Protein AF-A0A376FB03-F1 (afdb_monomer_lite)

pLDDT: mean 74.27, std 16.41, range [27.59, 96.44]

Radius of gyration: 29.07 Å; chains: 1; bounding box: 87×55×67 Å

Secondary structure (DSSP, 8-state):
-HHHHHHHHTTSPP---S---BTTBHHHHHHHHHH----HHHHHHHHHHHHHHHHHHHHHHHHHHTT--EEEE-SGGGG-HHHHHHHHHHTTTSEEEE-PPPP------SS---PPPP-----THHHHHHHHHH-HHHHHHHHHHHHHHHHHHHHHHHHHTT-HHHHHHHHHHHHHHHHHTTSHHHHHHHHHHHHHHHHTT---TTHHHHHHHHHHHHHHHHHHHHHHHTTT-STTHHHHHHHHHHHHHHHHHHHHHHHHHHHHHHHHHHHHHHHHHHTT----S--------SHHHHHHHHHHHH--SGGGHHHHHHHHTT-HHHHHHHHHHHHHHHHHSTT--HHHHTHHHHHHHHHHHHHHHHHHHHHHHHHHHGGG-HHHHHHHHHHHHHHHHHHHHHHHHHHHHHHHHHHHT--STHHHHHHHHHHTHHHHHHHHHHHHHHHHHHHHHHHHHTTGGG-----

Structure (mmCIF, N/CA/C/O backbone):
data_AF-A0A376FB03-F1
#
_entry.id   AF-A0A376FB03-F1
#
loop_
_atom_site.group_PDB
_atom_site.id
_atom_site.type_symbol
_atom_site.label_atom_id
_atom_site.label_alt_id
_atom_site.label_comp_id
_atom_site.label_asym_id
_atom_site.label_entity_id
_atom_site.label_seq_id
_atom_site.pdbx_PDB_ins_code
_atom_site.Cartn_x
_atom_site.Cartn_y
_atom_site.Cartn_z
_atom_site.occupancy
_atom_site.B_iso_or_equiv
_atom_site.auth_seq_id
_atom_site.auth_comp_id
_atom_site.auth_asym_id
_atom_site.auth_atom_id
_atom_site.pdbx_PDB_model_num
ATOM 1 N N . MET A 1 1 ? -29.373 11.910 -4.439 1.00 55.09 1 MET A N 1
ATOM 2 C CA . MET A 1 1 ? -30.151 11.094 -5.395 1.00 55.09 1 MET A CA 1
ATOM 3 C C . MET A 1 1 ? -31.585 10.881 -4.905 1.00 55.09 1 MET A C 1
ATOM 5 O O . MET A 1 1 ? -32.472 11.432 -5.534 1.00 55.09 1 MET A O 1
ATOM 9 N N . ALA A 1 2 ? -31.824 10.242 -3.748 1.00 67.25 2 ALA A N 1
ATOM 10 C CA . ALA A 1 2 ? -33.179 10.019 -3.201 1.00 67.25 2 ALA A CA 1
ATOM 11 C C . ALA A 1 2 ? -34.044 11.293 -3.031 1.00 67.25 2 ALA A C 1
ATOM 13 O O . ALA A 1 2 ? -35.177 11.311 -3.491 1.00 67.25 2 ALA A O 1
ATOM 14 N N . CYS A 1 3 ? -33.499 12.389 -2.480 1.00 76.38 3 CYS A N 1
ATOM 15 C CA . CYS A 1 3 ? -34.254 13.648 -2.326 1.00 76.38 3 CYS A CA 1
ATOM 16 C C . CYS A 1 3 ? -34.674 14.280 -3.668 1.00 76.38 3 CYS A C 1
ATOM 18 O O . CYS A 1 3 ? -35.681 14.971 -3.731 1.00 76.38 3 CYS A O 1
ATOM 20 N N . ARG A 1 4 ? -33.900 14.056 -4.743 1.00 79.81 4 ARG A N 1
ATOM 21 C CA . ARG A 1 4 ? -34.207 14.588 -6.082 1.00 79.81 4 ARG A CA 1
ATOM 22 C C . ARG A 1 4 ? -35.346 13.801 -6.731 1.00 79.81 4 ARG A C 1
ATOM 24 O O . ARG A 1 4 ? -36.192 14.402 -7.376 1.00 79.81 4 ARG A O 1
ATOM 31 N N . LEU A 1 5 ? -35.377 12.483 -6.519 1.00 84.62 5 LEU A N 1
ATOM 32 C CA . LEU A 1 5 ? -36.462 11.619 -6.984 1.00 84.62 5 LEU A CA 1
ATOM 33 C C . LEU A 1 5 ? -37.770 11.904 -6.227 1.00 84.62 5 LEU A C 1
ATOM 35 O O . LEU A 1 5 ? -38.825 11.950 -6.842 1.00 84.62 5 LEU A O 1
ATOM 39 N N . GLU A 1 6 ? -37.696 12.151 -4.915 1.00 84.19 6 GLU A N 1
ATOM 40 C CA . GLU A 1 6 ? -38.850 12.574 -4.107 1.00 84.19 6 GLU A CA 1
ATOM 41 C C . GLU A 1 6 ? -39.415 13.921 -4.576 1.00 84.19 6 GLU A C 1
ATOM 43 O O . GLU A 1 6 ? -40.620 14.043 -4.776 1.00 84.19 6 GLU A O 1
ATOM 48 N N . ALA A 1 7 ? -38.549 14.917 -4.799 1.00 84.25 7 ALA A N 1
ATOM 49 C CA . ALA A 1 7 ? -38.970 16.227 -5.291 1.00 84.25 7 ALA A CA 1
ATOM 50 C C . ALA A 1 7 ? -39.649 16.134 -6.668 1.00 84.25 7 ALA A C 1
ATOM 52 O O . ALA A 1 7 ? -40.667 16.783 -6.888 1.00 84.25 7 ALA A O 1
ATOM 53 N N . LEU A 1 8 ? -39.129 15.291 -7.566 1.00 86.62 8 LEU A N 1
ATOM 54 C CA . LEU A 1 8 ? -39.720 15.051 -8.884 1.00 86.62 8 LEU A CA 1
ATOM 55 C C . LEU A 1 8 ? -41.085 14.350 -8.780 1.00 86.62 8 LEU A C 1
ATOM 57 O O . LEU A 1 8 ? -42.036 14.760 -9.433 1.00 86.62 8 LEU A O 1
ATOM 61 N N . ALA A 1 9 ? -41.203 13.342 -7.912 1.00 86.06 9 ALA A N 1
ATOM 62 C CA . ALA A 1 9 ? -42.460 12.634 -7.674 1.00 86.06 9 ALA A CA 1
ATOM 63 C C . ALA A 1 9 ? -43.534 13.534 -7.038 1.00 86.06 9 ALA A C 1
ATOM 65 O O . ALA A 1 9 ? -44.717 13.379 -7.318 1.00 86.06 9 ALA A O 1
ATOM 66 N N . SER A 1 10 ? -43.133 14.497 -6.200 1.00 85.19 10 SER A N 1
ATOM 67 C CA . SER A 1 10 ? -44.058 15.429 -5.538 1.00 85.19 10 SER A CA 1
ATOM 68 C C . SER A 1 10 ? -44.707 16.459 -6.470 1.00 85.19 10 SER A C 1
ATOM 70 O O . SER A 1 10 ? -45.637 17.141 -6.053 1.00 85.19 10 SER A O 1
ATOM 72 N N . GLN A 1 11 ? -44.227 16.570 -7.713 1.00 86.00 11 GLN A N 1
ATOM 73 C CA . GLN A 1 11 ? -44.813 17.430 -8.748 1.00 86.00 11 GLN A CA 1
ATOM 74 C C . GLN A 1 11 ? -46.000 16.767 -9.461 1.00 86.00 11 GLN A C 1
ATOM 76 O O . GLN A 1 11 ? -46.729 17.443 -10.179 1.00 86.00 11 GLN A O 1
ATOM 81 N N . CYS A 1 12 ? -46.193 15.459 -9.276 1.00 82.12 12 CYS A N 1
ATOM 82 C CA . CYS A 1 12 ? -47.268 14.694 -9.889 1.00 82.12 12 CYS A CA 1
ATOM 83 C C . CYS A 1 12 ? -48.440 14.528 -8.905 1.00 82.12 12 CYS A C 1
ATOM 85 O O . CYS A 1 12 ? -48.239 14.158 -7.742 1.00 82.12 12 CYS A O 1
ATOM 87 N N . ALA A 1 13 ? -49.665 14.788 -9.366 1.00 73.50 13 ALA A N 1
ATOM 88 C CA . ALA A 1 13 ? -50.872 14.367 -8.663 1.00 73.50 13 ALA A CA 1
ATOM 89 C C . ALA A 1 13 ? -51.051 12.866 -8.917 1.00 73.50 13 ALA A C 1
ATOM 91 O O . ALA A 1 13 ? -50.988 12.441 -10.063 1.00 73.50 13 ALA A O 1
ATOM 92 N N . GLY A 1 14 ? -51.188 12.070 -7.852 1.00 74.62 14 GLY A N 1
ATOM 93 C CA . GLY A 1 14 ? -51.134 10.608 -7.943 1.00 74.62 14 GLY A CA 1
ATOM 94 C C . GLY A 1 14 ? -52.005 10.011 -9.049 1.00 74.62 14 GLY A C 1
ATOM 95 O O . GLY A 1 14 ? -53.085 10.524 -9.330 1.00 74.62 14 GLY A O 1
ATOM 96 N N . LEU A 1 15 ? -51.511 8.935 -9.658 1.00 86.56 15 LEU A N 1
ATOM 97 C CA . LEU A 1 15 ? -52.046 8.385 -10.900 1.00 86.56 15 LEU A CA 1
ATOM 98 C C . LEU A 1 15 ? -52.084 6.850 -10.859 1.00 86.56 15 LEU A C 1
ATOM 100 O O . LEU A 1 15 ? -51.317 6.226 -10.124 1.00 86.56 15 LEU A O 1
ATOM 104 N N . ASP A 1 16 ? -52.931 6.240 -11.679 1.00 84.94 16 ASP A N 1
ATOM 105 C CA . ASP A 1 16 ? -52.969 4.784 -11.817 1.00 84.94 16 ASP A CA 1
ATOM 106 C C . ASP A 1 16 ? -51.876 4.297 -12.774 1.00 84.94 16 ASP A C 1
ATOM 108 O O . ASP A 1 16 ? -51.790 4.732 -13.921 1.00 84.94 16 ASP A O 1
ATOM 112 N N . HIS A 1 17 ? -51.037 3.365 -12.318 1.00 90.50 17 HIS A N 1
ATOM 113 C CA . HIS A 1 17 ? -49.930 2.823 -13.109 1.00 90.50 17 HIS A CA 1
ATOM 114 C C . HIS A 1 17 ? -49.860 1.291 -13.057 1.00 90.50 17 HIS A C 1
ATOM 116 O O . HIS A 1 17 ? -50.238 0.678 -12.057 1.00 90.50 17 HIS A O 1
ATOM 122 N N . PRO A 1 18 ? -49.268 0.648 -14.081 1.00 88.81 18 PRO A N 1
ATOM 123 C CA . PRO A 1 18 ? -49.134 -0.809 -14.136 1.00 88.81 18 PRO A CA 1
ATOM 124 C C . PRO A 1 18 ? -47.964 -1.361 -13.302 1.00 88.81 18 PRO A C 1
ATOM 126 O O . PRO A 1 18 ? -47.786 -2.573 -13.216 1.00 88.81 18 PRO A O 1
ATOM 129 N N . VAL A 1 19 ? -47.127 -0.494 -12.721 1.00 89.88 19 VAL A N 1
ATOM 130 C CA . VAL A 1 19 ? -45.912 -0.910 -12.005 1.00 89.88 19 VAL A CA 1
ATOM 131 C C . VAL A 1 19 ? -46.252 -1.515 -10.644 1.00 89.88 19 VAL A C 1
ATOM 133 O O . VAL A 1 19 ? -46.922 -0.892 -9.824 1.00 89.88 19 VAL A O 1
ATOM 136 N N . THR A 1 20 ? -45.727 -2.708 -10.378 1.00 89.62 20 THR A N 1
ATOM 137 C CA . THR A 1 20 ? -45.903 -3.439 -9.117 1.00 89.62 20 THR A CA 1
ATOM 138 C C . THR A 1 20 ? -44.563 -3.939 -8.591 1.00 89.62 20 THR A C 1
ATOM 140 O O . THR A 1 20 ? -43.633 -4.181 -9.358 1.00 89.62 20 THR A O 1
ATOM 143 N N . LEU A 1 21 ? -44.446 -4.085 -7.269 1.00 88.81 21 LEU A N 1
ATOM 144 C CA . LEU A 1 21 ? -43.253 -4.636 -6.631 1.00 88.81 21 LEU A CA 1
ATOM 145 C C . LEU A 1 21 ? -43.633 -5.875 -5.825 1.00 88.81 21 LEU A C 1
ATOM 147 O O . LEU A 1 21 ? -44.195 -5.764 -4.739 1.00 88.81 21 LEU A O 1
ATOM 151 N N . SER A 1 22 ? -43.296 -7.047 -6.362 1.00 83.31 22 SER A N 1
ATOM 152 C CA . SER A 1 22 ? -43.348 -8.310 -5.627 1.00 83.31 22 SER A CA 1
ATOM 153 C C . SER A 1 22 ? -41.981 -8.608 -5.017 1.00 83.31 22 SER A C 1
ATOM 155 O O . SER A 1 22 ? -40.947 -8.457 -5.671 1.00 83.31 22 SER A O 1
ATOM 157 N N . VAL A 1 23 ? -41.971 -9.038 -3.757 1.00 71.19 23 VAL A N 1
ATOM 158 C CA . VAL A 1 23 ? -40.742 -9.309 -2.992 1.00 71.19 23 VAL A CA 1
ATOM 159 C C . VAL A 1 23 ? -39.982 -10.507 -3.564 1.00 71.19 23 VAL A C 1
ATOM 161 O O . VAL A 1 23 ? -38.753 -10.516 -3.543 1.00 71.19 23 VAL A O 1
ATOM 164 N N . ASP A 1 24 ? -40.705 -11.464 -4.143 1.00 77.38 24 ASP A N 1
ATOM 165 C CA . ASP A 1 24 ? -40.131 -12.673 -4.735 1.00 77.38 24 ASP A CA 1
ATOM 166 C C . ASP A 1 24 ? -39.591 -12.434 -6.155 1.00 77.38 24 ASP A C 1
ATOM 168 O O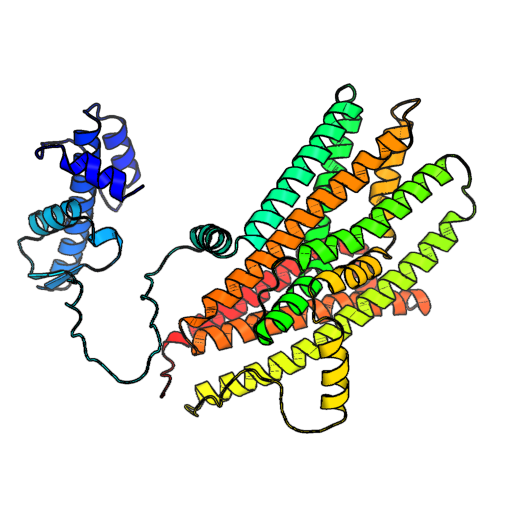 . ASP A 1 24 ? -38.857 -13.262 -6.691 1.00 77.38 24 ASP A O 1
ATOM 172 N N . ASN A 1 25 ? -39.928 -11.299 -6.785 1.00 80.12 25 ASN A N 1
ATOM 173 C CA . ASN A 1 25 ? -39.512 -11.000 -8.152 1.00 80.12 25 ASN A CA 1
ATOM 174 C C . ASN A 1 25 ? -39.283 -9.498 -8.392 1.00 80.12 25 ASN A C 1
ATOM 176 O O . ASN A 1 25 ? -40.076 -8.803 -9.032 1.00 80.12 25 ASN A O 1
ATOM 180 N N . LEU A 1 26 ? -38.131 -9.009 -7.926 1.00 81.56 26 LEU A N 1
ATOM 181 C CA . LEU A 1 26 ? -37.667 -7.641 -8.185 1.00 81.56 26 LEU A CA 1
ATOM 182 C C . LEU A 1 26 ? -37.359 -7.373 -9.669 1.00 81.56 26 LEU A C 1
ATOM 184 O O . LEU A 1 26 ? -37.321 -6.215 -10.080 1.00 81.56 26 LEU A O 1
ATOM 188 N N . ALA A 1 27 ? -37.132 -8.412 -10.479 1.00 85.00 27 ALA A N 1
ATOM 189 C CA . ALA A 1 27 ? -36.865 -8.248 -11.907 1.00 85.00 27 ALA A CA 1
ATOM 190 C C . ALA A 1 27 ? -38.119 -7.776 -12.661 1.00 85.00 27 ALA A C 1
ATOM 192 O O . ALA A 1 27 ? -38.023 -6.885 -13.507 1.00 85.00 27 ALA A O 1
ATOM 193 N N . LEU A 1 28 ? -39.298 -8.291 -12.287 1.00 87.88 28 LEU A N 1
ATOM 194 C CA . LEU A 1 28 ? -40.580 -7.875 -12.859 1.00 87.88 28 LEU A CA 1
ATOM 195 C C . LEU A 1 28 ? -40.847 -6.377 -12.645 1.00 87.88 28 LEU A C 1
ATOM 197 O O . LEU A 1 28 ? -41.298 -5.697 -13.564 1.00 87.88 28 LEU A O 1
ATOM 201 N N . PHE A 1 29 ? -40.501 -5.850 -11.467 1.00 90.81 29 PHE A N 1
ATOM 202 C CA . PHE A 1 29 ? -40.615 -4.421 -11.168 1.00 90.81 29 PHE A CA 1
ATOM 203 C C . PHE A 1 29 ? -39.819 -3.569 -12.165 1.00 90.81 29 PHE A C 1
ATOM 205 O O . PHE A 1 29 ? -40.358 -2.631 -12.754 1.00 90.81 29 PHE A O 1
ATOM 212 N N . TRP A 1 30 ? -38.542 -3.904 -12.388 1.00 88.06 30 TRP A N 1
ATOM 213 C CA . TRP A 1 30 ? -37.696 -3.155 -13.318 1.00 88.06 30 TRP A CA 1
ATOM 214 C C . TRP A 1 30 ? -38.193 -3.267 -14.755 1.00 88.06 30 TRP A C 1
ATOM 216 O O . TRP A 1 30 ? -38.201 -2.264 -15.464 1.00 88.06 30 TRP A O 1
ATOM 226 N N . GLN A 1 31 ? -38.657 -4.447 -15.167 1.00 89.00 31 GLN A N 1
ATOM 227 C CA . GLN A 1 31 ? -39.226 -4.653 -16.495 1.00 89.00 31 GLN A CA 1
ATOM 228 C C . GLN A 1 31 ? -40.469 -3.777 -16.716 1.00 89.00 31 GLN A C 1
ATOM 230 O O . GLN A 1 31 ? -40.535 -3.061 -17.712 1.00 89.00 31 GLN A O 1
ATOM 235 N N . GLN A 1 32 ? -41.413 -3.769 -15.770 1.00 91.88 32 GLN A N 1
ATOM 236 C CA . GLN A 1 32 ? -42.627 -2.946 -15.838 1.00 91.88 32 GLN A CA 1
ATOM 237 C C . GLN A 1 32 ? -42.303 -1.446 -15.815 1.00 91.88 32 GLN A C 1
ATOM 239 O O . GLN A 1 32 ? -42.811 -0.687 -16.637 1.00 91.88 32 GLN A O 1
ATOM 244 N N . TRP A 1 33 ? -41.433 -1.008 -14.902 1.00 91.38 33 TRP A N 1
ATOM 245 C CA . TRP A 1 33 ? -41.111 0.410 -14.725 1.00 91.38 33 TRP A CA 1
ATOM 246 C C . TRP A 1 33 ? -40.269 0.992 -15.871 1.00 91.38 33 TRP A C 1
ATOM 248 O O . TRP A 1 33 ? -40.388 2.178 -16.191 1.00 91.38 33 TRP A O 1
ATOM 258 N N . LEU A 1 34 ? -39.406 0.183 -16.498 1.00 89.38 34 LEU A N 1
ATOM 259 C CA . LEU A 1 34 ? -38.635 0.592 -17.676 1.00 89.38 34 LEU A CA 1
ATOM 260 C C . LEU A 1 34 ? -39.476 0.580 -18.954 1.00 89.38 34 LEU A C 1
ATOM 262 O O . LEU A 1 34 ? -39.295 1.473 -19.779 1.00 89.38 34 LEU A O 1
ATOM 266 N N . ALA A 1 35 ? -40.384 -0.390 -19.103 1.00 89.94 35 ALA A N 1
ATOM 267 C CA . ALA A 1 35 ? -41.266 -0.493 -20.264 1.00 89.94 35 ALA A CA 1
ATOM 268 C C . ALA A 1 35 ? -42.387 0.559 -20.264 1.00 89.94 35 ALA A C 1
ATOM 270 O O . ALA A 1 35 ? -42.886 0.925 -21.326 1.00 89.94 35 ALA A O 1
ATOM 271 N N . TRP A 1 36 ? -42.784 1.057 -19.090 1.00 89.44 36 TRP A N 1
ATOM 272 C CA . TRP A 1 36 ? -43.833 2.062 -18.975 1.00 89.44 36 TRP A CA 1
ATOM 273 C C . TRP A 1 36 ? -43.321 3.461 -19.360 1.00 89.44 36 TRP A C 1
ATOM 275 O O . TRP A 1 36 ? -42.488 4.060 -18.670 1.00 89.44 36 TRP A O 1
ATOM 285 N N . GLN A 1 37 ? -43.820 3.968 -20.489 1.00 89.12 37 GLN A N 1
ATOM 286 C CA . GLN A 1 37 ? -43.535 5.311 -20.990 1.00 89.12 37 GLN A CA 1
ATOM 287 C C . GLN A 1 37 ? -44.529 6.304 -20.381 1.00 89.12 37 GLN A C 1
ATOM 289 O O . GLN A 1 37 ? -45.712 6.278 -20.702 1.00 89.12 37 GLN A O 1
ATOM 294 N N . ALA A 1 38 ? -44.028 7.148 -19.487 1.00 88.25 38 ALA A N 1
ATOM 295 C CA . ALA A 1 38 ? -44.785 8.171 -18.774 1.00 88.25 38 ALA A CA 1
ATOM 296 C C . ALA A 1 38 ? -43.860 9.347 -18.442 1.00 88.25 38 ALA A C 1
ATOM 298 O O . ALA A 1 38 ? -42.627 9.211 -18.530 1.00 88.25 38 ALA A O 1
ATOM 299 N N . ASP A 1 39 ? -44.432 10.481 -18.043 1.00 89.50 39 ASP A N 1
ATOM 300 C CA . ASP A 1 39 ? -43.636 11.663 -17.736 1.00 89.50 39 ASP A CA 1
ATOM 301 C C . ASP A 1 39 ? -42.676 11.404 -16.559 1.00 89.50 39 ASP A C 1
ATOM 303 O O . ASP A 1 39 ? -42.947 10.583 -15.674 1.00 89.50 39 ASP A O 1
ATOM 307 N N . PRO A 1 40 ? -41.516 12.087 -16.488 1.00 88.00 40 PRO A N 1
ATOM 308 C CA . PRO A 1 40 ? -40.522 11.823 -15.447 1.00 88.00 40 PRO A CA 1
ATOM 309 C C . PRO A 1 40 ? -41.066 11.946 -14.014 1.00 88.00 40 PRO A C 1
ATOM 311 O O . PRO A 1 40 ? -40.622 11.213 -13.125 1.00 88.00 40 PRO A O 1
ATOM 314 N N . CYS A 1 41 ? -42.024 12.849 -13.780 1.00 89.19 41 CYS A N 1
ATOM 315 C CA . CYS A 1 41 ? -42.694 13.001 -12.488 1.00 89.19 41 CYS A CA 1
A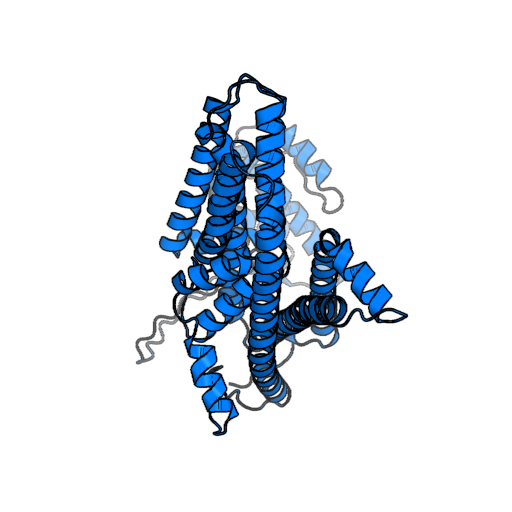TOM 316 C C . CYS A 1 41 ? -43.627 11.819 -12.175 1.00 89.19 41 CYS A C 1
ATOM 318 O O . CYS A 1 41 ? -43.608 11.318 -11.051 1.00 89.19 41 CYS A O 1
ATOM 320 N N . GLU A 1 42 ? -44.347 11.308 -13.172 1.00 89.94 42 GLU A N 1
ATOM 321 C CA . GLU A 1 42 ? -45.252 10.159 -13.075 1.00 89.94 42 GLU A CA 1
ATOM 322 C C . GLU A 1 42 ? -44.481 8.864 -12.822 1.00 89.94 42 GLU A C 1
ATOM 324 O O . GLU A 1 42 ? -44.811 8.088 -11.924 1.00 89.94 42 GLU A O 1
ATOM 329 N N . ARG A 1 43 ? -43.366 8.665 -13.534 1.00 90.75 43 ARG A N 1
ATOM 330 C CA . ARG A 1 43 ? -42.462 7.526 -13.312 1.00 90.75 43 ARG A CA 1
ATOM 331 C C . ARG A 1 43 ? -41.854 7.552 -11.919 1.00 90.75 43 ARG A C 1
ATOM 333 O O . ARG A 1 43 ? -41.754 6.512 -11.263 1.00 90.75 43 ARG A O 1
ATOM 340 N N . ALA A 1 44 ? -41.456 8.732 -11.445 1.00 89.44 44 ALA A N 1
ATOM 341 C CA . ALA A 1 44 ? -40.954 8.892 -10.088 1.00 89.44 44 ALA A CA 1
ATOM 342 C C . ALA A 1 44 ? -42.050 8.634 -9.044 1.00 89.44 44 ALA A C 1
ATOM 344 O O . ALA A 1 44 ? -41.759 8.026 -8.013 1.00 89.44 44 ALA A O 1
ATOM 345 N N . TRP A 1 45 ? -43.294 9.041 -9.298 1.00 91.69 45 TRP A N 1
ATOM 346 C CA . TRP A 1 45 ? -44.428 8.751 -8.422 1.00 91.69 45 TRP A CA 1
ATOM 347 C C . TRP A 1 45 ? -44.729 7.249 -8.361 1.00 91.69 45 TRP A C 1
ATOM 349 O O . TRP A 1 45 ? -44.728 6.678 -7.269 1.00 91.69 45 TRP A O 1
ATOM 359 N N . ALA A 1 46 ? -44.844 6.588 -9.516 1.00 91.12 46 ALA A N 1
ATOM 360 C CA . ALA A 1 46 ? -45.118 5.154 -9.617 1.00 91.12 46 ALA A CA 1
ATOM 361 C C . ALA A 1 46 ? -44.046 4.288 -8.947 1.00 91.12 46 ALA A C 1
ATOM 363 O O . ALA A 1 46 ? -44.344 3.268 -8.332 1.00 91.12 46 ALA A O 1
ATOM 364 N N . PHE A 1 47 ? -42.783 4.724 -9.001 1.00 91.75 47 PHE A N 1
ATOM 365 C CA . PHE A 1 47 ? -41.698 4.088 -8.255 1.00 91.75 47 PHE A CA 1
ATOM 366 C C . PHE A 1 47 ? -41.974 4.086 -6.741 1.00 91.75 47 PHE A C 1
ATOM 368 O O . PHE A 1 47 ? -41.834 3.057 -6.080 1.00 91.75 47 PHE A O 1
ATOM 375 N N . HIS A 1 48 ? -42.350 5.242 -6.180 1.00 91.56 48 HIS A N 1
ATOM 376 C CA . HIS A 1 48 ? -42.601 5.374 -4.742 1.00 91.56 48 HIS A CA 1
ATOM 377 C C . HIS A 1 48 ? -43.863 4.630 -4.312 1.00 91.56 48 HIS A C 1
ATOM 379 O O . HIS A 1 48 ? -43.883 4.070 -3.216 1.00 91.56 48 HIS A O 1
ATOM 385 N N . ASP A 1 49 ? -44.891 4.622 -5.157 1.00 92.81 49 ASP A N 1
ATOM 386 C CA . ASP A 1 49 ? -46.126 3.902 -4.890 1.00 92.81 49 ASP A CA 1
ATOM 387 C C . ASP A 1 49 ? -45.931 2.383 -4.908 1.00 92.81 49 ASP A C 1
ATOM 389 O O . ASP A 1 49 ? -46.218 1.728 -3.907 1.00 92.81 49 ASP A O 1
ATOM 393 N N . ALA A 1 50 ? -45.352 1.835 -5.982 1.00 92.31 50 ALA A N 1
ATOM 394 C CA . ALA A 1 50 ? -45.099 0.402 -6.103 1.00 92.31 50 ALA A CA 1
ATOM 395 C C . ALA A 1 50 ? -44.201 -0.110 -4.966 1.00 92.31 50 ALA A C 1
ATOM 397 O O . ALA A 1 50 ? -44.475 -1.154 -4.374 1.00 92.31 50 ALA A O 1
ATOM 398 N N . LEU A 1 51 ? -43.167 0.659 -4.598 1.00 91.56 51 LEU A N 1
ATOM 399 C CA . LEU A 1 51 ? -42.306 0.340 -3.460 1.00 91.56 51 LEU A CA 1
ATOM 400 C C . LEU A 1 51 ? -43.070 0.368 -2.128 1.00 91.56 51 LEU A C 1
ATOM 402 O O . LEU A 1 51 ? -42.893 -0.531 -1.306 1.00 91.56 51 LEU A O 1
ATOM 406 N N . ALA A 1 52 ? -43.908 1.383 -1.896 1.00 91.75 52 ALA A N 1
ATOM 407 C CA . ALA A 1 52 ? -44.725 1.460 -0.686 1.00 91.75 52 ALA A CA 1
ATOM 408 C C . ALA A 1 52 ? -45.710 0.292 -0.599 1.00 91.75 52 ALA A C 1
ATOM 410 O O . ALA A 1 52 ? -45.841 -0.299 0.470 1.00 91.75 52 ALA A O 1
ATOM 411 N N . LYS A 1 53 ? -46.361 -0.051 -1.715 1.00 92.00 53 LYS A N 1
ATOM 412 C CA . LYS A 1 53 ? -47.325 -1.147 -1.811 1.00 92.00 53 LYS A CA 1
ATOM 413 C C . LYS A 1 53 ? -46.673 -2.494 -1.512 1.00 92.00 53 LYS A C 1
ATOM 415 O O . LYS A 1 53 ? -47.120 -3.180 -0.601 1.00 92.00 53 LYS A O 1
ATOM 420 N N . GLY A 1 54 ? -45.561 -2.822 -2.172 1.00 90.69 54 GLY A N 1
ATOM 421 C CA . GLY A 1 54 ? -44.859 -4.091 -1.945 1.00 90.69 54 GLY A CA 1
ATOM 422 C C . GLY A 1 54 ? -44.328 -4.238 -0.512 1.00 90.69 54 GLY A C 1
ATOM 423 O O . GLY A 1 54 ? -44.437 -5.302 0.098 1.00 90.69 54 GLY A O 1
ATOM 424 N N . LEU A 1 55 ? -43.807 -3.154 0.080 1.00 90.62 55 LEU A N 1
ATOM 425 C CA . LEU A 1 55 ? -43.381 -3.156 1.485 1.00 90.62 55 LEU A CA 1
ATOM 426 C C . LEU A 1 55 ? -44.564 -3.286 2.455 1.00 90.62 55 LEU A C 1
ATOM 428 O O . LEU A 1 55 ? -44.447 -3.980 3.466 1.00 90.62 55 LEU A O 1
ATOM 432 N N . ALA A 1 56 ? -45.685 -2.623 2.164 1.00 91.94 56 ALA A N 1
ATOM 433 C CA . ALA A 1 56 ? -46.902 -2.715 2.959 1.00 91.94 56 ALA A CA 1
ATOM 434 C C . ALA A 1 56 ? -47.502 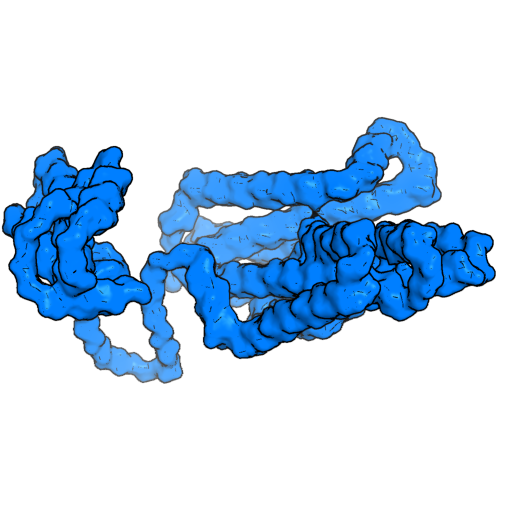-4.122 2.911 1.00 91.94 56 ALA A C 1
ATOM 436 O O . ALA A 1 56 ? -47.823 -4.670 3.959 1.00 91.94 56 ALA A O 1
ATOM 437 N N . GLU A 1 57 ? -47.588 -4.741 1.734 1.00 91.56 57 GLU A N 1
ATOM 438 C CA . GLU A 1 57 ? -48.079 -6.113 1.571 1.00 91.56 57 GLU A CA 1
ATOM 439 C C . GLU A 1 57 ? -47.227 -7.108 2.366 1.00 91.56 57 GLU A C 1
ATOM 441 O O . GLU A 1 57 ? -47.766 -7.927 3.115 1.00 91.56 57 GLU A O 1
ATOM 446 N N . LEU A 1 58 ? -45.896 -6.986 2.304 1.00 90.69 58 LEU A N 1
ATOM 447 C CA . LEU A 1 58 ? -44.999 -7.831 3.093 1.00 90.69 58 LEU A CA 1
ATOM 448 C C . LEU A 1 58 ? -45.184 -7.624 4.599 1.00 90.69 58 LEU A C 1
ATOM 450 O O . LEU A 1 58 ? -45.257 -8.600 5.354 1.00 90.69 58 LEU A O 1
ATOM 454 N N . ALA A 1 59 ? -45.250 -6.366 5.039 1.00 90.38 59 ALA A N 1
ATOM 455 C CA . ALA A 1 59 ? -45.423 -6.029 6.446 1.00 90.38 59 ALA A CA 1
ATOM 456 C C . ALA A 1 59 ? -46.781 -6.516 6.972 1.00 90.38 59 ALA A C 1
ATOM 458 O O . ALA A 1 59 ? -46.836 -7.127 8.037 1.00 90.38 59 ALA A O 1
ATOM 459 N N . ALA A 1 60 ? -47.854 -6.321 6.204 1.00 90.94 60 ALA A N 1
ATOM 460 C CA . ALA A 1 60 ? -49.199 -6.775 6.531 1.00 90.94 60 ALA A CA 1
ATOM 461 C C . ALA A 1 60 ? -49.286 -8.305 6.588 1.00 90.94 60 ALA A C 1
ATOM 463 O O . ALA A 1 60 ? -49.897 -8.846 7.507 1.00 90.94 60 ALA A O 1
ATOM 464 N N . LEU A 1 61 ? -48.642 -9.014 5.655 1.00 91.56 61 LEU A N 1
ATOM 465 C CA . LEU A 1 61 ? -48.609 -10.476 5.634 1.00 91.56 61 LEU A CA 1
ATOM 466 C C . LEU A 1 61 ? -47.948 -11.039 6.899 1.00 91.56 61 LEU A C 1
ATOM 468 O O . LEU A 1 61 ? -48.491 -11.950 7.524 1.00 91.56 61 LEU A O 1
ATOM 472 N N . HIS A 1 62 ? -46.813 -10.475 7.319 1.00 90.31 62 HIS A N 1
ATOM 473 C CA . HIS A 1 62 ? -46.125 -10.913 8.537 1.00 90.31 62 HIS A CA 1
ATOM 474 C C . HIS A 1 62 ? -46.870 -10.490 9.804 1.00 90.31 62 HIS A C 1
ATOM 476 O O . HIS A 1 62 ? -46.986 -11.286 10.735 1.00 90.31 62 HIS A O 1
ATOM 482 N N . ALA A 1 63 ? -47.422 -9.275 9.832 1.00 91.00 63 ALA A N 1
ATOM 483 C CA . ALA A 1 63 ? -48.211 -8.791 10.957 1.00 91.00 63 ALA A CA 1
ATOM 484 C C . ALA A 1 63 ? -49.469 -9.645 11.170 1.00 91.00 63 ALA A C 1
ATOM 486 O O . ALA A 1 63 ? -49.734 -10.048 12.297 1.00 91.00 63 ALA A O 1
ATOM 487 N N . ARG A 1 64 ? -50.189 -10.020 10.101 1.00 92.81 64 ARG A N 1
ATOM 488 C CA . ARG A 1 64 ? -51.359 -10.916 10.186 1.00 92.81 64 ARG A CA 1
ATOM 489 C C . ARG A 1 64 ? -50.974 -12.325 10.629 1.00 92.81 64 ARG A C 1
ATOM 491 O O . ARG A 1 64 ? -51.634 -12.870 11.508 1.00 92.81 64 ARG A O 1
ATOM 498 N N . ARG A 1 65 ? -49.888 -12.896 10.086 1.00 93.19 65 ARG A N 1
ATOM 499 C CA . ARG A 1 65 ? -49.390 -14.227 10.495 1.00 93.19 65 ARG A CA 1
ATOM 500 C C . ARG A 1 65 ? -49.003 -14.294 11.972 1.00 93.19 65 ARG A C 1
ATOM 502 O O . ARG A 1 65 ? -49.173 -15.337 12.586 1.00 93.19 65 ARG A O 1
ATOM 509 N N . LEU A 1 66 ? -48.474 -13.203 12.521 1.00 92.31 66 LEU A N 1
ATOM 510 C CA . LEU A 1 66 ? -48.036 -13.108 13.916 1.00 92.31 66 LEU A CA 1
ATOM 511 C C . LEU A 1 66 ? -49.073 -12.429 14.829 1.00 92.31 66 LEU A C 1
ATOM 513 O O . LEU A 1 66 ? -48.754 -12.112 15.972 1.00 92.31 66 LEU A O 1
ATOM 517 N N . SER A 1 67 ? -50.287 -12.176 14.326 1.00 91.25 67 SER A N 1
ATOM 518 C CA . SER A 1 67 ? -51.376 -11.494 15.044 1.00 91.25 67 SER A CA 1
ATOM 519 C C . SER A 1 67 ? -50.969 -10.152 15.681 1.00 91.25 67 SER A C 1
ATOM 521 O O . SER A 1 67 ? -51.427 -9.792 16.764 1.00 91.25 67 SER A O 1
ATOM 523 N N . LEU A 1 68 ? -50.105 -9.390 15.006 1.00 93.56 68 LEU A N 1
ATOM 524 C CA . LEU A 1 68 ? -49.644 -8.073 15.441 1.00 93.56 68 LEU A CA 1
ATOM 525 C C . LEU A 1 68 ? -50.581 -6.974 14.927 1.00 93.56 68 LEU A C 1
ATOM 527 O O . LEU A 1 68 ? -50.844 -6.875 13.731 1.00 93.56 68 LEU A O 1
ATOM 531 N N . SER A 1 69 ? -51.025 -6.095 15.826 1.00 89.38 69 SER A N 1
ATOM 532 C CA . SER A 1 69 ? -51.880 -4.939 15.506 1.00 89.38 69 SER A CA 1
ATOM 533 C C . SER A 1 69 ? -51.099 -3.650 15.219 1.00 89.38 69 SER A C 1
ATOM 535 O O . SER A 1 69 ? -51.673 -2.663 14.757 1.00 89.38 69 SER A O 1
ATOM 537 N N . THR A 1 70 ? -49.792 -3.638 15.503 1.00 90.44 70 THR A N 1
ATOM 538 C CA . THR A 1 70 ? -48.939 -2.442 15.437 1.00 90.44 70 THR A CA 1
ATOM 539 C C . THR A 1 70 ? -47.713 -2.680 14.564 1.00 90.44 70 THR A C 1
ATOM 541 O O . THR A 1 70 ? -46.978 -3.644 14.771 1.00 90.44 70 THR A O 1
ATOM 544 N N . ILE A 1 71 ? -47.453 -1.766 13.625 1.00 90.44 71 ILE A N 1
ATOM 545 C CA . ILE A 1 71 ? -46.286 -1.793 12.735 1.00 90.44 71 ILE A CA 1
ATOM 546 C C . ILE A 1 71 ? -45.448 -0.533 12.975 1.00 90.44 71 ILE A C 1
ATOM 548 O O . ILE A 1 71 ? -45.929 0.598 12.876 1.00 90.44 71 ILE A O 1
ATOM 552 N N . CYS A 1 72 ? -44.167 -0.729 13.293 1.00 88.88 72 CYS A N 1
ATOM 553 C CA . CYS A 1 72 ? -43.211 0.354 13.506 1.00 88.88 72 CYS A CA 1
ATOM 554 C C . CYS A 1 72 ? -42.357 0.580 12.255 1.00 88.88 72 CYS A C 1
ATOM 556 O O . CYS A 1 72 ? -41.740 -0.346 11.731 1.00 88.88 72 CYS A O 1
ATOM 558 N N . LEU A 1 73 ? -42.297 1.829 11.795 1.00 84.56 73 LEU A N 1
ATOM 559 C CA . LEU A 1 73 ? -41.583 2.239 10.590 1.00 84.56 73 LEU A CA 1
ATOM 560 C C . LEU A 1 73 ? -40.443 3.199 10.987 1.00 84.56 73 LEU A C 1
ATOM 562 O O . LEU A 1 73 ? -40.679 4.339 11.398 1.00 84.56 73 LEU A O 1
ATOM 566 N N . SER A 1 74 ? -39.190 2.735 10.860 1.00 81.88 74 SER A N 1
ATOM 567 C CA . SER A 1 74 ? -37.961 3.481 11.195 1.00 81.88 74 SER A CA 1
ATOM 568 C C . SER A 1 74 ? -36.873 3.357 10.113 1.00 81.88 74 SER A C 1
ATOM 570 O O . SER A 1 74 ? -36.876 2.423 9.315 1.00 81.88 74 SER A O 1
ATOM 572 N N . GLY A 1 75 ? -35.947 4.320 10.056 1.00 75.25 75 GLY A N 1
ATOM 573 C CA . GLY A 1 75 ? -34.847 4.357 9.085 1.00 75.25 75 GLY A CA 1
ATOM 574 C C . GLY A 1 75 ? -34.764 5.657 8.279 1.00 75.25 75 GLY A C 1
ATOM 575 O O . GLY A 1 75 ? -35.733 6.399 8.133 1.00 75.25 75 GLY A O 1
ATOM 576 N N . GLY A 1 76 ? -33.575 5.946 7.736 1.00 70.62 76 GLY A N 1
ATOM 577 C CA . GLY A 1 76 ? -33.285 7.208 7.040 1.00 70.62 76 GLY A CA 1
ATOM 578 C C . GLY A 1 76 ? -34.184 7.483 5.828 1.00 70.62 76 GLY A C 1
ATOM 579 O O . GLY A 1 76 ? -34.538 8.633 5.591 1.00 70.62 76 GLY A O 1
ATOM 580 N N . VAL A 1 77 ? -34.617 6.440 5.114 1.00 75.56 77 VAL A N 1
ATOM 581 C CA . VAL A 1 77 ? -35.460 6.548 3.908 1.00 75.56 77 VAL A CA 1
ATOM 582 C C . VAL A 1 77 ? -36.896 6.982 4.235 1.00 75.56 77 VAL A C 1
ATOM 584 O O . VAL A 1 77 ? -37.527 7.662 3.435 1.00 75.56 77 VAL A O 1
ATOM 587 N N . LEU A 1 78 ? -37.392 6.708 5.446 1.00 81.62 78 LEU A N 1
ATOM 588 C CA . LEU A 1 78 ? -38.746 7.086 5.876 1.00 81.62 78 LEU A CA 1
ATOM 589 C C . LEU A 1 78 ? -38.895 8.570 6.240 1.00 81.62 78 LEU A C 1
ATOM 591 O O . LEU A 1 78 ? -39.969 8.994 6.676 1.00 81.62 78 LEU A O 1
ATOM 595 N N . HIS A 1 79 ? -37.837 9.370 6.066 1.00 80.19 79 HIS A N 1
ATOM 596 C CA . HIS A 1 79 ? -37.945 10.831 6.029 1.00 80.19 79 HIS A CA 1
ATOM 597 C C . HIS A 1 79 ? -38.657 11.321 4.761 1.00 80.19 79 HIS A C 1
ATOM 599 O O . HIS A 1 79 ? -39.177 12.434 4.775 1.00 80.19 79 HIS A O 1
ATOM 605 N N . ASN A 1 80 ? -38.726 10.482 3.719 1.00 83.81 80 ASN A N 1
ATOM 606 C CA . ASN A 1 80 ? -39.466 10.758 2.497 1.00 83.81 80 ASN A CA 1
ATOM 607 C C . ASN A 1 80 ? -40.970 10.856 2.797 1.00 83.81 80 ASN A C 1
ATOM 609 O O . ASN A 1 80 ? -41.591 9.908 3.297 1.00 83.81 80 ASN A O 1
ATOM 613 N N . ARG A 1 81 ? -41.545 12.030 2.530 1.00 86.06 81 ARG A N 1
ATOM 614 C CA . ARG A 1 81 ? -42.935 12.361 2.862 1.00 86.06 81 ARG A CA 1
ATOM 615 C C . ARG A 1 81 ? -43.917 11.570 2.008 1.00 86.06 81 ARG A C 1
ATOM 617 O O . ARG A 1 81 ? -44.917 11.095 2.545 1.00 86.06 81 ARG A O 1
ATOM 624 N N . LEU A 1 82 ? -43.611 11.399 0.722 1.00 87.38 82 LEU A N 1
ATOM 625 C CA . LEU A 1 82 ? -44.456 10.675 -0.225 1.00 87.38 82 LEU A CA 1
ATOM 626 C C . LEU A 1 82 ? -44.531 9.188 0.136 1.00 87.38 82 LEU A C 1
ATOM 628 O O . LEU A 1 82 ? -45.621 8.646 0.294 1.00 87.38 82 LEU A O 1
ATOM 632 N N . LEU A 1 83 ? -43.382 8.555 0.384 1.00 88.31 83 LEU A N 1
ATOM 633 C CA . LEU A 1 83 ? -43.316 7.151 0.793 1.00 88.31 83 LEU A CA 1
ATOM 634 C C . LEU A 1 83 ? -44.077 6.914 2.105 1.00 88.31 83 LEU A C 1
ATOM 636 O O . LEU A 1 83 ? -44.809 5.938 2.243 1.00 88.31 83 LEU A O 1
ATOM 640 N N . ARG A 1 84 ? -43.956 7.842 3.062 1.00 89.50 84 ARG A N 1
ATOM 641 C CA . ARG A 1 84 ? -44.702 7.790 4.325 1.00 89.50 84 ARG A CA 1
ATOM 642 C C . ARG A 1 84 ? -46.212 7.884 4.109 1.00 89.50 84 ARG A C 1
ATOM 644 O O . ARG A 1 84 ? -46.960 7.179 4.780 1.00 89.50 84 ARG A O 1
ATOM 651 N N . ALA A 1 85 ? -46.656 8.764 3.213 1.00 89.44 85 ALA A N 1
ATOM 652 C CA . ALA A 1 85 ? -48.067 8.918 2.883 1.00 89.44 85 ALA A CA 1
ATOM 653 C C . ALA A 1 85 ? -48.630 7.649 2.226 1.00 89.44 85 ALA A C 1
ATOM 655 O O . ALA A 1 85 ? -49.678 7.169 2.650 1.00 89.44 85 ALA A O 1
ATOM 656 N N . ARG A 1 86 ? -47.902 7.051 1.272 1.00 92.50 86 ARG A N 1
ATOM 657 C CA . ARG A 1 86 ? -48.323 5.806 0.609 1.00 92.50 86 ARG A CA 1
ATOM 658 C C . ARG A 1 86 ? -48.313 4.599 1.551 1.00 92.50 86 ARG A C 1
ATOM 660 O O . ARG A 1 86 ? -49.266 3.833 1.556 1.00 92.50 86 ARG A O 1
ATOM 667 N N . LEU A 1 87 ? -47.322 4.473 2.438 1.00 91.25 87 LEU A N 1
ATOM 668 C CA . LEU A 1 87 ? -47.320 3.422 3.467 1.00 91.25 87 LEU A CA 1
ATOM 669 C C . LEU A 1 87 ? -48.499 3.550 4.440 1.00 91.25 87 LEU A C 1
ATOM 671 O O . LEU A 1 87 ? -49.075 2.540 4.825 1.00 91.25 87 LEU A O 1
ATOM 675 N N . ARG A 1 88 ? -48.888 4.776 4.820 1.00 90.94 88 ARG A N 1
ATOM 676 C CA . ARG A 1 88 ? -50.107 4.991 5.622 1.00 90.94 88 ARG A CA 1
ATOM 677 C C . ARG A 1 88 ? -51.373 4.599 4.883 1.00 90.94 88 ARG A C 1
ATOM 679 O O . ARG A 1 88 ? -52.293 4.104 5.515 1.00 90.94 88 ARG A O 1
ATOM 686 N N . HIS A 1 89 ? -51.410 4.850 3.579 1.00 91.81 89 HIS A N 1
ATOM 687 C CA . HIS A 1 89 ? -52.542 4.487 2.744 1.00 91.81 89 HIS A CA 1
ATOM 688 C C . HIS A 1 89 ? -52.708 2.962 2.659 1.00 91.81 89 HIS A C 1
ATOM 690 O O . HIS A 1 89 ? -53.800 2.468 2.899 1.00 91.81 89 HIS A O 1
ATOM 696 N N . TYR A 1 90 ? -51.628 2.216 2.403 1.00 92.75 90 TYR A N 1
ATOM 697 C CA . TYR A 1 90 ? -51.690 0.756 2.251 1.00 92.75 90 TYR A CA 1
ATOM 698 C C . TYR A 1 90 ? -51.744 -0.034 3.570 1.00 92.75 90 TYR A C 1
ATOM 700 O O . TYR A 1 90 ? -52.165 -1.186 3.571 1.00 92.75 90 TYR A O 1
ATOM 708 N N . LEU A 1 91 ? -51.316 0.552 4.691 1.00 92.50 91 LEU A N 1
ATOM 709 C CA . LEU A 1 91 ? -51.361 -0.076 6.020 1.00 92.50 91 LEU A CA 1
ATOM 710 C C . LEU A 1 91 ? -52.420 0.565 6.930 1.00 92.50 91 LEU A C 1
ATOM 712 O O . LEU A 1 91 ? -52.219 0.643 8.142 1.00 92.50 91 LEU A O 1
ATOM 716 N N . SER A 1 92 ? -53.534 1.038 6.366 1.00 90.88 92 SER A N 1
ATOM 717 C CA . SER A 1 92 ? -54.626 1.674 7.120 1.00 90.88 92 SER A CA 1
ATOM 718 C C . SER A 1 92 ? -55.222 0.780 8.211 1.00 90.88 92 SER A C 1
ATOM 720 O O . SER A 1 92 ? -55.722 1.290 9.209 1.00 90.88 92 SER A O 1
ATOM 722 N N . ASP A 1 93 ? -55.129 -0.540 8.040 1.00 89.06 93 ASP A N 1
ATOM 723 C CA . ASP A 1 93 ? -55.686 -1.540 8.958 1.00 89.06 93 ASP A CA 1
ATOM 724 C C . ASP A 1 93 ? -54.853 -1.729 10.241 1.00 89.06 93 ASP A C 1
ATOM 726 O O . ASP A 1 93 ? -55.269 -2.446 11.150 1.00 89.06 93 ASP A O 1
ATOM 730 N N . PHE A 1 94 ? -53.659 -1.129 10.321 1.00 90.56 94 PHE A N 1
ATOM 731 C CA . PHE A 1 94 ? -52.721 -1.316 11.430 1.00 90.56 94 PHE A CA 1
ATOM 732 C C . PHE A 1 94 ? -52.437 -0.009 12.166 1.00 90.56 94 PHE A C 1
ATOM 734 O O . PHE A 1 94 ? -52.432 1.082 11.595 1.00 90.56 94 PHE A O 1
ATOM 741 N N . THR A 1 95 ? -52.080 -0.119 13.446 1.00 90.94 95 THR A N 1
ATOM 742 C CA . THR A 1 95 ? -51.548 1.024 14.195 1.00 90.94 95 THR A CA 1
ATOM 743 C C . THR A 1 95 ? -50.123 1.311 13.728 1.00 90.94 95 THR A C 1
ATOM 745 O O . THR A 1 95 ? -49.222 0.490 13.908 1.00 90.94 95 THR A O 1
ATOM 748 N N . LEU A 1 96 ? -49.899 2.479 13.121 1.00 88.62 96 LEU A N 1
ATOM 749 C CA . LEU A 1 96 ? -48.602 2.845 12.550 1.00 88.62 96 LEU A CA 1
ATOM 750 C C . LEU A 1 96 ? -47.807 3.778 13.460 1.00 88.62 96 LEU A C 1
ATOM 752 O O . LEU A 1 96 ? -48.180 4.933 13.679 1.00 88.62 96 LEU A O 1
ATOM 756 N N . LEU A 1 97 ? -46.640 3.312 13.904 1.00 86.88 97 LEU A N 1
ATOM 757 C CA . LEU A 1 97 ? -45.680 4.122 14.649 1.00 86.88 97 LEU A CA 1
ATOM 758 C C . LEU A 1 97 ? -44.584 4.628 13.709 1.00 86.88 97 LEU A C 1
ATOM 760 O O . LEU A 1 97 ? -43.698 3.883 13.293 1.00 86.88 97 LEU A O 1
ATOM 764 N N . PHE A 1 98 ? -44.632 5.923 13.391 1.00 81.12 98 PHE A N 1
ATOM 765 C CA . PHE A 1 98 ? -43.541 6.616 12.708 1.00 81.12 98 PHE A CA 1
ATOM 766 C C . PHE A 1 98 ? -42.684 7.336 13.737 1.00 81.12 98 PHE A C 1
ATOM 768 O O . PHE A 1 98 ? -43.199 8.157 14.497 1.00 81.12 98 PHE A O 1
ATOM 775 N N . LEU A 1 99 ? -41.371 7.108 13.713 1.00 65.69 99 LEU A N 1
ATOM 776 C CA . LEU A 1 99 ? -40.445 7.898 14.519 1.00 65.69 99 LEU A CA 1
ATOM 777 C C . LEU A 1 99 ? -40.512 9.372 14.061 1.00 65.69 99 LEU A C 1
ATOM 779 O O . LEU A 1 99 ? -39.960 9.747 13.022 1.00 65.69 99 LEU A O 1
ATOM 783 N N . ARG A 1 100 ? -41.223 10.227 14.807 1.00 55.78 100 ARG A N 1
ATOM 784 C CA . ARG A 1 100 ? -41.055 11.682 14.710 1.00 55.78 100 ARG A CA 1
ATOM 785 C C . ARG A 1 100 ? -39.751 12.021 15.421 1.00 55.78 100 ARG A C 1
ATOM 787 O O . ARG A 1 100 ? -39.508 11.531 16.520 1.00 55.78 100 ARG A O 1
ATOM 794 N N . ALA A 1 101 ? -38.908 12.839 14.792 1.00 48.62 101 ALA A N 1
ATOM 795 C CA . ALA A 1 101 ? -37.781 13.439 15.490 1.00 48.62 101 ALA A CA 1
ATOM 796 C C . ALA A 1 101 ? -38.326 14.111 16.759 1.00 48.62 101 ALA A C 1
ATOM 798 O O . ALA A 1 101 ? -39.209 14.964 16.668 1.00 48.62 101 ALA A O 1
ATOM 799 N N . CYS A 1 102 ? -37.870 13.651 17.923 1.00 31.23 102 CYS A N 1
ATOM 800 C CA . CYS A 1 102 ? -38.255 14.214 19.209 1.00 31.23 102 CYS A CA 1
ATOM 801 C C . CYS A 1 102 ? -37.954 15.725 19.176 1.00 31.23 102 CYS A C 1
ATOM 803 O O . CYS A 1 102 ? -36.824 16.080 18.808 1.00 31.23 102 CYS A O 1
ATOM 805 N N . PRO A 1 103 ? -38.914 16.621 19.484 1.00 29.80 103 PRO A N 1
ATOM 806 C CA . PRO A 1 103 ? -38.589 18.027 19.654 1.00 29.80 103 PRO A CA 1
ATOM 807 C C . PRO A 1 103 ? -37.539 18.108 20.760 1.00 29.80 103 PRO A C 1
ATOM 809 O O . PRO A 1 103 ? -37.708 17.543 21.837 1.00 29.80 103 PRO A O 1
ATOM 812 N N . GLN A 1 104 ? -36.405 18.724 20.438 1.00 29.55 104 GLN A N 1
ATOM 813 C CA . GLN A 1 104 ? -35.295 18.906 21.361 1.00 29.55 104 GLN A CA 1
ATOM 814 C C . GLN A 1 104 ? -35.823 19.654 22.590 1.00 29.55 104 GLN A C 1
ATOM 816 O O . GLN A 1 104 ? -36.035 20.864 22.537 1.00 29.55 104 GLN A O 1
ATOM 821 N N . VAL A 1 105 ? -36.050 18.944 23.695 1.00 27.59 105 VAL A N 1
ATOM 822 C CA . VAL A 1 105 ? -36.091 19.581 25.007 1.00 27.59 105 VAL A CA 1
ATOM 823 C C . VAL A 1 105 ? -34.686 20.125 25.214 1.00 27.59 105 VAL A C 1
ATOM 825 O O . VAL A 1 105 ? -33.722 19.377 25.378 1.00 27.59 105 VAL A O 1
ATOM 828 N N . THR A 1 106 ? -34.564 21.441 25.092 1.00 28.55 106 THR A N 1
ATOM 829 C CA . THR A 1 106 ? -33.334 22.180 25.352 1.00 28.55 106 THR A CA 1
ATOM 830 C C . THR A 1 106 ? -33.091 22.185 26.860 1.00 28.55 106 THR A C 1
ATOM 832 O O . THR A 1 106 ? -33.284 23.196 27.527 1.00 28.55 106 THR A O 1
ATOM 835 N N . GLU A 1 107 ? -32.680 21.054 27.429 1.00 28.98 107 GLU A N 1
ATOM 836 C CA . GLU A 1 107 ? -32.036 21.069 28.738 1.00 28.98 107 GLU A CA 1
ATOM 837 C C . GLU A 1 107 ? -30.670 21.741 28.570 1.00 28.98 107 GLU A C 1
ATOM 839 O O . GLU A 1 107 ? -29.698 21.160 28.078 1.00 28.98 107 GLU A O 1
ATOM 844 N N . ARG A 1 108 ? -30.605 23.023 28.946 1.00 27.77 108 ARG A N 1
ATOM 845 C CA . ARG A 1 108 ? -29.341 23.719 29.188 1.00 27.77 108 ARG A CA 1
ATOM 846 C C . ARG A 1 108 ? -28.652 23.054 30.383 1.00 27.77 108 ARG A C 1
ATOM 848 O O . ARG A 1 108 ? -28.892 23.424 31.524 1.00 27.77 108 ARG A O 1
ATOM 855 N N . SER A 1 109 ? -27.766 22.099 30.115 1.00 31.19 109 SER A N 1
ATOM 856 C CA . SER A 1 109 ? -26.734 21.685 31.069 1.00 31.19 109 SER A CA 1
ATOM 857 C C . SER A 1 109 ? -25.542 22.655 30.980 1.00 31.19 109 SER A C 1
ATOM 859 O O . SER A 1 109 ? -25.082 22.946 29.869 1.00 31.19 109 SER A O 1
ATOM 861 N N . PRO A 1 110 ? -25.016 23.169 32.108 1.00 35.12 110 PRO A N 1
ATOM 862 C CA . PRO A 1 110 ? -23.913 24.121 32.132 1.00 35.12 110 PRO A CA 1
ATOM 863 C C . PRO A 1 110 ? -22.574 23.394 31.948 1.00 35.12 110 PRO A C 1
ATOM 865 O O . PRO A 1 110 ? -21.791 23.241 32.876 1.00 35.12 110 PRO A O 1
ATOM 868 N N . SER A 1 111 ? -22.288 22.903 30.743 1.00 42.00 111 SER A N 1
ATOM 869 C CA . SER A 1 111 ? -20.912 22.582 30.341 1.00 42.00 111 SER A CA 1
ATOM 870 C C . SER A 1 111 ? -20.793 22.581 28.815 1.00 42.00 111 SER A C 1
ATOM 872 O O . SER A 1 111 ? -21.392 21.772 28.109 1.00 42.00 111 SER A O 1
ATOM 874 N N . GLY A 1 112 ? -20.037 23.544 28.284 1.00 35.22 112 GLY A N 1
ATOM 875 C CA . GLY A 1 112 ? -19.933 23.856 26.856 1.00 35.22 112 GLY A CA 1
ATOM 876 C C . GLY A 1 112 ? -19.206 22.810 26.004 1.00 35.22 112 GLY A C 1
ATOM 877 O O . GLY A 1 112 ? -18.158 23.103 25.433 1.00 35.22 112 GLY A O 1
ATOM 878 N N . ARG A 1 113 ? -19.762 21.605 25.845 1.00 36.25 113 ARG A N 1
ATOM 879 C CA . ARG A 1 113 ? -19.291 20.632 24.845 1.00 36.25 1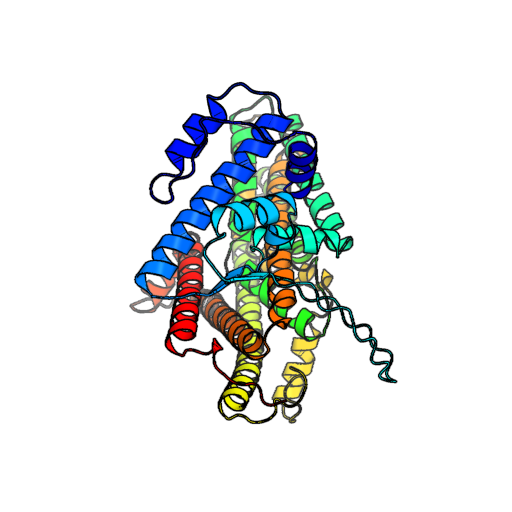13 ARG A CA 1
ATOM 880 C C . ARG A 1 113 ? -20.355 20.386 23.781 1.00 36.25 113 ARG A C 1
ATOM 882 O O . ARG A 1 113 ? -21.388 19.773 24.036 1.00 36.25 113 ARG A O 1
ATOM 889 N N . ARG A 1 114 ? -20.064 20.840 22.556 1.00 29.88 114 ARG A N 1
ATOM 890 C CA . ARG A 1 114 ? -20.846 20.546 21.345 1.00 29.88 114 ARG A CA 1
ATOM 891 C C . ARG A 1 114 ? -20.947 19.026 21.157 1.00 29.88 114 ARG A C 1
ATOM 893 O O . ARG A 1 114 ? -19.946 18.379 20.859 1.00 29.88 114 ARG A O 1
ATOM 900 N N . ARG A 1 115 ? -22.148 18.459 21.304 1.00 32.59 115 ARG A N 1
ATOM 901 C CA . ARG A 1 115 ? -22.446 17.079 20.889 1.00 32.59 115 ARG A CA 1
ATOM 902 C C . ARG A 1 115 ? -22.718 17.056 19.383 1.00 32.59 115 ARG A C 1
ATOM 904 O O . ARG A 1 115 ? -23.532 17.827 18.883 1.00 32.59 115 ARG A O 1
ATOM 911 N N . SER A 1 116 ? -22.013 16.191 18.661 1.00 33.88 116 SER A N 1
ATOM 912 C CA . SER A 1 116 ? -22.245 15.902 17.243 1.00 33.88 116 SER A CA 1
ATOM 913 C C . SER A 1 116 ? -23.483 15.002 17.053 1.00 33.88 116 SER A C 1
ATOM 915 O O . SER A 1 116 ? -23.827 14.240 17.959 1.00 33.88 116 SER A O 1
ATOM 917 N N . PRO A 1 117 ? -24.180 15.085 15.900 1.00 30.83 117 PRO A N 1
ATOM 918 C CA . PRO A 1 117 ? -25.447 14.385 15.685 1.00 30.83 117 PRO A CA 1
ATOM 919 C C . PRO A 1 117 ? -25.246 12.869 15.477 1.00 30.83 117 PRO A C 1
ATOM 921 O O . PRO A 1 117 ? -24.180 12.449 15.013 1.00 30.83 117 PRO A O 1
ATOM 924 N N . PRO A 1 118 ? -26.258 12.028 15.770 1.00 32.47 118 PRO A N 1
ATOM 925 C CA . PRO A 1 118 ? -26.137 10.578 15.653 1.00 32.47 118 PRO A CA 1
ATOM 926 C C . PRO A 1 118 ? -26.240 10.153 14.178 1.00 32.47 118 PRO A C 1
ATOM 928 O O . PRO A 1 118 ? -27.118 10.657 13.474 1.00 32.47 118 PRO A O 1
ATOM 931 N N . PRO A 1 119 ? -25.414 9.218 13.667 1.00 43.91 119 PRO A N 1
ATOM 932 C CA . PRO A 1 119 ? -25.598 8.735 12.309 1.00 43.91 119 PRO A CA 1
ATOM 933 C C . PRO A 1 119 ? -26.149 7.309 12.269 1.00 43.91 119 PRO A C 1
ATOM 935 O O . PRO A 1 119 ? -25.617 6.381 12.881 1.00 43.91 119 PRO A O 1
ATOM 938 N N . GLY A 1 120 ? -27.195 7.157 11.456 1.00 34.75 120 GLY A N 1
ATOM 939 C CA . GLY A 1 120 ? -27.745 5.881 11.027 1.00 34.75 120 GLY A CA 1
ATOM 940 C C . GLY A 1 120 ? -26.763 5.034 10.213 1.00 34.75 120 GLY A C 1
ATOM 941 O O . GLY A 1 120 ? -25.751 5.504 9.684 1.00 34.75 120 GLY A O 1
ATOM 942 N N . HIS A 1 121 ? -27.092 3.749 10.136 1.00 40.72 121 HIS A N 1
ATOM 943 C CA . HIS A 1 121 ? -26.349 2.709 9.436 1.00 40.72 121 HIS A CA 1
ATOM 944 C C . HIS A 1 121 ? -26.169 3.042 7.944 1.00 40.72 121 HIS A C 1
ATOM 946 O O . HIS A 1 121 ? -27.147 3.133 7.211 1.00 40.72 121 HIS A O 1
ATOM 952 N N . VAL A 1 122 ? -24.923 3.212 7.479 1.00 38.28 122 VAL A N 1
ATOM 953 C CA . VAL A 1 122 ? -24.606 3.409 6.050 1.00 38.28 122 VAL A CA 1
ATOM 954 C C . VAL A 1 122 ? -23.350 2.619 5.654 1.00 38.28 122 VAL A C 1
ATOM 956 O O . VAL A 1 122 ? -22.360 2.586 6.395 1.00 38.28 122 VAL A O 1
ATOM 959 N N . HIS A 1 123 ? -23.439 1.988 4.476 1.00 38.12 123 HIS A N 1
ATOM 960 C CA . HIS A 1 123 ? -22.458 1.146 3.778 1.00 38.12 123 HIS A CA 1
ATOM 961 C C . HIS A 1 123 ? -21.033 1.732 3.679 1.00 38.12 123 HIS A C 1
ATOM 963 O O . HIS A 1 123 ? -20.840 2.945 3.579 1.00 38.12 123 HIS A O 1
ATOM 969 N N . LYS A 1 124 ? -20.034 0.833 3.666 1.00 45.59 124 LYS A N 1
ATOM 970 C CA . LYS A 1 124 ? -18.583 1.114 3.705 1.00 45.59 124 LYS A CA 1
ATOM 971 C C . LYS A 1 124 ? -18.090 2.058 2.586 1.00 45.59 124 LYS A C 1
ATOM 973 O O . LYS A 1 124 ? -17.325 2.968 2.890 1.00 45.59 124 LYS A O 1
ATOM 978 N N . GLY A 1 125 ? -18.581 1.930 1.348 1.00 39.66 125 GLY A N 1
ATOM 979 C CA . GLY A 1 125 ? -18.132 2.754 0.206 1.00 39.66 125 GLY A CA 1
ATOM 980 C C . GLY A 1 125 ? -18.463 4.252 0.313 1.00 39.66 125 GLY A C 1
ATOM 981 O O . GLY A 1 125 ? -17.667 5.101 -0.079 1.00 39.66 125 GLY A O 1
ATOM 982 N N . LEU A 1 126 ? -19.582 4.615 0.954 1.00 47.44 126 LEU A N 1
ATOM 983 C CA . LEU A 1 126 ? -19.980 6.022 1.131 1.00 47.44 126 LEU A CA 1
ATOM 984 C C . LEU A 1 126 ? -19.144 6.773 2.186 1.00 47.44 126 LEU A C 1
ATOM 986 O O . LEU A 1 126 ? -19.260 7.994 2.307 1.00 47.44 126 LEU A O 1
ATOM 990 N N . LYS A 1 127 ? -18.339 6.064 2.990 1.00 54.59 127 LYS A N 1
ATOM 991 C CA . LYS A 1 127 ? -17.523 6.666 4.056 1.00 54.59 127 LYS A CA 1
ATOM 992 C C . LYS A 1 127 ? -16.183 7.185 3.562 1.00 54.59 127 LYS A C 1
ATOM 994 O O . LYS A 1 127 ? -15.754 8.209 4.080 1.00 54.59 127 LYS A O 1
ATOM 999 N N . MET A 1 128 ? -15.573 6.555 2.557 1.00 51.00 128 MET A N 1
ATOM 1000 C CA . MET A 1 128 ? -14.324 7.045 1.962 1.00 51.00 128 MET A CA 1
ATOM 1001 C C . MET A 1 128 ? -14.532 8.436 1.349 1.00 51.00 128 MET A C 1
ATOM 1003 O O . MET A 1 128 ? -13.818 9.373 1.688 1.00 51.00 128 MET A O 1
ATOM 1007 N N . LEU A 1 129 ? -15.632 8.620 0.610 1.00 54.25 129 LEU A N 1
ATOM 1008 C CA . LEU A 1 129 ? -16.071 9.932 0.119 1.00 54.25 129 LEU A CA 1
ATOM 1009 C C . LEU A 1 129 ? -16.326 10.959 1.237 1.00 54.25 129 LEU A C 1
ATOM 1011 O O . LEU A 1 129 ? -16.067 12.143 1.050 1.00 54.25 129 LEU A O 1
ATOM 1015 N N . ARG A 1 130 ? -16.815 10.542 2.414 1.00 55.03 130 ARG A N 1
ATOM 1016 C CA . ARG A 1 130 ? -16.984 11.454 3.564 1.00 55.03 130 ARG A CA 1
ATOM 1017 C C . ARG A 1 130 ? -15.669 11.773 4.273 1.00 55.03 130 ARG A C 1
ATOM 1019 O O . ARG A 1 130 ? -15.546 12.882 4.778 1.00 55.03 130 ARG A O 1
ATOM 1026 N N . LEU A 1 131 ? -14.721 10.835 4.327 1.00 57.00 131 LEU A N 1
ATOM 1027 C CA . LEU A 1 131 ? -13.379 11.081 4.863 1.00 57.00 131 LEU A CA 1
ATOM 1028 C C . LEU A 1 131 ? -12.643 12.096 3.993 1.00 57.00 131 LEU A C 1
ATOM 1030 O O . LEU A 1 131 ? -12.161 13.093 4.515 1.00 57.00 131 LEU A O 1
ATOM 1034 N N . LEU A 1 132 ? -12.658 11.893 2.673 1.00 58.88 132 LEU A N 1
ATOM 1035 C CA . LEU A 1 132 ? -12.062 12.817 1.705 1.00 58.88 132 LEU A CA 1
ATOM 1036 C C . LEU A 1 132 ? -12.707 14.201 1.765 1.00 58.88 132 LEU A C 1
ATOM 1038 O O . LEU A 1 132 ? -12.018 15.210 1.688 1.00 58.88 132 LEU A O 1
ATOM 1042 N N . ARG A 1 133 ? -14.023 14.259 1.993 1.00 57.62 133 ARG A N 1
ATOM 1043 C CA . ARG A 1 133 ? -14.739 15.528 2.161 1.00 57.62 133 ARG A CA 1
ATOM 1044 C C . ARG A 1 133 ? -14.402 16.264 3.464 1.00 57.62 133 ARG A C 1
ATOM 1046 O O . ARG A 1 133 ? -14.556 17.477 3.514 1.00 57.62 133 ARG A O 1
ATOM 1053 N N . ASN A 1 134 ? -13.974 15.555 4.508 1.00 62.91 134 ASN A N 1
ATOM 1054 C CA . ASN A 1 134 ? -13.696 16.139 5.823 1.00 62.91 134 ASN A CA 1
ATOM 1055 C C . ASN A 1 134 ? -12.194 16.358 6.095 1.00 62.91 134 ASN A C 1
ATOM 1057 O O . ASN A 1 134 ? -11.860 17.050 7.052 1.00 62.91 134 ASN A O 1
ATOM 1061 N N . GLU A 1 135 ? -11.300 15.793 5.279 1.00 73.44 135 GLU A N 1
ATOM 1062 C CA . GLU A 1 135 ? -9.841 15.919 5.397 1.00 73.44 135 GLU A CA 1
ATOM 1063 C C . GLU A 1 135 ? -9.252 16.431 4.067 1.00 73.44 135 GLU A C 1
ATOM 1065 O O . GLU A 1 135 ? -8.817 15.633 3.229 1.00 73.44 135 GLU A O 1
ATOM 1070 N N . PRO A 1 136 ? -9.196 17.760 3.847 1.00 79.44 136 PRO A N 1
ATOM 1071 C CA . PRO A 1 136 ? -8.773 18.336 2.566 1.00 79.44 136 PRO A CA 1
ATOM 1072 C C . PRO A 1 136 ? -7.340 17.946 2.181 1.00 79.44 136 PRO A C 1
ATOM 1074 O O . PRO A 1 136 ? -7.021 17.852 1.002 1.00 79.44 136 PRO A O 1
ATOM 1077 N N . ARG A 1 137 ? -6.484 17.648 3.168 1.00 82.12 137 ARG A N 1
ATOM 1078 C CA . ARG A 1 137 ? -5.108 17.178 2.944 1.00 82.12 137 ARG A CA 1
ATOM 1079 C C . ARG A 1 137 ? -5.055 15.788 2.308 1.00 82.12 137 ARG A C 1
ATOM 1081 O O . ARG A 1 137 ? -4.224 15.559 1.440 1.00 82.12 137 ARG A O 1
ATOM 1088 N N . ALA A 1 138 ? -5.938 14.878 2.720 1.00 84.44 138 ALA A N 1
ATOM 1089 C CA . ALA A 1 138 ? -6.022 13.535 2.147 1.00 84.44 138 ALA A CA 1
ATOM 1090 C C . ALA A 1 138 ? -6.577 13.575 0.717 1.00 84.44 138 ALA A C 1
ATOM 1092 O O . ALA A 1 138 ? -6.064 12.892 -0.165 1.00 84.44 138 ALA A O 1
ATOM 1093 N N . ALA A 1 139 ? -7.591 14.414 0.479 1.00 85.88 139 ALA A N 1
ATOM 1094 C CA . ALA A 1 139 ? -8.142 14.624 -0.856 1.00 85.88 139 ALA A CA 1
ATOM 1095 C C . ALA A 1 139 ? -7.118 15.256 -1.810 1.00 85.88 139 ALA A C 1
ATOM 1097 O O . ALA A 1 139 ? -6.981 14.795 -2.939 1.00 85.88 139 ALA A O 1
ATOM 1098 N N . LEU A 1 140 ? -6.365 16.260 -1.343 1.00 90.00 140 LEU A N 1
ATOM 1099 C CA . LEU A 1 140 ? -5.303 16.892 -2.124 1.00 90.00 140 LEU A CA 1
ATOM 1100 C C . LEU A 1 140 ? -4.186 15.901 -2.474 1.00 90.00 140 LEU A C 1
ATOM 1102 O O . LEU A 1 140 ? -3.733 15.885 -3.613 1.00 90.00 140 LEU A O 1
ATOM 1106 N N . LEU A 1 141 ? -3.769 15.060 -1.522 1.00 91.31 141 LEU A N 1
ATOM 1107 C CA . LEU A 1 141 ? -2.756 14.032 -1.767 1.00 91.31 141 LEU A CA 1
ATOM 1108 C C . LEU A 1 141 ? -3.219 13.017 -2.819 1.00 91.31 141 LEU A C 1
ATOM 1110 O O . LEU A 1 141 ? -2.483 12.743 -3.760 1.00 91.31 141 LEU A O 1
ATOM 1114 N N . LEU A 1 142 ? -4.440 12.490 -2.696 1.00 91.00 142 LEU A N 1
ATOM 1115 C CA . LEU A 1 142 ? -4.986 11.568 -3.696 1.00 91.00 142 LEU A CA 1
ATOM 1116 C C . LEU A 1 142 ? -5.117 12.220 -5.069 1.00 91.00 142 LEU A C 1
ATOM 1118 O O . LEU A 1 142 ? -4.778 11.593 -6.066 1.00 91.00 142 LEU A O 1
ATOM 1122 N N . LEU A 1 143 ? -5.569 13.475 -5.129 1.00 92.50 143 LEU A N 1
ATOM 1123 C CA . LEU A 1 143 ? -5.624 14.220 -6.383 1.00 92.50 143 LEU A CA 1
ATOM 1124 C C . LEU A 1 143 ? -4.226 14.347 -7.001 1.00 92.50 143 LEU A C 1
ATOM 1126 O O . LEU A 1 143 ? -4.066 14.081 -8.187 1.00 92.50 143 LEU A O 1
ATOM 1130 N N . ALA A 1 144 ? -3.214 14.690 -6.201 1.00 94.31 144 ALA A N 1
ATOM 1131 C CA . ALA A 1 144 ? -1.832 14.777 -6.662 1.00 94.31 144 ALA A CA 1
ATOM 1132 C C . ALA A 1 144 ? -1.308 13.429 -7.189 1.00 94.31 144 ALA A C 1
ATOM 1134 O O . ALA A 1 144 ? -0.661 13.404 -8.230 1.00 94.31 144 ALA A O 1
ATOM 1135 N N . LEU A 1 145 ? -1.627 12.310 -6.531 1.00 94.44 145 LEU A N 1
ATOM 1136 C CA . LEU A 1 145 ? -1.226 10.966 -6.970 1.00 94.44 145 LEU A CA 1
ATOM 1137 C C . LEU A 1 145 ? -1.947 10.512 -8.245 1.00 94.44 145 LEU A C 1
ATOM 1139 O O . LEU A 1 145 ? -1.332 9.893 -9.113 1.00 94.44 145 LEU A O 1
ATOM 1143 N N . VAL A 1 146 ? -3.232 10.847 -8.389 1.00 94.94 146 VAL A N 1
ATOM 1144 C CA . VAL A 1 146 ? -3.982 10.615 -9.633 1.00 94.94 146 VAL A CA 1
ATOM 1145 C C . VAL A 1 146 ? -3.375 11.438 -10.767 1.00 94.94 146 VAL A C 1
ATOM 1147 O O . VAL A 1 146 ? -3.129 10.900 -11.842 1.00 94.94 146 VAL A O 1
ATOM 1150 N N . MET A 1 147 ? -3.056 12.711 -10.522 1.00 95.50 147 MET A N 1
ATOM 1151 C CA . MET A 1 147 ? -2.368 13.549 -11.505 1.00 95.50 147 MET A CA 1
ATOM 1152 C C . MET A 1 147 ? -0.982 12.999 -11.855 1.00 95.50 147 MET A C 1
ATOM 1154 O O . MET A 1 147 ? -0.635 12.968 -13.029 1.00 95.50 147 MET A O 1
ATOM 1158 N N . ALA A 1 148 ? -0.213 12.509 -10.881 1.00 94.94 148 ALA A N 1
ATOM 1159 C CA . ALA A 1 148 ? 1.080 11.875 -11.132 1.00 94.94 148 ALA A CA 1
ATOM 1160 C C . ALA A 1 148 ? 0.948 10.619 -12.012 1.00 94.94 148 ALA A C 1
ATOM 1162 O O . ALA A 1 148 ? 1.736 10.450 -12.937 1.00 94.94 148 ALA A O 1
ATOM 1163 N N . ASN A 1 149 ? -0.079 9.789 -11.788 1.00 96.44 149 ASN A N 1
ATOM 1164 C CA . ASN A 1 149 ? -0.382 8.648 -12.659 1.00 96.44 149 ASN A CA 1
ATOM 1165 C C . ASN A 1 149 ? -0.719 9.110 -14.084 1.00 96.44 149 ASN A C 1
ATOM 1167 O O . ASN A 1 149 ? -0.169 8.579 -15.043 1.00 96.44 149 ASN A O 1
ATOM 1171 N N . LEU A 1 150 ? -1.584 10.119 -14.237 1.00 96.31 150 LEU A N 1
ATOM 1172 C CA . LEU A 1 150 ? -1.944 10.657 -15.553 1.00 96.31 150 LEU A CA 1
ATOM 1173 C C . LEU A 1 150 ? -0.732 11.240 -16.290 1.00 96.31 150 LEU A C 1
ATOM 1175 O O . LEU A 1 150 ? -0.601 11.040 -17.493 1.00 96.31 150 LEU A O 1
ATOM 1179 N N . LEU A 1 151 ? 0.166 11.927 -15.580 1.00 96.38 151 LEU A N 1
ATOM 1180 C CA . LEU A 1 151 ? 1.399 12.468 -16.151 1.00 96.38 151 LEU A CA 1
ATOM 1181 C C . LEU A 1 151 ? 2.381 11.359 -16.550 1.00 96.38 151 LEU A C 1
ATOM 1183 O O . LEU A 1 151 ? 2.948 11.432 -17.636 1.00 96.38 151 LEU A O 1
ATOM 1187 N N . ALA A 1 152 ? 2.548 10.322 -15.724 1.00 95.12 152 ALA A N 1
ATOM 1188 C CA . ALA A 1 152 ? 3.402 9.178 -16.046 1.00 95.12 152 ALA A CA 1
ATOM 1189 C C . ALA A 1 152 ? 2.887 8.418 -17.281 1.00 95.12 152 ALA A C 1
ATOM 1191 O O . ALA A 1 152 ? 3.655 8.121 -18.194 1.00 95.12 152 ALA A O 1
ATOM 1192 N N . TRP A 1 153 ? 1.574 8.188 -17.364 1.00 95.94 153 TRP A N 1
ATOM 1193 C CA . TRP A 1 153 ? 0.940 7.590 -18.541 1.00 95.94 153 TRP A CA 1
ATOM 1194 C C . TRP A 1 153 ? 0.981 8.503 -19.771 1.00 95.94 153 TRP A C 1
ATOM 1196 O O . TRP A 1 153 ? 1.195 8.020 -20.880 1.00 95.94 153 TRP A O 1
ATOM 1206 N N . GLY A 1 154 ? 0.836 9.818 -19.592 1.00 95.06 154 GLY A N 1
ATOM 1207 C CA . GLY A 1 154 ? 1.012 10.797 -20.665 1.00 95.06 154 GLY A CA 1
ATOM 1208 C C . GLY A 1 154 ? 2.436 10.793 -21.223 1.00 95.06 154 GLY A C 1
ATOM 1209 O O . GLY A 1 154 ? 2.621 10.827 -22.440 1.00 95.06 154 GLY A O 1
ATOM 1210 N N . TRP A 1 155 ? 3.442 10.670 -20.352 1.00 93.81 155 TRP A N 1
ATOM 1211 C CA . TRP A 1 155 ? 4.838 10.512 -20.755 1.00 93.81 155 TRP A CA 1
ATOM 1212 C C . TRP A 1 155 ? 5.059 9.192 -21.504 1.00 93.81 155 TRP A C 1
ATOM 1214 O O . TRP A 1 155 ? 5.657 9.203 -22.578 1.00 93.81 155 TRP A O 1
ATOM 1224 N N . ALA A 1 156 ? 4.502 8.082 -21.013 1.00 92.06 156 ALA A N 1
ATOM 1225 C CA . ALA A 1 156 ? 4.562 6.793 -21.700 1.00 92.06 156 ALA A CA 1
ATOM 1226 C C . ALA A 1 156 ? 3.925 6.844 -23.094 1.00 92.06 156 ALA A C 1
ATOM 1228 O O . ALA A 1 156 ? 4.515 6.375 -24.063 1.00 92.06 156 ALA A O 1
ATOM 1229 N N . TRP A 1 157 ? 2.756 7.475 -23.226 1.00 92.12 157 TRP A N 1
ATOM 1230 C CA . TRP A 1 157 ? 2.097 7.657 -24.517 1.00 92.12 157 TRP A CA 1
ATOM 1231 C C . TRP A 1 157 ? 2.944 8.488 -25.481 1.00 92.12 157 TRP A C 1
ATOM 1233 O O . TRP A 1 157 ? 3.126 8.115 -26.640 1.00 92.12 157 TRP A O 1
ATOM 1243 N N . HIS A 1 158 ? 3.506 9.596 -24.997 1.00 91.44 158 HIS A N 1
ATOM 1244 C CA . HIS A 1 158 ? 4.364 10.450 -25.810 1.00 91.44 158 HIS A CA 1
ATOM 1245 C C . HIS A 1 158 ? 5.638 9.726 -26.269 1.00 91.44 158 HIS A C 1
ATOM 1247 O O . HIS A 1 158 ? 6.009 9.834 -27.434 1.00 91.44 158 HIS A O 1
ATOM 1253 N N . ALA A 1 159 ? 6.276 8.955 -25.384 1.00 87.25 159 ALA A N 1
ATOM 1254 C CA . ALA A 1 159 ? 7.518 8.249 -25.684 1.00 87.25 159 ALA A CA 1
ATOM 1255 C C . ALA A 1 159 ? 7.314 6.976 -26.526 1.00 87.25 159 ALA A C 1
ATOM 1257 O O . ALA A 1 159 ? 8.177 6.641 -27.334 1.00 87.25 159 ALA A O 1
ATOM 1258 N N . PHE A 1 160 ? 6.199 6.259 -26.340 1.00 87.94 160 PHE A N 1
ATOM 1259 C CA . PHE A 1 160 ? 6.045 4.872 -26.800 1.00 87.94 160 PHE A CA 1
ATOM 1260 C C . PHE A 1 160 ? 4.807 4.598 -27.663 1.00 87.94 160 PHE A C 1
ATOM 1262 O O . PHE A 1 160 ? 4.578 3.447 -28.025 1.00 87.94 160 PHE A O 1
ATOM 1269 N N . SER A 1 161 ? 4.013 5.608 -28.035 1.00 83.62 161 SER A N 1
ATOM 1270 C CA . SER A 1 161 ? 2.806 5.416 -28.869 1.00 83.62 161 SER A CA 1
ATOM 1271 C C . SER A 1 161 ? 3.053 4.669 -30.188 1.00 83.62 161 SER A C 1
ATOM 1273 O O . SER A 1 161 ? 2.155 3.988 -30.674 1.00 83.62 161 SER A O 1
ATOM 1275 N N . GLY A 1 162 ? 4.263 4.752 -30.750 1.00 82.38 162 GLY A N 1
ATOM 1276 C CA . GLY A 1 162 ? 4.648 4.036 -31.971 1.00 82.38 162 GLY A CA 1
ATOM 1277 C C . GLY A 1 162 ? 4.995 2.552 -31.785 1.00 82.38 162 GLY A C 1
ATOM 1278 O O . GLY A 1 162 ? 5.126 1.845 -32.779 1.00 82.38 162 GLY A O 1
ATOM 1279 N N . SER A 1 163 ? 5.146 2.060 -30.548 1.00 83.69 163 SER A N 1
ATOM 1280 C CA . SER A 1 163 ? 5.524 0.671 -30.260 1.00 83.69 163 SER A CA 1
ATOM 1281 C C . SER A 1 163 ? 4.558 0.019 -29.277 1.00 83.69 163 SER A C 1
ATOM 1283 O O . SER A 1 163 ? 4.540 0.309 -28.078 1.00 83.69 163 SER A O 1
ATOM 1285 N N . THR A 1 164 ? 3.780 -0.936 -29.783 1.00 85.81 164 THR A N 1
ATOM 1286 C CA . THR A 1 164 ? 2.853 -1.740 -28.977 1.00 85.81 164 THR A CA 1
ATOM 1287 C C . THR A 1 164 ? 3.578 -2.535 -27.890 1.00 85.81 164 THR A C 1
ATOM 1289 O O . THR A 1 164 ? 3.061 -2.654 -26.781 1.00 85.81 164 THR A O 1
ATOM 1292 N N . ALA A 1 165 ? 4.794 -3.018 -28.167 1.00 83.38 165 ALA A N 1
ATOM 1293 C CA . ALA A 1 165 ? 5.613 -3.747 -27.201 1.00 83.38 165 ALA A CA 1
ATOM 1294 C C . ALA A 1 165 ? 6.042 -2.861 -26.017 1.00 83.38 165 ALA A C 1
ATOM 1296 O O . ALA A 1 165 ? 5.924 -3.273 -24.864 1.00 83.38 165 ALA A O 1
ATOM 1297 N N . LEU A 1 166 ? 6.470 -1.620 -26.278 1.00 84.56 166 LEU A N 1
ATOM 1298 C CA . LEU A 1 166 ? 6.861 -0.666 -25.229 1.00 84.56 166 LEU A CA 1
ATOM 1299 C C . LEU A 1 166 ? 5.661 -0.184 -24.404 1.00 84.56 166 LEU A C 1
ATOM 1301 O O . LEU A 1 166 ? 5.770 0.009 -23.190 1.00 84.56 166 LEU A O 1
ATOM 1305 N N . MET A 1 167 ? 4.497 -0.039 -25.039 1.00 89.12 167 MET A N 1
ATOM 1306 C CA . MET A 1 167 ? 3.252 0.262 -24.333 1.00 89.12 167 MET A CA 1
ATOM 1307 C C . MET A 1 167 ? 2.815 -0.901 -23.428 1.00 89.12 167 MET A C 1
ATOM 1309 O O . MET A 1 167 ? 2.422 -0.680 -22.283 1.00 89.12 167 MET A O 1
ATOM 1313 N N . ALA A 1 168 ? 2.943 -2.147 -23.897 1.00 86.12 168 ALA A N 1
ATOM 1314 C CA . ALA A 1 168 ? 2.689 -3.332 -23.079 1.00 86.12 168 ALA A CA 1
ATOM 1315 C C . ALA A 1 168 ? 3.672 -3.430 -21.899 1.00 86.12 168 ALA A C 1
ATOM 1317 O O . ALA A 1 168 ? 3.250 -3.681 -20.772 1.00 86.12 168 ALA A O 1
ATOM 1318 N N . ALA A 1 169 ? 4.958 -3.148 -22.123 1.00 86.88 169 ALA A N 1
ATOM 1319 C CA . ALA A 1 169 ? 5.962 -3.077 -21.061 1.00 86.88 169 ALA A CA 1
ATOM 1320 C C . ALA A 1 169 ? 5.643 -1.973 -20.033 1.00 86.88 169 ALA A C 1
ATOM 1322 O O . ALA A 1 169 ? 5.804 -2.177 -18.833 1.00 86.88 169 ALA A O 1
ATOM 1323 N N . SER A 1 170 ? 5.111 -0.831 -20.481 1.00 90.69 170 SER A N 1
ATOM 1324 C CA . SER A 1 170 ? 4.677 0.268 -19.605 1.00 90.69 170 SER A CA 1
ATOM 1325 C C . SER A 1 170 ? 3.513 -0.157 -18.708 1.00 90.69 170 SER A C 1
ATOM 1327 O O . SER A 1 170 ? 3.522 0.099 -17.504 1.00 90.69 170 SER A O 1
ATOM 1329 N N . LEU A 1 171 ? 2.542 -0.877 -19.277 1.00 91.06 171 LEU A N 1
ATOM 1330 C CA . LEU A 1 171 ? 1.447 -1.470 -18.517 1.00 91.06 171 LEU A CA 1
ATOM 1331 C C . LEU A 1 171 ? 1.949 -2.493 -17.497 1.00 91.06 171 LEU A C 1
ATOM 1333 O O . LEU A 1 171 ? 1.496 -2.470 -16.356 1.00 91.06 171 LEU A O 1
ATOM 1337 N N . LEU A 1 172 ? 2.897 -3.353 -17.876 1.00 88.19 172 LEU A N 1
ATOM 1338 C CA . LEU A 1 172 ? 3.505 -4.317 -16.958 1.00 88.19 172 LEU A CA 1
ATOM 1339 C C . LEU A 1 172 ? 4.235 -3.621 -15.806 1.00 88.19 172 LEU A C 1
ATOM 1341 O O . LEU A 1 172 ? 3.989 -3.969 -14.657 1.00 88.19 172 LEU A O 1
ATOM 1345 N N . ALA A 1 173 ? 5.047 -2.597 -16.084 1.00 89.94 173 ALA A N 1
ATOM 1346 C CA . ALA A 1 173 ? 5.741 -1.828 -15.050 1.00 89.94 173 ALA A CA 1
ATOM 1347 C C . ALA A 1 173 ? 4.760 -1.160 -14.068 1.00 89.94 173 ALA A C 1
ATOM 1349 O O . ALA A 1 173 ? 4.966 -1.193 -12.854 1.00 89.94 173 ALA A O 1
ATOM 1350 N N . TRP A 1 174 ? 3.651 -0.605 -14.570 1.00 93.50 174 TRP A N 1
ATOM 1351 C CA . TRP A 1 174 ? 2.589 -0.061 -13.721 1.00 93.50 174 TRP A CA 1
ATOM 1352 C C . TRP A 1 174 ? 1.895 -1.150 -12.888 1.00 93.50 174 TRP A C 1
ATOM 1354 O O . TRP A 1 174 ? 1.721 -0.982 -11.681 1.00 93.50 174 TRP A O 1
ATOM 1364 N N . CYS A 1 175 ? 1.552 -2.291 -13.496 1.00 87.94 175 CYS A N 1
ATOM 1365 C CA . CYS A 1 175 ? 0.970 -3.443 -12.802 1.00 87.94 175 CYS A CA 1
ATOM 1366 C C . CYS A 1 175 ? 1.902 -4.016 -11.728 1.00 87.94 175 CYS A C 1
ATOM 1368 O O . CYS A 1 175 ? 1.422 -4.400 -10.664 1.00 87.94 175 CYS A O 1
ATOM 1370 N N . TYR A 1 176 ? 3.214 -4.046 -11.968 1.00 86.25 176 TYR A N 1
ATOM 1371 C CA . TYR A 1 176 ? 4.205 -4.425 -10.964 1.00 86.25 176 TYR A CA 1
ATOM 1372 C C . TYR A 1 176 ? 4.214 -3.445 -9.795 1.00 86.25 176 TYR A C 1
ATOM 1374 O O . TYR A 1 176 ? 4.199 -3.890 -8.656 1.00 86.25 176 TYR A O 1
ATOM 1382 N N . GLY A 1 177 ? 4.106 -2.136 -10.045 1.00 88.69 177 GLY A N 1
ATOM 1383 C CA . GLY A 1 177 ? 3.970 -1.145 -8.972 1.00 88.69 177 GLY A CA 1
ATOM 1384 C C . GLY A 1 177 ? 2.717 -1.364 -8.122 1.00 88.69 177 GLY A C 1
ATOM 1385 O O . GLY A 1 177 ? 2.779 -1.337 -6.895 1.00 88.69 177 GLY A O 1
ATOM 1386 N N . LEU A 1 178 ? 1.579 -1.635 -8.769 1.00 86.56 178 LEU A N 1
ATOM 1387 C CA . LEU A 1 178 ? 0.335 -1.963 -8.069 1.00 86.56 178 LEU A CA 1
ATOM 1388 C C . LEU A 1 178 ? 0.440 -3.257 -7.260 1.00 86.56 178 LEU A C 1
ATOM 1390 O O . LEU A 1 178 ? -0.060 -3.306 -6.143 1.00 86.56 178 LEU A O 1
ATOM 1394 N N . ARG A 1 179 ? 1.046 -4.300 -7.838 1.00 82.69 179 ARG A N 1
ATOM 1395 C CA . ARG A 1 179 ? 1.239 -5.598 -7.186 1.00 82.69 179 ARG A CA 1
ATOM 1396 C C . ARG A 1 179 ? 2.144 -5.457 -5.971 1.00 82.69 179 ARG A C 1
ATOM 1398 O O . ARG A 1 179 ? 1.756 -5.909 -4.905 1.00 82.69 179 ARG A O 1
ATOM 1405 N N . HIS A 1 180 ? 3.287 -4.796 -6.134 1.00 83.25 180 HIS A N 1
ATOM 1406 C CA . HIS A 1 180 ? 4.293 -4.660 -5.086 1.00 83.25 180 HIS A CA 1
ATOM 1407 C C . HIS A 1 180 ? 3.761 -3.875 -3.881 1.00 83.25 180 HIS A C 1
ATOM 1409 O O . HIS A 1 180 ? 4.025 -4.221 -2.743 1.00 83.25 180 HIS A O 1
ATOM 1415 N N . ALA A 1 181 ? 2.901 -2.876 -4.099 1.00 82.38 181 ALA A N 1
ATOM 1416 C CA . ALA A 1 181 ? 2.217 -2.182 -3.001 1.00 82.38 181 ALA A CA 1
ATOM 1417 C C . ALA A 1 181 ? 1.270 -3.071 -2.170 1.00 82.38 181 ALA A C 1
ATOM 1419 O O . ALA A 1 181 ? 0.903 -2.727 -1.048 1.00 82.38 181 ALA A O 1
ATOM 1420 N N . VAL A 1 182 ? 0.825 -4.200 -2.724 1.00 71.56 182 VAL A N 1
ATOM 1421 C CA . VAL A 1 182 ? -0.001 -5.189 -2.012 1.00 71.56 182 VAL A CA 1
ATOM 1422 C C . VAL A 1 182 ? 0.877 -6.230 -1.311 1.00 71.56 182 VAL A C 1
ATOM 1424 O O . VAL A 1 182 ? 0.352 -7.114 -0.626 1.00 71.56 182 VAL A O 1
ATOM 1427 N N . ASP A 1 183 ? 2.201 -6.118 -1.429 1.00 70.69 183 ASP A N 1
ATOM 1428 C CA . ASP A 1 183 ? 3.099 -6.990 -0.704 1.00 70.69 183 ASP A CA 1
ATOM 1429 C C . ASP A 1 183 ? 2.967 -6.774 0.799 1.00 70.69 183 ASP A C 1
ATOM 1431 O O . ASP A 1 183 ? 2.542 -5.749 1.350 1.00 70.69 183 ASP A O 1
ATOM 1435 N N . ALA A 1 184 ? 3.207 -7.875 1.480 1.00 58.91 184 ALA A N 1
ATOM 1436 C CA . ALA A 1 184 ? 2.771 -8.068 2.838 1.00 58.91 184 ALA A CA 1
ATOM 1437 C C . ALA A 1 184 ? 3.551 -7.194 3.832 1.00 58.91 184 ALA A C 1
ATOM 1439 O O . ALA A 1 184 ? 3.033 -6.790 4.877 1.00 58.91 184 ALA A O 1
ATOM 1440 N N . ASP A 1 185 ? 4.796 -6.908 3.486 1.00 66.38 185 ASP A N 1
ATOM 1441 C CA . ASP A 1 185 ? 5.752 -6.067 4.181 1.00 66.38 185 ASP A CA 1
ATOM 1442 C C . ASP A 1 185 ? 5.363 -4.575 4.084 1.00 66.38 185 ASP A C 1
ATOM 1444 O O . ASP A 1 185 ? 5.326 -3.893 5.115 1.00 66.38 185 ASP A O 1
ATOM 1448 N N . HIS A 1 186 ? 4.935 -4.106 2.903 1.00 77.06 186 HIS A N 1
ATOM 1449 C CA . HIS A 1 186 ? 4.363 -2.773 2.670 1.00 77.06 186 HIS A CA 1
ATOM 1450 C C . HIS A 1 186 ? 3.122 -2.550 3.545 1.00 77.06 186 HIS A C 1
ATOM 1452 O O . HIS A 1 186 ? 3.090 -1.625 4.371 1.00 77.06 186 HIS A O 1
ATOM 1458 N N . ILE A 1 187 ? 2.133 -3.448 3.436 1.00 69.69 187 ILE A N 1
ATOM 1459 C CA . ILE A 1 187 ? 0.888 -3.386 4.217 1.00 69.69 187 ILE A CA 1
ATOM 1460 C C . ILE A 1 187 ? 1.211 -3.393 5.716 1.00 69.69 187 ILE A C 1
ATOM 1462 O O . ILE A 1 187 ? 0.745 -2.533 6.467 1.00 69.69 187 ILE A O 1
ATOM 1466 N N . ALA A 1 188 ? 2.052 -4.323 6.183 1.00 67.50 188 ALA A N 1
ATOM 1467 C CA . ALA A 1 188 ? 2.383 -4.445 7.601 1.00 67.50 188 ALA A CA 1
ATOM 1468 C C . ALA A 1 188 ? 3.089 -3.196 8.161 1.00 67.50 188 ALA A C 1
ATOM 1470 O O . ALA A 1 188 ? 2.779 -2.761 9.285 1.00 67.50 188 ALA A O 1
ATOM 1471 N N . ALA A 1 189 ? 4.020 -2.608 7.404 1.00 73.00 189 ALA A N 1
ATOM 1472 C CA . ALA A 1 189 ? 4.756 -1.413 7.799 1.00 73.00 189 ALA A CA 1
ATOM 1473 C C . ALA A 1 189 ? 3.841 -0.177 7.858 1.00 73.00 189 ALA A C 1
ATOM 1475 O O . ALA A 1 189 ? 3.789 0.512 8.892 1.00 73.00 189 ALA A O 1
ATOM 1476 N N . ILE A 1 190 ? 3.077 0.075 6.788 1.00 80.62 190 ILE A N 1
ATOM 1477 C CA . ILE A 1 190 ? 2.152 1.211 6.675 1.00 80.62 190 ILE A CA 1
ATOM 1478 C C . ILE A 1 190 ? 1.071 1.127 7.752 1.00 80.62 190 ILE A C 1
ATOM 1480 O O . ILE A 1 190 ? 0.856 2.104 8.485 1.00 80.62 190 ILE A O 1
ATOM 1484 N N . ASP A 1 191 ? 0.444 -0.035 7.928 1.00 76.00 191 ASP A N 1
ATOM 1485 C CA . ASP A 1 191 ? -0.596 -0.244 8.934 1.00 76.00 191 ASP A CA 1
ATOM 1486 C C . ASP A 1 191 ? -0.092 0.015 10.342 1.00 76.00 191 ASP A C 1
ATOM 1488 O O . ASP A 1 191 ? -0.766 0.655 11.163 1.00 76.00 191 ASP A O 1
ATOM 1492 N N . THR A 1 192 ? 1.102 -0.490 10.646 1.00 71.81 192 THR A N 1
ATOM 1493 C CA . THR A 1 192 ? 1.639 -0.386 11.992 1.00 71.81 192 THR A CA 1
ATOM 1494 C C . THR A 1 192 ? 1.933 1.063 12.357 1.00 71.81 192 THR A C 1
ATOM 1496 O O . THR A 1 192 ? 1.551 1.521 13.442 1.00 71.81 192 THR A O 1
ATOM 1499 N N . VAL A 1 193 ? 2.570 1.816 11.460 1.00 76.75 193 VAL A N 1
ATOM 1500 C CA . VAL A 1 193 ? 2.871 3.231 11.701 1.00 76.75 193 VAL A CA 1
ATOM 1501 C C . VAL A 1 193 ? 1.595 4.068 11.724 1.00 76.75 193 VAL A C 1
ATOM 1503 O O . VAL A 1 193 ? 1.434 4.911 12.615 1.00 76.75 193 VAL A O 1
ATOM 1506 N N . THR A 1 194 ? 0.646 3.786 10.828 1.00 79.06 194 THR A N 1
ATOM 1507 C CA . THR A 1 194 ? -0.678 4.422 10.816 1.00 79.06 194 THR A CA 1
ATOM 1508 C C . THR A 1 194 ? -1.378 4.231 12.160 1.00 79.06 194 THR A C 1
ATOM 1510 O O . THR A 1 194 ? -1.769 5.209 12.803 1.00 79.06 194 THR A O 1
ATOM 1513 N N . ARG A 1 195 ? -1.458 2.987 12.652 1.00 71.25 195 ARG A N 1
ATOM 1514 C CA . ARG A 1 195 ? -2.057 2.645 13.951 1.00 71.25 195 ARG A CA 1
ATOM 1515 C C . ARG A 1 195 ? -1.373 3.378 15.097 1.00 71.25 195 ARG A C 1
ATOM 1517 O O . ARG A 1 195 ? -2.047 4.003 15.915 1.00 71.25 195 ARG A O 1
ATOM 1524 N N . LYS A 1 196 ? -0.043 3.315 15.155 1.00 72.50 196 LYS A N 1
ATOM 1525 C CA . LYS A 1 196 ? 0.764 3.965 16.192 1.00 72.50 196 LYS A CA 1
ATOM 1526 C C . LYS A 1 196 ? 0.482 5.467 16.261 1.00 72.50 196 LYS A C 1
ATOM 1528 O O . LYS A 1 196 ? 0.222 6.006 17.334 1.00 72.50 196 LYS A O 1
ATOM 1533 N N . MET A 1 197 ? 0.498 6.151 15.121 1.00 75.81 197 MET A N 1
ATOM 1534 C CA . MET A 1 197 ? 0.235 7.589 15.052 1.00 75.81 197 MET A CA 1
ATOM 1535 C C . MET A 1 197 ? -1.222 7.926 15.407 1.00 75.81 197 MET A C 1
ATOM 1537 O O . MET A 1 197 ? -1.467 8.929 16.078 1.00 75.81 197 MET A O 1
ATOM 1541 N N . MET A 1 198 ? -2.185 7.077 15.042 1.00 72.88 198 MET A N 1
ATOM 1542 C CA . MET A 1 198 ? -3.584 7.246 15.448 1.00 72.88 198 MET A CA 1
ATOM 1543 C C . MET A 1 198 ? -3.814 7.055 16.948 1.00 72.88 198 MET A C 1
ATOM 1545 O O . MET A 1 198 ? -4.628 7.767 17.534 1.00 72.88 198 MET A O 1
ATOM 1549 N N . GLN A 1 199 ? -3.072 6.154 17.594 1.00 65.19 199 GLN A N 1
ATOM 1550 C CA . GLN A 1 199 ? -3.081 6.005 19.055 1.00 65.19 199 GLN A CA 1
ATOM 1551 C C . GLN A 1 199 ? -2.506 7.235 19.768 1.00 65.19 199 GLN A C 1
ATOM 1553 O O . GLN A 1 199 ? -2.946 7.566 20.862 1.00 65.19 199 GLN A O 1
ATOM 1558 N N . GLN A 1 200 ? -1.591 7.963 19.124 1.00 67.56 200 GLN A N 1
ATOM 1559 C CA . GLN A 1 200 ? -1.102 9.266 19.593 1.00 67.56 200 GLN A CA 1
ATOM 1560 C C . GLN A 1 200 ? -2.080 10.424 19.299 1.00 67.56 200 GLN A C 1
ATOM 1562 O O . GLN A 1 200 ? -1.710 11.588 19.434 1.00 67.56 200 GLN A O 1
ATOM 1567 N N . GLY A 1 201 ? -3.300 10.133 18.833 1.00 66.06 201 GLY A N 1
ATOM 1568 C CA . GLY A 1 201 ? -4.310 11.138 18.496 1.00 66.06 201 GLY A CA 1
ATOM 1569 C C . GLY A 1 201 ? -4.074 11.870 17.168 1.00 66.06 201 GLY A C 1
ATOM 1570 O O . GLY A 1 201 ? -4.783 12.830 16.872 1.00 66.06 201 GLY A O 1
ATOM 1571 N N . LYS A 1 202 ? -3.105 11.440 16.348 1.00 76.62 202 LYS A N 1
ATOM 1572 C CA . LYS A 1 202 ? -2.832 12.039 15.030 1.00 76.62 202 LYS A CA 1
ATOM 1573 C C . LYS A 1 202 ? -3.703 11.401 13.944 1.00 76.62 202 LYS A C 1
ATOM 1575 O O . LYS A 1 202 ? -4.184 10.281 14.086 1.00 76.62 202 LYS A O 1
ATOM 1580 N N . ARG A 1 203 ? -3.862 12.092 12.812 1.00 77.50 203 ARG A N 1
ATOM 1581 C CA . ARG A 1 203 ? -4.477 11.553 11.585 1.00 77.50 203 ARG A CA 1
ATOM 1582 C C . ARG A 1 203 ? -3.455 11.533 10.447 1.00 77.50 203 ARG A C 1
ATOM 1584 O O . ARG A 1 203 ? -3.328 12.519 9.725 1.00 77.50 203 ARG A O 1
ATOM 1591 N N . PRO A 1 204 ? -2.661 10.461 10.330 1.00 82.88 204 PRO A N 1
ATOM 1592 C CA . PRO A 1 204 ? -1.563 10.403 9.375 1.00 82.88 204 PRO A CA 1
ATOM 1593 C C . PRO A 1 204 ? -2.058 9.982 7.981 1.00 82.88 204 PRO A C 1
ATOM 1595 O O . PRO A 1 204 ? -2.148 8.796 7.694 1.00 82.88 204 PRO A O 1
ATOM 1598 N N . SER A 1 205 ? -2.373 10.942 7.110 1.00 84.38 205 SER A N 1
ATOM 1599 C CA . SER A 1 205 ? -2.934 10.669 5.771 1.00 84.38 205 SER A CA 1
ATOM 1600 C C . SER A 1 205 ? -1.905 10.443 4.656 1.00 84.38 205 SER A C 1
ATOM 1602 O O . SER A 1 205 ? -2.300 10.322 3.506 1.00 84.38 205 SER A O 1
ATOM 1604 N N . GLY A 1 206 ? -0.607 10.490 4.961 1.00 88.44 206 GLY A N 1
ATOM 1605 C CA . GLY A 1 206 ? 0.470 10.406 3.965 1.00 88.44 206 GLY A CA 1
ATOM 1606 C C . GLY A 1 206 ? 1.559 9.398 4.315 1.00 88.44 206 GLY A C 1
ATOM 1607 O O . GLY A 1 206 ? 2.666 9.523 3.815 1.00 88.44 206 GLY A O 1
ATOM 1608 N N . VAL A 1 207 ? 1.292 8.463 5.231 1.00 90.25 207 VAL A N 1
ATOM 1609 C CA . VAL A 1 207 ? 2.280 7.441 5.640 1.00 90.25 207 VAL A CA 1
ATOM 1610 C C . VAL A 1 207 ? 2.622 6.546 4.453 1.00 90.25 207 VAL A C 1
ATOM 1612 O O . VAL A 1 207 ? 3.804 6.368 4.184 1.00 90.25 207 VAL A O 1
ATOM 1615 N N . GLY A 1 208 ? 1.605 6.085 3.716 1.00 90.69 208 GLY A N 1
ATOM 1616 C CA . GLY A 1 208 ? 1.784 5.281 2.504 1.00 90.69 208 GLY A CA 1
ATOM 1617 C C . GLY A 1 208 ? 2.551 6.027 1.413 1.00 90.69 208 GLY A C 1
ATOM 1618 O O . GLY A 1 208 ? 3.592 5.560 0.983 1.00 90.69 208 GLY A O 1
ATOM 1619 N N . ALA A 1 209 ? 2.129 7.248 1.065 1.00 93.88 209 ALA A N 1
ATOM 1620 C CA . ALA A 1 209 ? 2.818 8.063 0.057 1.00 93.88 209 ALA A CA 1
ATOM 1621 C C . ALA A 1 209 ? 4.309 8.294 0.361 1.00 93.88 209 ALA A C 1
ATOM 1623 O O . ALA A 1 209 ? 5.145 8.236 -0.533 1.00 93.88 209 ALA A O 1
ATOM 1624 N N . TRP A 1 210 ? 4.666 8.589 1.615 1.00 94.94 210 TRP A N 1
ATOM 1625 C CA . TRP A 1 210 ? 6.075 8.781 1.965 1.00 94.94 210 TRP A CA 1
ATOM 1626 C C . TRP A 1 210 ? 6.855 7.471 1.913 1.00 94.94 210 TRP A C 1
ATOM 1628 O O . TRP A 1 210 ? 7.992 7.489 1.456 1.00 94.94 210 TRP A O 1
ATOM 1638 N N . PHE A 1 211 ? 6.250 6.358 2.334 1.00 91.81 211 PHE A N 1
ATOM 1639 C CA . PHE A 1 211 ? 6.851 5.031 2.231 1.00 91.81 211 PHE A CA 1
ATOM 1640 C C . PHE A 1 211 ? 7.157 4.660 0.777 1.00 91.81 211 PHE A C 1
ATOM 1642 O O . PHE A 1 211 ? 8.315 4.421 0.437 1.00 91.81 211 PHE A O 1
ATOM 1649 N N . SER A 1 212 ? 6.154 4.738 -0.098 1.00 93.25 212 SER A N 1
ATOM 1650 C CA . SER A 1 212 ? 6.294 4.414 -1.517 1.00 93.25 212 SER A CA 1
ATOM 1651 C C . SER A 1 212 ? 7.324 5.300 -2.220 1.00 93.25 212 SER A C 1
ATOM 1653 O O . SER A 1 212 ? 8.079 4.817 -3.057 1.00 93.25 212 SER A O 1
ATOM 1655 N N . LEU A 1 213 ? 7.392 6.597 -1.880 1.00 94.12 213 LEU A N 1
ATOM 1656 C CA . LEU A 1 213 ? 8.394 7.523 -2.426 1.00 94.12 213 LEU A CA 1
ATOM 1657 C C . LEU A 1 213 ? 9.816 7.132 -2.012 1.00 94.12 213 LEU A C 1
ATOM 1659 O O . LEU A 1 213 ? 10.731 7.184 -2.832 1.00 94.12 213 LEU A O 1
ATOM 1663 N N . GLY A 1 214 ? 9.996 6.727 -0.754 1.00 92.12 214 GLY A N 1
ATOM 1664 C CA . GLY A 1 214 ? 11.268 6.219 -0.256 1.00 92.12 214 GLY A CA 1
ATOM 1665 C C . GLY A 1 214 ? 11.712 4.973 -1.013 1.00 92.12 214 GLY A C 1
ATOM 1666 O O . GLY A 1 214 ? 12.809 4.954 -1.564 1.00 92.12 214 GLY A O 1
ATOM 1667 N N . HIS A 1 215 ? 10.829 3.976 -1.101 1.00 90.94 215 HIS A N 1
ATOM 1668 C CA . HIS A 1 215 ? 11.088 2.717 -1.803 1.00 90.94 215 HIS A CA 1
ATOM 1669 C C . HIS A 1 215 ? 11.406 2.964 -3.283 1.00 90.94 215 HIS A C 1
ATOM 1671 O O . HIS A 1 215 ? 12.446 2.553 -3.798 1.00 90.94 215 HIS A O 1
ATOM 1677 N N . SER A 1 216 ? 10.551 3.736 -3.956 1.00 92.12 216 SER A N 1
ATOM 1678 C CA . SER A 1 216 ? 10.699 4.062 -5.376 1.00 92.12 216 SER A CA 1
ATOM 1679 C C . SER A 1 216 ? 11.977 4.840 -5.687 1.00 92.12 216 SER A C 1
ATOM 1681 O O . SER A 1 216 ? 12.457 4.789 -6.815 1.00 92.12 216 SER A O 1
ATOM 1683 N N . THR A 1 217 ? 12.561 5.543 -4.710 1.00 92.31 217 THR A N 1
ATOM 1684 C CA . THR A 1 217 ? 13.848 6.226 -4.897 1.00 92.31 217 THR A CA 1
ATOM 1685 C C . THR A 1 217 ? 14.957 5.225 -5.203 1.00 92.31 217 THR A C 1
ATOM 1687 O O . THR A 1 217 ? 15.733 5.465 -6.125 1.00 92.31 217 THR A O 1
ATOM 1690 N N . ILE A 1 218 ? 15.013 4.088 -4.497 1.00 87.31 218 ILE A N 1
ATOM 1691 C CA . ILE A 1 218 ? 15.994 3.045 -4.817 1.00 87.31 218 ILE A CA 1
ATOM 1692 C C . ILE A 1 218 ? 15.697 2.433 -6.181 1.00 87.31 218 ILE A C 1
ATOM 1694 O O . ILE A 1 218 ? 16.613 2.328 -6.989 1.00 87.31 218 ILE A O 1
ATOM 1698 N N . VAL A 1 219 ? 14.434 2.120 -6.484 1.00 88.19 219 VAL A N 1
ATOM 1699 C CA . VAL A 1 219 ? 14.054 1.548 -7.789 1.00 88.19 219 VAL A CA 1
ATOM 1700 C C . VAL A 1 219 ? 14.474 2.460 -8.944 1.00 88.19 219 VAL A C 1
ATOM 1702 O O . VAL A 1 219 ? 15.048 1.984 -9.922 1.00 88.19 219 VAL A O 1
ATOM 1705 N N . VAL A 1 220 ? 14.262 3.775 -8.829 1.00 88.94 220 VAL A N 1
ATOM 1706 C CA . VAL A 1 220 ? 14.703 4.757 -9.832 1.00 88.94 220 VAL A CA 1
ATOM 1707 C C . VAL A 1 220 ? 16.230 4.803 -9.924 1.00 88.94 220 VAL A C 1
ATOM 1709 O O . VAL A 1 220 ? 16.767 4.700 -11.023 1.00 88.94 220 VAL A O 1
ATOM 1712 N N . LEU A 1 221 ? 16.941 4.929 -8.798 1.00 87.25 221 LEU A N 1
ATOM 1713 C CA . LEU A 1 221 ? 18.408 4.999 -8.787 1.00 87.25 221 LEU A CA 1
ATOM 1714 C C . LEU A 1 221 ? 19.049 3.734 -9.363 1.00 87.25 221 LEU A C 1
ATOM 1716 O O . LEU A 1 221 ? 19.977 3.820 -10.164 1.00 87.25 221 LEU A O 1
ATOM 1720 N N . ALA A 1 222 ? 18.533 2.569 -8.992 1.00 80.94 222 ALA A N 1
ATOM 1721 C CA . ALA A 1 222 ? 18.995 1.289 -9.491 1.00 80.94 222 ALA A CA 1
ATOM 1722 C C . ALA A 1 222 ? 18.631 1.097 -10.970 1.00 80.94 222 ALA A C 1
ATOM 1724 O O . ALA A 1 222 ? 19.472 0.634 -11.729 1.00 80.94 222 ALA A O 1
ATOM 1725 N N . SER A 1 223 ? 17.457 1.548 -11.425 1.00 80.94 223 SER A N 1
ATOM 1726 C CA . SER A 1 223 ? 17.108 1.542 -12.856 1.00 80.94 223 SER A CA 1
ATOM 1727 C C . SER A 1 223 ? 18.041 2.436 -13.679 1.00 80.94 223 SER A C 1
ATOM 1729 O O . SER A 1 223 ? 18.445 2.055 -14.775 1.00 80.94 223 SER A O 1
ATOM 1731 N N . ILE A 1 224 ? 18.424 3.609 -13.156 1.00 81.69 224 ILE A N 1
ATOM 1732 C CA . ILE A 1 224 ? 19.434 4.481 -13.779 1.00 81.69 224 ILE A CA 1
ATOM 1733 C C . ILE A 1 224 ? 20.784 3.766 -13.828 1.00 81.69 224 ILE A C 1
ATOM 1735 O O . ILE A 1 224 ? 21.428 3.759 -14.876 1.00 81.69 224 ILE A O 1
ATOM 1739 N N . ALA A 1 225 ? 21.203 3.158 -12.714 1.00 77.88 225 ALA A N 1
ATOM 1740 C CA . ALA A 1 225 ? 22.458 2.423 -12.635 1.00 77.88 225 ALA A CA 1
ATOM 1741 C C . ALA A 1 225 ? 22.489 1.278 -13.654 1.00 77.88 225 ALA A C 1
ATOM 1743 O O . ALA A 1 225 ? 23.430 1.213 -14.431 1.00 77.88 225 ALA A O 1
ATOM 1744 N N . ILE A 1 226 ? 21.434 0.460 -13.712 1.00 74.00 226 ILE A N 1
ATOM 1745 C CA . ILE A 1 226 ? 21.260 -0.659 -14.646 1.00 74.00 226 ILE A CA 1
ATOM 1746 C C . ILE A 1 226 ? 21.261 -0.175 -16.105 1.00 74.00 226 ILE A C 1
ATOM 1748 O O . ILE A 1 226 ? 21.926 -0.767 -16.953 1.00 74.00 226 ILE A O 1
ATOM 1752 N N . ALA A 1 227 ? 20.576 0.929 -16.415 1.00 72.44 227 ALA A N 1
ATOM 1753 C CA . ALA A 1 227 ? 20.580 1.502 -17.763 1.00 72.44 227 ALA A CA 1
ATOM 1754 C C . ALA A 1 227 ? 21.973 2.033 -18.169 1.00 72.44 227 ALA A C 1
ATOM 1756 O O . ALA A 1 227 ? 22.399 1.864 -19.315 1.00 72.44 227 ALA A O 1
ATOM 1757 N N . ALA A 1 228 ? 22.704 2.643 -17.230 1.00 71.38 228 ALA A N 1
ATOM 1758 C CA . ALA A 1 228 ? 24.065 3.136 -17.443 1.00 71.38 228 ALA A CA 1
ATOM 1759 C C . ALA A 1 228 ? 25.110 2.004 -17.520 1.00 71.38 228 ALA A C 1
ATOM 1761 O O . ALA A 1 228 ? 26.066 2.088 -18.287 1.00 71.38 228 ALA A O 1
ATOM 1762 N N . THR A 1 229 ? 24.949 0.919 -16.760 1.00 64.44 229 THR A N 1
ATOM 1763 C CA . THR A 1 229 ? 25.870 -0.230 -16.774 1.00 64.44 229 THR A CA 1
ATOM 1764 C C . THR A 1 229 ? 25.624 -1.164 -17.951 1.00 64.44 229 THR A C 1
ATOM 1766 O O . THR A 1 229 ? 26.600 -1.682 -18.495 1.00 64.44 229 THR A O 1
ATOM 1769 N N . ALA A 1 230 ? 24.382 -1.297 -18.431 1.00 61.34 230 ALA A N 1
ATOM 1770 C CA . ALA A 1 230 ? 24.061 -1.981 -19.689 1.00 61.34 230 ALA A CA 1
ATOM 1771 C C . ALA A 1 230 ? 24.804 -1.384 -20.898 1.00 61.34 230 ALA A C 1
ATOM 1773 O O . ALA A 1 230 ? 24.982 -2.056 -21.911 1.00 61.34 230 ALA A O 1
ATOM 1774 N N . THR A 1 231 ? 25.272 -0.138 -20.775 1.00 58.28 231 THR A N 1
ATOM 1775 C CA . THR A 1 231 ? 26.068 0.563 -21.785 1.00 58.28 231 THR A CA 1
ATOM 1776 C C . THR A 1 231 ? 27.569 0.635 -21.464 1.00 58.28 231 THR A C 1
ATOM 1778 O O . THR A 1 231 ? 28.330 0.996 -22.359 1.00 58.28 231 THR A O 1
ATOM 1781 N N . ALA A 1 232 ? 28.034 0.267 -20.254 1.00 55.47 232 ALA A N 1
ATOM 1782 C CA . ALA A 1 232 ? 29.432 0.502 -19.854 1.00 55.47 232 ALA A CA 1
ATOM 1783 C C . ALA A 1 232 ? 30.123 -0.520 -18.912 1.00 55.47 232 ALA A C 1
ATOM 1785 O O . ALA A 1 232 ? 31.349 -0.570 -18.933 1.00 55.47 232 ALA A O 1
ATOM 1786 N N . PHE A 1 233 ? 29.437 -1.336 -18.091 1.00 51.56 233 PHE A N 1
ATOM 1787 C CA . PHE A 1 233 ? 30.105 -2.189 -17.078 1.00 51.56 233 PHE A CA 1
ATOM 1788 C C . PHE A 1 233 ? 29.290 -3.432 -16.664 1.00 51.56 233 PHE A C 1
ATOM 1790 O O . PHE A 1 233 ? 28.351 -3.325 -15.884 1.00 51.56 233 PHE A O 1
ATOM 1797 N N . GLN A 1 234 ? 29.708 -4.634 -17.088 1.00 55.59 234 GLN A N 1
ATOM 1798 C CA . GLN A 1 234 ? 29.069 -5.906 -16.686 1.00 55.59 234 GLN A CA 1
ATOM 1799 C C . GLN A 1 234 ? 29.681 -6.565 -15.429 1.00 55.59 234 GLN A C 1
ATOM 1801 O O . GLN A 1 234 ? 29.002 -7.327 -14.754 1.00 55.59 234 GLN A O 1
ATOM 1806 N N . LYS A 1 235 ? 30.941 -6.273 -15.064 1.00 55.78 235 LYS A N 1
ATOM 1807 C CA . LYS A 1 235 ? 31.688 -7.057 -14.050 1.00 55.78 235 LYS A CA 1
ATOM 1808 C C . LYS A 1 235 ? 31.467 -6.692 -12.570 1.00 55.78 235 LYS A C 1
ATOM 1810 O O . LYS A 1 235 ? 31.846 -7.482 -11.719 1.00 55.78 235 LYS A O 1
ATOM 1815 N N . ASN A 1 236 ? 30.873 -5.539 -12.247 1.00 59.47 236 ASN A N 1
ATOM 1816 C CA . ASN A 1 236 ? 30.710 -5.078 -10.850 1.00 59.47 236 ASN A CA 1
ATOM 1817 C C . ASN A 1 236 ? 29.263 -5.168 -10.328 1.00 59.47 236 ASN A C 1
ATOM 1819 O O . ASN A 1 236 ? 28.990 -4.741 -9.207 1.00 59.47 236 ASN A O 1
ATOM 1823 N N . MET A 1 237 ? 28.328 -5.675 -11.137 1.00 59.84 237 MET A N 1
ATOM 1824 C CA . MET A 1 237 ? 26.899 -5.619 -10.816 1.00 59.84 237 MET A CA 1
ATOM 1825 C C . MET A 1 237 ? 26.458 -6.741 -9.864 1.00 59.84 237 MET A C 1
ATOM 1827 O O . MET A 1 237 ? 25.613 -6.497 -9.009 1.00 59.84 237 MET A O 1
ATOM 1831 N N . GLU A 1 238 ? 27.083 -7.922 -9.942 1.00 65.94 238 GLU A N 1
ATOM 1832 C CA . GLU A 1 238 ? 26.763 -9.074 -9.079 1.00 65.94 238 GLU A CA 1
ATOM 1833 C C . GLU A 1 238 ? 27.027 -8.782 -7.595 1.00 65.94 238 GLU A C 1
ATOM 1835 O O . GLU A 1 238 ? 26.128 -8.941 -6.773 1.00 65.94 238 GLU A O 1
ATOM 1840 N N . TRP A 1 239 ? 28.206 -8.246 -7.248 1.00 70.06 239 TRP A N 1
ATOM 1841 C CA . TRP A 1 239 ? 28.544 -7.915 -5.855 1.00 70.06 239 TRP A CA 1
ATOM 1842 C C . TRP A 1 239 ? 27.610 -6.858 -5.247 1.00 70.06 239 TRP A C 1
ATOM 1844 O O . TRP A 1 239 ? 27.261 -6.929 -4.065 1.00 70.06 239 TRP A O 1
ATOM 1854 N N . PHE A 1 240 ? 27.192 -5.875 -6.052 1.00 66.50 240 PHE A N 1
ATOM 1855 C CA . PHE A 1 240 ? 26.276 -4.825 -5.610 1.00 66.50 240 PHE A CA 1
ATOM 1856 C C . PHE A 1 240 ? 24.857 -5.366 -5.395 1.00 66.50 240 PHE A C 1
ATOM 1858 O O . PHE A 1 240 ? 24.214 -4.997 -4.415 1.00 66.50 240 PHE A O 1
ATOM 1865 N N . HIS A 1 241 ? 24.405 -6.279 -6.261 1.00 67.94 241 HIS A N 1
ATOM 1866 C CA . HIS A 1 241 ? 23.113 -6.952 -6.136 1.00 67.94 241 HIS A CA 1
ATOM 1867 C C . HIS A 1 241 ? 23.060 -7.842 -4.887 1.00 67.94 241 HIS A C 1
ATOM 1869 O O . HIS A 1 241 ? 22.141 -7.719 -4.080 1.00 67.94 241 HIS A O 1
ATOM 1875 N N . GLU A 1 242 ? 24.077 -8.683 -4.682 1.00 71.94 242 GLU A N 1
ATOM 1876 C CA . GLU A 1 242 ? 24.149 -9.616 -3.551 1.00 71.94 242 GLU A CA 1
ATOM 1877 C C . GLU A 1 242 ? 24.259 -8.873 -2.209 1.00 71.94 242 GLU A C 1
ATOM 1879 O O . GLU A 1 242 ? 23.487 -9.119 -1.280 1.00 71.94 242 GLU A O 1
ATOM 1884 N N . THR A 1 243 ? 25.162 -7.890 -2.118 1.00 75.50 243 THR A N 1
ATOM 1885 C CA . THR A 1 243 ? 25.353 -7.103 -0.888 1.00 75.50 243 THR A CA 1
ATOM 1886 C C . THR A 1 243 ? 24.148 -6.205 -0.600 1.00 75.50 243 THR A C 1
ATOM 1888 O O . THR A 1 243 ? 23.737 -6.073 0.555 1.00 75.50 243 THR A O 1
ATOM 1891 N N . GLY A 1 244 ? 23.572 -5.586 -1.636 1.00 70.25 244 GLY A N 1
ATOM 1892 C CA . GLY A 1 244 ? 22.386 -4.739 -1.523 1.00 70.25 244 GLY A CA 1
ATOM 1893 C C . GLY A 1 244 ? 21.167 -5.523 -1.045 1.00 70.25 244 GLY A C 1
ATOM 1894 O O . GLY A 1 244 ? 20.550 -5.125 -0.058 1.00 70.25 244 GLY A O 1
ATOM 1895 N N . SER A 1 245 ? 20.891 -6.672 -1.672 1.00 72.56 245 SER A N 1
ATOM 1896 C CA . SER A 1 245 ? 19.794 -7.567 -1.286 1.00 72.56 245 SER A CA 1
ATOM 1897 C C . SER A 1 245 ? 19.950 -8.068 0.155 1.00 72.56 245 SER A C 1
ATOM 1899 O O . SER A 1 245 ? 19.026 -7.928 0.955 1.00 72.56 245 SER A O 1
ATOM 1901 N N . LEU A 1 246 ? 21.150 -8.513 0.556 1.00 79.75 246 LEU A N 1
ATOM 1902 C CA . LEU A 1 246 ? 21.414 -8.947 1.933 1.00 79.75 246 LEU A CA 1
ATOM 1903 C C . LEU A 1 246 ? 21.121 -7.840 2.960 1.00 79.75 246 LEU A C 1
ATOM 1905 O O . LEU A 1 246 ? 20.467 -8.083 3.976 1.00 79.75 246 LEU A O 1
ATOM 1909 N N . ILE A 1 247 ? 21.619 -6.621 2.714 1.00 78.25 247 ILE A N 1
ATOM 1910 C CA . ILE A 1 247 ? 21.410 -5.480 3.615 1.00 78.25 247 ILE A CA 1
ATOM 1911 C C . ILE A 1 247 ? 19.928 -5.094 3.652 1.00 78.25 247 ILE A C 1
ATOM 1913 O O . ILE A 1 247 ? 19.394 -4.877 4.741 1.00 78.25 247 ILE A O 1
ATOM 1917 N N . GLY A 1 248 ? 19.266 -5.025 2.494 1.00 72.12 248 GLY A N 1
ATOM 1918 C CA . GLY A 1 248 ? 17.848 -4.686 2.380 1.00 72.12 248 GLY A CA 1
ATOM 1919 C C . GLY A 1 248 ? 16.963 -5.656 3.153 1.00 72.12 248 GLY A C 1
ATOM 1920 O O . GLY A 1 248 ? 16.237 -5.237 4.058 1.00 72.12 248 GLY A O 1
ATOM 1921 N N . THR A 1 249 ? 17.108 -6.956 2.895 1.00 76.25 249 THR A N 1
ATOM 1922 C CA . THR A 1 249 ? 16.349 -8.011 3.579 1.00 76.25 249 THR A CA 1
ATOM 1923 C C . THR A 1 249 ? 16.651 -8.029 5.077 1.00 76.25 249 THR A C 1
ATOM 1925 O O . THR A 1 249 ? 15.735 -8.126 5.890 1.00 76.25 249 THR A O 1
ATOM 1928 N N . ALA A 1 250 ? 17.911 -7.845 5.495 1.00 80.69 250 ALA A N 1
ATOM 1929 C CA . ALA A 1 250 ? 18.259 -7.823 6.918 1.00 80.69 250 ALA A CA 1
ATOM 1930 C C . ALA A 1 250 ? 17.627 -6.633 7.655 1.00 80.69 250 ALA A C 1
ATOM 1932 O O . ALA A 1 250 ? 17.132 -6.780 8.781 1.00 80.69 250 ALA A O 1
ATOM 1933 N N . VAL A 1 251 ? 17.633 -5.449 7.037 1.00 72.62 251 VAL A N 1
ATOM 1934 C CA . VAL A 1 251 ? 17.019 -4.245 7.606 1.00 72.62 251 VAL A CA 1
ATOM 1935 C C . VAL A 1 251 ? 15.493 -4.367 7.630 1.00 72.62 251 VAL A C 1
ATOM 1937 O O . VAL A 1 251 ? 14.898 -4.054 8.667 1.00 72.62 251 VAL A O 1
ATOM 1940 N N . SER A 1 252 ? 14.873 -4.859 6.551 1.00 71.31 252 SER A N 1
ATOM 1941 C CA . SER A 1 252 ? 13.425 -5.109 6.465 1.00 71.31 252 SER A CA 1
ATOM 1942 C C . SER A 1 252 ? 12.966 -6.107 7.529 1.00 71.31 252 SER A C 1
ATOM 1944 O O . SER A 1 252 ? 12.156 -5.754 8.393 1.00 71.31 252 SER A O 1
ATOM 1946 N N . ALA A 1 253 ? 13.584 -7.292 7.581 1.00 78.81 253 ALA A N 1
ATOM 1947 C CA . ALA A 1 253 ? 13.255 -8.339 8.542 1.00 78.81 253 ALA A CA 1
ATOM 1948 C C . ALA A 1 253 ? 13.399 -7.841 9.987 1.00 78.81 253 ALA A C 1
ATOM 1950 O O . ALA A 1 253 ? 12.502 -8.013 10.819 1.00 78.81 253 ALA A O 1
ATOM 1951 N N . THR A 1 254 ? 14.497 -7.137 10.291 1.00 78.50 254 THR A N 1
ATOM 1952 C CA . THR A 1 254 ? 14.720 -6.546 11.620 1.00 78.50 254 THR A CA 1
ATOM 1953 C C . THR A 1 254 ? 13.639 -5.522 11.963 1.00 78.50 254 THR A C 1
ATOM 1955 O O . THR A 1 254 ? 13.137 -5.503 13.091 1.00 78.50 254 THR A O 1
ATOM 1958 N N . PHE A 1 255 ? 13.253 -4.670 11.011 1.00 73.88 255 PHE A N 1
ATOM 1959 C CA . PHE A 1 255 ? 12.206 -3.675 11.210 1.00 73.88 255 PHE A CA 1
ATOM 1960 C C . PHE A 1 255 ? 10.834 -4.328 11.425 1.00 73.88 255 PHE A C 1
ATOM 1962 O O . PHE A 1 255 ? 10.150 -3.984 12.394 1.00 73.88 255 PHE A O 1
ATOM 1969 N N . LEU A 1 256 ? 10.442 -5.296 10.591 1.00 74.62 256 LEU A N 1
ATOM 1970 C CA . LEU A 1 256 ? 9.179 -6.027 10.716 1.00 74.62 256 LEU A CA 1
ATOM 1971 C C . LEU A 1 256 ? 9.086 -6.759 12.058 1.00 74.62 256 LEU A C 1
ATOM 1973 O O . LEU A 1 256 ? 8.084 -6.612 12.762 1.00 74.62 256 LEU A O 1
ATOM 1977 N N . LEU A 1 257 ? 10.146 -7.458 12.474 1.00 79.38 257 LEU A N 1
ATOM 1978 C CA . LEU A 1 257 ? 10.207 -8.135 13.773 1.00 79.38 257 LEU A CA 1
ATOM 1979 C C . LEU A 1 257 ? 10.161 -7.141 14.947 1.00 79.38 257 LEU A C 1
ATOM 1981 O O . LEU A 1 257 ? 9.432 -7.356 15.921 1.00 79.38 257 LEU A O 1
ATOM 1985 N N . ALA A 1 258 ? 10.867 -6.009 14.854 1.00 73.56 258 ALA A N 1
ATOM 1986 C CA . ALA A 1 258 ? 10.807 -4.956 15.868 1.00 73.56 258 ALA A CA 1
ATOM 1987 C C . ALA A 1 258 ? 9.395 -4.354 15.992 1.00 73.56 258 ALA A C 1
ATOM 1989 O O . ALA A 1 258 ? 8.897 -4.129 17.101 1.00 73.56 258 ALA A O 1
ATOM 1990 N N . MET A 1 259 ? 8.714 -4.123 14.869 1.00 67.00 259 MET A N 1
ATOM 1991 C CA . MET A 1 259 ? 7.345 -3.610 14.855 1.00 67.00 259 MET A CA 1
ATOM 1992 C C . MET A 1 259 ? 6.330 -4.663 15.317 1.00 67.00 259 MET A C 1
ATOM 1994 O O . MET A 1 259 ? 5.384 -4.318 16.032 1.00 67.00 259 MET A O 1
ATOM 1998 N N . ALA A 1 260 ? 6.551 -5.943 15.011 1.00 74.44 260 ALA A N 1
ATOM 1999 C CA . ALA A 1 260 ? 5.768 -7.053 15.541 1.00 74.44 260 ALA A CA 1
ATOM 2000 C C . ALA A 1 260 ? 5.831 -7.104 17.075 1.00 74.44 260 ALA A C 1
ATOM 2002 O O . ALA A 1 260 ? 4.789 -7.212 17.725 1.00 74.44 260 ALA A O 1
ATOM 2003 N N . LEU A 1 261 ? 7.016 -6.915 17.668 1.00 76.31 261 LEU A N 1
ATOM 2004 C CA . LEU A 1 261 ? 7.191 -6.819 19.123 1.00 76.31 261 LEU A CA 1
ATOM 2005 C C . LEU A 1 261 ? 6.406 -5.644 19.725 1.00 76.31 261 LEU A C 1
ATOM 2007 O O . LEU A 1 261 ? 5.685 -5.813 20.714 1.00 76.31 261 LEU A O 1
ATOM 2011 N N . VAL A 1 262 ? 6.486 -4.455 19.114 1.00 67.88 262 VAL A N 1
ATOM 2012 C CA . VAL A 1 262 ? 5.701 -3.282 19.545 1.00 67.88 262 VAL A CA 1
ATOM 2013 C C . VAL A 1 262 ? 4.202 -3.588 19.493 1.00 67.88 262 VAL A C 1
ATOM 2015 O O . VAL A 1 262 ? 3.471 -3.325 20.454 1.00 67.88 262 VAL A O 1
ATOM 2018 N N . ASN A 1 263 ? 3.740 -4.190 18.398 1.00 69.69 263 ASN A N 1
ATOM 2019 C CA . ASN A 1 263 ? 2.343 -4.561 18.209 1.00 69.69 263 ASN A CA 1
ATOM 2020 C C . ASN A 1 263 ? 1.879 -5.636 19.191 1.00 69.69 263 ASN A C 1
ATOM 2022 O O . ASN A 1 263 ? 0.746 -5.573 19.664 1.00 69.69 263 ASN A O 1
ATOM 2026 N N . MET A 1 264 ? 2.748 -6.574 19.561 1.00 75.69 264 MET A N 1
ATOM 2027 C CA . MET A 1 264 ? 2.444 -7.608 20.545 1.00 75.69 264 MET A CA 1
ATOM 2028 C C . MET A 1 264 ? 2.189 -7.007 21.931 1.00 75.69 264 MET A C 1
ATOM 2030 O O . MET A 1 264 ? 1.288 -7.444 22.653 1.00 75.69 264 MET A O 1
ATOM 2034 N N . VAL A 1 265 ? 2.908 -5.943 22.294 1.00 69.69 265 VAL A N 1
ATOM 2035 C CA . VAL A 1 265 ? 2.666 -5.234 23.557 1.00 69.69 265 VAL A CA 1
ATOM 2036 C C . VAL A 1 265 ? 1.380 -4.415 23.522 1.00 69.69 265 VAL A C 1
ATOM 2038 O O . VAL A 1 265 ? 0.606 -4.467 24.482 1.00 69.69 265 VAL A O 1
ATOM 2041 N N . ILE A 1 266 ? 1.093 -3.727 22.413 1.00 65.31 266 ILE A N 1
ATOM 2042 C CA . ILE A 1 266 ? -0.201 -3.056 22.210 1.00 65.31 266 ILE A CA 1
ATOM 2043 C C . ILE A 1 266 ? -1.338 -4.077 22.320 1.00 65.31 266 ILE A C 1
ATOM 2045 O O . ILE A 1 266 ? -2.312 -3.840 23.035 1.00 65.31 266 ILE A O 1
ATOM 2049 N N . LEU A 1 267 ? -1.196 -5.233 21.666 1.00 71.56 267 LEU A N 1
ATOM 2050 C CA . LEU A 1 267 ? -2.171 -6.316 21.701 1.00 71.56 267 LEU A CA 1
ATOM 2051 C C . LEU A 1 267 ? -2.403 -6.803 23.131 1.00 71.56 267 LEU A C 1
ATOM 2053 O O . LEU A 1 267 ? -3.553 -6.949 23.538 1.00 71.56 267 LEU A O 1
ATOM 2057 N N . ARG A 1 268 ? -1.339 -6.984 23.923 1.00 75.19 268 ARG A N 1
ATOM 2058 C CA . ARG A 1 268 ? -1.448 -7.353 25.343 1.00 75.19 268 ARG A CA 1
ATOM 2059 C C . ARG A 1 268 ? -2.206 -6.297 26.152 1.00 75.19 268 ARG A C 1
ATOM 2061 O O . ARG A 1 268 ? -3.011 -6.661 27.011 1.00 75.19 268 ARG A O 1
ATOM 2068 N N . GLY A 1 269 ? -1.982 -5.011 25.880 1.00 68.69 269 GLY A N 1
ATOM 2069 C CA . GLY A 1 269 ? -2.726 -3.906 26.493 1.00 68.69 269 GLY A CA 1
ATOM 2070 C C . GLY A 1 269 ? -4.216 -3.943 26.142 1.00 68.69 269 GLY A C 1
ATOM 2071 O O . GLY A 1 269 ? -5.063 -3.997 27.031 1.00 68.69 269 GLY A O 1
ATOM 2072 N N . VAL A 1 270 ? -4.534 -4.021 24.848 1.00 70.19 270 VAL A N 1
ATOM 2073 C CA . VAL A 1 270 ? -5.914 -4.100 24.339 1.00 70.19 270 VAL A CA 1
ATOM 2074 C C . VAL A 1 270 ? -6.630 -5.360 24.844 1.00 70.19 270 VAL A C 1
ATOM 2076 O O . VAL A 1 270 ? -7.804 -5.295 25.213 1.00 70.19 270 VAL A O 1
ATOM 2079 N N . TRP A 1 271 ? -5.930 -6.496 24.920 1.00 78.44 271 TRP A N 1
ATOM 2080 C CA . TRP A 1 271 ? -6.443 -7.748 25.478 1.00 78.44 271 TRP A CA 1
ATOM 2081 C C . TRP A 1 271 ? -6.837 -7.596 26.943 1.00 78.44 271 TRP A C 1
ATOM 2083 O O . TRP A 1 271 ? -7.947 -7.968 27.319 1.00 78.44 271 TRP A O 1
ATOM 2093 N N . ARG A 1 272 ? -5.971 -6.996 27.768 1.00 79.00 272 ARG A N 1
ATOM 2094 C CA . ARG A 1 272 ? -6.276 -6.725 29.181 1.00 79.00 272 ARG A CA 1
ATOM 2095 C C . ARG A 1 272 ? -7.499 -5.826 29.332 1.00 79.00 272 ARG A C 1
ATOM 2097 O O . ARG A 1 272 ? -8.393 -6.165 30.102 1.00 79.00 272 ARG A O 1
ATOM 2104 N N . SER A 1 273 ? -7.583 -4.740 28.564 1.00 71.06 273 SER A N 1
ATOM 2105 C CA . SER A 1 273 ? -8.756 -3.857 28.572 1.00 71.06 273 SER A CA 1
ATOM 2106 C C . SER A 1 273 ? -10.032 -4.598 28.160 1.00 71.06 273 SER A C 1
ATOM 2108 O O . SER A 1 273 ? -11.097 -4.354 28.722 1.00 71.06 273 SER A O 1
ATOM 2110 N N . PHE A 1 274 ? -9.948 -5.524 27.199 1.00 75.81 274 PHE A N 1
ATOM 2111 C CA . PHE A 1 274 ? -11.104 -6.308 26.756 1.00 75.81 274 PHE A CA 1
ATOM 2112 C C . PHE A 1 274 ? -11.544 -7.333 27.794 1.00 75.81 274 PHE A C 1
ATOM 2114 O O . PHE A 1 274 ? -12.742 -7.530 27.987 1.00 75.81 274 PHE A O 1
ATOM 2121 N N . GLN A 1 275 ? -10.598 -7.940 28.509 1.00 79.88 275 GLN A N 1
ATOM 2122 C CA . GLN A 1 275 ? -10.919 -8.810 29.635 1.00 79.88 275 GLN A CA 1
ATOM 2123 C C . GLN A 1 275 ? -11.532 -8.029 30.804 1.00 79.88 275 GLN A C 1
ATOM 2125 O O . GLN A 1 275 ? -12.498 -8.499 31.397 1.00 79.88 275 GLN A O 1
ATOM 2130 N N . ALA A 1 276 ? -11.055 -6.813 31.089 1.00 76.69 276 ALA A N 1
ATOM 2131 C CA . ALA A 1 276 ? -11.669 -5.936 32.089 1.00 76.69 276 ALA A CA 1
ATOM 2132 C C . ALA A 1 276 ? -13.115 -5.559 31.714 1.00 76.69 276 ALA A C 1
ATOM 2134 O O . ALA A 1 276 ? -14.006 -5.623 32.561 1.00 76.69 276 ALA A O 1
ATOM 2135 N N . LEU A 1 277 ? -13.362 -5.267 30.430 1.00 75.25 277 LEU A N 1
ATOM 2136 C CA . LEU A 1 277 ? -14.701 -5.010 29.895 1.00 75.25 277 LEU A CA 1
ATOM 2137 C C . LEU A 1 277 ? -15.619 -6.238 30.031 1.00 75.25 277 LEU A C 1
ATOM 2139 O O . LEU A 1 277 ? -16.772 -6.098 30.427 1.00 75.25 277 LEU A O 1
ATOM 2143 N N . LYS A 1 278 ? -15.110 -7.450 29.765 1.00 76.69 278 LYS A N 1
ATOM 2144 C CA . LYS A 1 278 ? -15.851 -8.705 29.994 1.00 76.69 278 LYS A CA 1
ATOM 2145 C C . LYS A 1 278 ? -16.197 -8.942 31.464 1.00 76.69 278 LYS A C 1
ATOM 2147 O O . LYS A 1 278 ? -17.225 -9.541 31.750 1.00 76.69 278 LYS A O 1
ATOM 2152 N N . GLN A 1 279 ? -15.351 -8.476 32.378 1.00 78.50 279 GLN A N 1
ATOM 2153 C CA . GLN A 1 279 ? -15.550 -8.585 33.825 1.00 78.50 279 GLN A CA 1
ATOM 2154 C C . GLN A 1 279 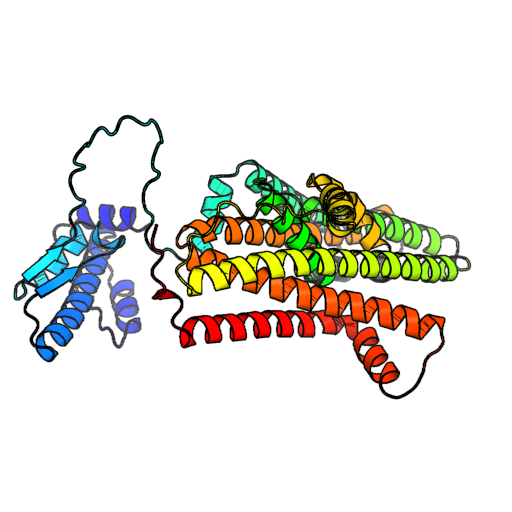? -16.417 -7.451 34.404 1.00 78.50 279 GLN A C 1
ATOM 2156 O O . GLN A 1 279 ? -16.603 -7.397 35.616 1.00 78.50 279 GLN A O 1
ATOM 2161 N N . GLY A 1 280 ? -16.927 -6.531 33.573 1.00 67.12 280 GLY A N 1
ATOM 2162 C CA . GLY A 1 280 ? -17.766 -5.411 34.015 1.00 67.12 280 GLY A CA 1
ATOM 2163 C C . GLY A 1 280 ? -17.026 -4.339 34.825 1.00 67.12 280 GLY A C 1
ATOM 2164 O O . GLY A 1 280 ? -17.672 -3.534 35.491 1.00 67.12 280 GLY A O 1
ATOM 2165 N N . ARG A 1 281 ? -15.685 -4.323 34.792 1.00 68.88 281 ARG A N 1
ATOM 2166 C CA . ARG A 1 281 ? -14.868 -3.309 35.475 1.00 68.88 281 ARG A CA 1
ATOM 2167 C C . ARG A 1 281 ? -14.786 -2.036 34.620 1.00 68.88 281 ARG A C 1
ATOM 2169 O O . ARG A 1 281 ? -14.701 -2.153 33.393 1.00 68.88 281 ARG A O 1
ATOM 2176 N N . PRO A 1 282 ? -14.777 -0.833 35.229 1.00 57.34 282 PRO A N 1
ATOM 2177 C CA . PRO A 1 282 ? -14.632 0.411 34.484 1.00 57.34 282 PRO A CA 1
ATOM 2178 C C . PRO A 1 282 ? -13.312 0.392 33.713 1.00 57.34 282 PRO A C 1
ATOM 2180 O O . PRO A 1 282 ? -12.243 0.124 34.266 1.00 57.34 282 PRO A O 1
ATOM 2183 N N . VAL A 1 283 ? -13.400 0.641 32.407 1.00 57.78 283 VAL A N 1
ATOM 2184 C CA . VAL A 1 283 ? -12.233 0.747 31.532 1.00 57.78 283 VAL A CA 1
ATOM 2185 C C . VAL A 1 283 ? -11.520 2.042 31.909 1.00 57.78 283 VAL A C 1
ATOM 2187 O O . VAL A 1 283 ? -11.940 3.120 31.495 1.00 57.78 283 VAL A O 1
ATOM 2190 N N . GLN A 1 284 ? -10.486 1.949 32.748 1.00 46.53 284 GLN A N 1
ATOM 2191 C CA . GLN A 1 284 ? -9.646 3.099 33.077 1.00 46.53 284 GLN A CA 1
ATOM 2192 C C . GLN A 1 284 ? -9.084 3.717 31.793 1.00 46.53 284 GLN A C 1
ATOM 2194 O O . GLN A 1 284 ? -8.716 3.010 30.852 1.00 46.53 284 GLN A O 1
ATOM 2199 N N . GLY A 1 285 ? -9.164 5.047 31.761 1.00 44.41 285 GLY A N 1
ATOM 2200 C CA . GLY A 1 285 ? -9.094 5.882 30.575 1.00 44.41 285 GLY A CA 1
ATOM 2201 C C . GLY A 1 285 ? -7.831 5.712 29.742 1.00 44.41 285 GLY A C 1
ATOM 2202 O O . GLY A 1 285 ? -6.752 5.455 30.259 1.00 44.41 285 GLY A O 1
ATOM 2203 N N . ASP A 1 286 ? -8.060 5.910 28.446 1.00 41.47 286 ASP A N 1
ATOM 2204 C CA . ASP A 1 286 ? -7.138 5.932 27.321 1.00 41.47 286 ASP A CA 1
ATOM 2205 C C . ASP A 1 286 ? -6.188 4.744 27.144 1.00 41.47 286 ASP A C 1
ATOM 2207 O O . ASP A 1 286 ? -5.547 4.207 28.038 1.00 41.47 286 ASP A O 1
ATOM 2211 N N . ILE A 1 287 ? -6.064 4.355 25.876 1.00 45.41 287 ILE A N 1
ATOM 2212 C CA . ILE A 1 287 ? -5.105 3.383 25.339 1.00 45.41 287 ILE A CA 1
ATOM 2213 C C . ILE A 1 287 ? -3.696 4.021 25.375 1.00 45.41 287 ILE A C 1
ATOM 2215 O O . ILE A 1 287 ? -2.926 3.964 24.424 1.00 45.41 287 ILE A O 1
ATOM 2219 N N . THR A 1 288 ? -3.363 4.718 26.455 1.00 42.16 288 THR A N 1
ATOM 2220 C CA . THR A 1 288 ? -2.036 5.236 26.730 1.00 42.16 288 THR A CA 1
ATOM 2221 C C . THR A 1 288 ? -1.261 4.119 27.397 1.00 42.16 288 THR A C 1
ATOM 2223 O O . THR A 1 288 ? -1.609 3.683 28.489 1.00 42.16 288 THR A O 1
ATOM 2226 N N . LEU A 1 289 ? -0.285 3.618 26.635 1.00 42.41 289 LEU A N 1
ATOM 2227 C CA . LEU A 1 289 ? 0.912 2.859 27.005 1.00 42.41 289 LEU A CA 1
ATOM 2228 C C . LEU A 1 289 ? 1.017 2.469 28.493 1.00 42.41 289 LEU A C 1
ATOM 2230 O O . LEU A 1 289 ? 0.890 3.341 29.349 1.00 42.41 289 LEU A O 1
ATOM 2234 N N . PRO A 1 290 ? 1.344 1.203 28.822 1.00 35.72 290 PRO A N 1
ATOM 2235 C CA . PRO A 1 290 ? 1.475 0.775 30.210 1.00 35.72 290 PRO A CA 1
ATOM 2236 C C . PRO A 1 290 ? 2.498 1.652 30.942 1.00 35.72 290 PRO A C 1
ATOM 2238 O O . PRO A 1 290 ? 3.704 1.518 30.751 1.00 35.72 290 PRO A O 1
ATOM 2241 N N . ALA A 1 291 ? 2.005 2.542 31.802 1.00 39.59 291 ALA A N 1
ATOM 2242 C CA . ALA A 1 291 ? 2.813 3.281 32.752 1.00 39.59 291 ALA A CA 1
ATOM 2243 C C . ALA A 1 291 ? 3.152 2.355 33.926 1.00 39.59 291 ALA A C 1
ATOM 2245 O O . ALA A 1 291 ? 2.599 2.495 35.009 1.00 39.59 291 ALA A O 1
ATOM 2246 N N . GLN A 1 292 ? 4.028 1.374 33.700 1.00 36.12 292 GLN A N 1
ATOM 2247 C CA . GLN A 1 292 ? 4.748 0.682 34.771 1.00 36.12 292 GLN A CA 1
ATOM 2248 C C . GLN A 1 292 ? 6.188 0.426 34.308 1.00 36.12 292 GLN A C 1
ATOM 2250 O O . GLN A 1 292 ? 6.427 -0.140 33.242 1.00 36.12 292 GLN A O 1
ATOM 2255 N N . GLY A 1 293 ? 7.134 0.966 35.080 1.00 38.97 293 GLY A N 1
ATOM 2256 C CA . GLY A 1 293 ? 8.544 1.109 34.730 1.00 38.97 293 GLY A CA 1
ATOM 2257 C C . GLY A 1 293 ? 9.289 -0.209 34.508 1.00 38.97 293 GLY A C 1
ATOM 2258 O O . GLY A 1 293 ? 8.962 -1.246 35.074 1.00 38.97 293 GLY A O 1
ATOM 2259 N N . GLY A 1 294 ? 10.315 -0.136 33.661 1.00 50.47 294 GLY A N 1
ATOM 2260 C CA . GLY A 1 294 ? 11.248 -1.219 33.355 1.00 50.47 294 GLY A CA 1
ATOM 2261 C C . GLY A 1 294 ? 12.069 -0.903 32.100 1.00 50.47 294 GLY A C 1
ATOM 2262 O O . GLY A 1 294 ? 11.763 0.056 31.390 1.00 50.47 294 GLY A O 1
ATOM 2263 N N . VAL A 1 295 ? 13.067 -1.739 31.787 1.00 47.72 295 VAL A N 1
ATOM 2264 C CA . VAL A 1 295 ? 13.846 -1.725 30.519 1.00 47.72 295 VAL A CA 1
ATOM 2265 C C . VAL A 1 295 ? 12.917 -1.713 29.294 1.00 47.72 295 VAL A C 1
ATOM 2267 O O . VAL A 1 295 ? 13.152 -1.022 28.306 1.00 47.72 295 VAL A O 1
ATOM 2270 N N . MET A 1 296 ? 11.785 -2.398 29.449 1.00 37.44 296 MET A N 1
ATOM 2271 C CA . MET A 1 296 ? 10.577 -2.350 28.636 1.00 37.44 296 MET A CA 1
ATOM 2272 C C . MET A 1 296 ? 10.214 -0.893 28.261 1.00 37.44 296 MET A C 1
ATOM 2274 O O . MET A 1 296 ? 10.226 -0.552 27.086 1.00 37.44 296 MET A O 1
ATOM 2278 N N . ASN A 1 297 ? 10.001 0.010 29.228 1.00 45.84 297 ASN A N 1
ATOM 2279 C CA . ASN A 1 297 ? 9.587 1.406 29.003 1.00 45.84 297 ASN A CA 1
ATOM 2280 C C . ASN A 1 297 ? 10.666 2.273 28.313 1.00 45.84 297 ASN A C 1
ATOM 2282 O O . ASN A 1 297 ? 10.344 3.222 27.598 1.00 45.84 297 ASN A O 1
ATOM 2286 N N . TRP A 1 298 ? 11.949 1.936 28.483 1.00 48.69 298 TRP A N 1
ATOM 2287 C CA . TRP A 1 298 ? 13.061 2.586 27.776 1.00 48.69 298 TRP A CA 1
ATOM 2288 C C . TRP A 1 298 ? 13.098 2.189 26.293 1.00 48.69 298 TRP A C 1
ATOM 2290 O O . TRP A 1 298 ? 13.186 3.059 25.420 1.00 48.69 298 TRP A O 1
ATOM 2300 N N . LEU A 1 299 ? 12.926 0.893 26.007 1.00 48.56 299 LEU A N 1
ATOM 2301 C CA . LEU A 1 299 ? 12.804 0.370 24.647 1.00 48.56 299 LEU A CA 1
ATOM 2302 C C . LEU A 1 299 ? 11.517 0.889 23.972 1.00 48.56 299 LEU A C 1
ATOM 2304 O O . LEU A 1 299 ? 11.570 1.375 22.843 1.00 48.56 299 LEU A O 1
ATOM 2308 N N . PHE A 1 300 ? 10.388 0.925 24.700 1.00 47.41 300 PHE A N 1
ATOM 2309 C CA . PHE A 1 300 ? 9.141 1.571 24.260 1.00 47.41 300 PHE A CA 1
ATOM 2310 C C . PHE A 1 300 ? 9.366 3.045 23.950 1.00 47.41 300 PHE A C 1
ATOM 2312 O O . PHE A 1 300 ? 8.987 3.511 22.884 1.00 47.41 300 PHE A O 1
ATOM 2319 N N . GLY A 1 301 ? 10.037 3.787 24.826 1.00 51.31 301 GLY A N 1
ATOM 2320 C CA . GLY A 1 301 ? 10.304 5.203 24.620 1.00 51.31 301 GLY A CA 1
ATOM 2321 C C . GLY A 1 301 ? 11.089 5.490 23.339 1.00 51.31 301 GLY A C 1
ATOM 2322 O O . GLY A 1 301 ? 10.740 6.440 22.639 1.00 51.31 301 GLY A O 1
ATOM 2323 N N . LYS A 1 302 ? 12.123 4.698 23.022 1.00 50.03 302 LYS A N 1
ATOM 2324 C CA . LYS A 1 302 ? 12.966 4.898 21.829 1.00 50.03 302 LYS A CA 1
ATOM 2325 C C . LYS A 1 302 ? 12.296 4.416 20.541 1.00 50.03 302 LYS A C 1
ATOM 2327 O O . LYS A 1 302 ? 12.166 5.206 19.607 1.00 50.03 302 LYS A O 1
ATOM 2332 N N . THR A 1 303 ? 11.791 3.185 20.492 1.00 47.12 303 THR A N 1
ATOM 2333 C CA . THR A 1 303 ? 11.178 2.621 19.272 1.00 47.12 303 THR A CA 1
ATOM 2334 C C . THR A 1 303 ? 9.850 3.314 18.941 1.00 47.12 303 THR A C 1
ATOM 2336 O O . THR A 1 303 ? 9.546 3.622 17.785 1.00 47.12 303 THR A O 1
ATOM 2339 N N . PHE A 1 304 ? 9.076 3.707 19.961 1.00 51.09 304 PHE A N 1
ATOM 2340 C CA . PHE A 1 304 ? 7.860 4.500 19.762 1.00 51.09 304 PHE A CA 1
ATOM 2341 C C . PHE A 1 304 ? 8.164 5.967 19.399 1.00 51.09 304 PHE A C 1
ATOM 2343 O O . PHE A 1 304 ? 7.294 6.643 18.855 1.00 51.09 304 PHE A O 1
ATOM 2350 N N . ARG A 1 305 ? 9.399 6.456 19.583 1.00 57.09 305 ARG A N 1
ATOM 2351 C CA . ARG A 1 305 ? 9.843 7.773 19.088 1.00 57.09 305 ARG A CA 1
ATOM 2352 C C . ARG A 1 305 ? 10.409 7.768 17.669 1.00 57.09 305 ARG A C 1
ATOM 2354 O O . ARG A 1 305 ? 10.418 8.836 17.063 1.00 57.09 305 ARG A O 1
ATOM 2361 N N . LEU A 1 306 ? 10.820 6.613 17.134 1.00 57.53 306 LEU A N 1
ATOM 2362 C CA . LEU A 1 306 ? 11.514 6.537 15.840 1.00 57.53 306 LEU A CA 1
ATOM 2363 C C . LEU A 1 306 ? 10.675 7.098 14.675 1.00 57.53 306 LEU A C 1
ATOM 2365 O O . LEU A 1 306 ? 11.167 7.917 13.906 1.00 57.53 306 LEU A O 1
ATOM 2369 N N . VAL A 1 307 ? 9.388 6.734 14.606 1.00 64.69 307 VAL A N 1
ATOM 2370 C CA . VAL A 1 307 ? 8.448 7.208 13.570 1.00 64.69 307 VAL A CA 1
ATOM 2371 C C . VAL A 1 307 ? 7.250 7.911 14.215 1.00 64.69 307 VAL A C 1
ATOM 2373 O O . VAL A 1 307 ? 6.316 7.265 14.688 1.00 64.69 307 VAL A O 1
ATOM 2376 N N . ASN A 1 308 ? 7.315 9.237 14.303 1.00 72.19 308 ASN A N 1
ATOM 2377 C CA . ASN A 1 308 ? 6.316 10.141 14.876 1.00 72.19 308 ASN A CA 1
ATOM 2378 C C . ASN A 1 308 ? 5.734 11.138 13.857 1.00 72.19 308 ASN A C 1
ATOM 2380 O O . ASN A 1 308 ? 4.770 11.841 14.189 1.00 72.19 308 ASN A O 1
ATOM 2384 N N . LYS A 1 309 ? 6.304 11.234 12.653 1.00 83.19 309 LYS A N 1
ATOM 2385 C CA . LYS A 1 309 ? 5.853 12.092 11.549 1.00 83.19 309 LYS A CA 1
ATOM 2386 C C . LYS A 1 309 ? 5.750 11.256 10.272 1.00 83.19 309 LYS A C 1
ATOM 2388 O O . LYS A 1 309 ? 6.604 10.408 10.045 1.00 83.19 309 LYS A O 1
ATOM 2393 N N . SER A 1 310 ? 4.758 11.533 9.422 1.00 85.75 310 SER A N 1
ATOM 2394 C CA . SER A 1 310 ? 4.519 10.742 8.203 1.00 85.75 310 SER A CA 1
ATOM 2395 C C . SER A 1 310 ? 5.722 10.717 7.255 1.00 85.75 310 SER A C 1
ATOM 2397 O O . SER A 1 310 ? 5.984 9.682 6.666 1.00 85.75 310 SER A O 1
ATOM 2399 N N . TRP A 1 311 ? 6.496 11.808 7.163 1.00 88.12 311 TRP A N 1
ATOM 2400 C CA . TRP A 1 311 ? 7.676 11.879 6.288 1.00 88.12 311 TRP A CA 1
ATOM 2401 C C . TRP A 1 311 ? 8.779 10.886 6.664 1.00 88.12 311 TRP A C 1
ATOM 2403 O O . TRP A 1 311 ? 9.547 10.482 5.804 1.00 88.12 311 TRP A O 1
ATOM 2413 N N . GLN A 1 312 ? 8.857 10.456 7.928 1.00 87.25 312 GLN A N 1
ATOM 2414 C CA . GLN A 1 312 ? 9.879 9.498 8.364 1.00 87.25 312 GLN A CA 1
ATOM 2415 C C . GLN A 1 312 ? 9.684 8.122 7.718 1.00 87.25 312 GLN A C 1
ATOM 2417 O O . GLN A 1 312 ? 10.633 7.347 7.660 1.00 87.25 312 GLN A O 1
ATOM 2422 N N . MET A 1 313 ? 8.488 7.845 7.183 1.00 87.75 313 MET A N 1
ATOM 2423 C CA . MET A 1 313 ? 8.260 6.663 6.356 1.00 87.75 313 MET A CA 1
ATOM 2424 C C . MET A 1 313 ? 9.053 6.677 5.059 1.00 87.75 313 MET A C 1
ATOM 2426 O O . MET A 1 313 ? 9.313 5.604 4.544 1.00 87.75 313 MET A O 1
ATOM 2430 N N . TYR A 1 314 ? 9.502 7.835 4.573 1.00 90.56 314 TYR A N 1
ATOM 2431 C CA . TYR A 1 314 ? 10.419 7.892 3.437 1.00 90.56 314 TYR A CA 1
ATOM 2432 C C . TYR A 1 314 ? 11.710 7.133 3.715 1.00 90.56 314 TYR A C 1
ATOM 2434 O O . TYR A 1 314 ? 12.146 6.342 2.892 1.00 90.56 314 TYR A O 1
ATOM 2442 N N . LEU A 1 315 ? 12.302 7.316 4.898 1.00 86.69 315 LEU A N 1
ATOM 2443 C CA . LEU A 1 315 ? 13.520 6.594 5.254 1.00 86.69 315 LEU A CA 1
ATOM 2444 C C . LEU A 1 315 ? 13.254 5.093 5.399 1.00 86.69 315 LEU A C 1
ATOM 2446 O O . LEU A 1 315 ? 14.065 4.289 4.963 1.00 86.69 315 LEU A O 1
ATOM 2450 N N . VAL A 1 316 ? 12.114 4.717 5.986 1.00 81.06 316 VAL A N 1
ATOM 2451 C CA . VAL A 1 316 ? 11.728 3.304 6.116 1.00 81.06 316 VAL A CA 1
ATOM 2452 C C . VAL A 1 316 ? 11.532 2.677 4.735 1.00 81.06 316 VAL A C 1
ATOM 2454 O O . VAL A 1 316 ? 12.119 1.642 4.460 1.00 81.06 316 VAL A O 1
ATOM 2457 N N . GLY A 1 317 ? 10.782 3.336 3.851 1.00 85.62 317 GLY A N 1
ATOM 2458 C CA . GLY A 1 317 ? 10.567 2.882 2.482 1.00 85.62 317 GLY A CA 1
ATOM 2459 C C . GLY A 1 317 ? 11.866 2.791 1.693 1.00 85.62 317 GLY A C 1
ATOM 2460 O O . GLY A 1 317 ? 12.086 1.807 1.008 1.00 85.62 317 GLY A O 1
ATOM 2461 N N . PHE A 1 318 ? 12.770 3.762 1.844 1.00 86.94 318 PHE A N 1
ATOM 2462 C CA . PHE A 1 318 ? 14.095 3.723 1.222 1.00 86.94 318 PHE A CA 1
ATOM 2463 C C . PHE A 1 318 ? 14.898 2.497 1.659 1.00 86.94 318 PHE A C 1
ATOM 2465 O O . PHE A 1 318 ? 15.519 1.852 0.826 1.00 86.94 318 PHE A O 1
ATOM 2472 N N . LEU A 1 319 ? 14.864 2.157 2.951 1.00 80.81 319 LEU A N 1
ATOM 2473 C CA . LEU A 1 319 ? 15.532 0.965 3.473 1.00 80.81 319 LEU A CA 1
ATOM 2474 C C . LEU A 1 319 ? 14.889 -0.335 2.970 1.00 80.81 319 LEU A C 1
ATOM 2476 O O . LEU A 1 319 ? 15.614 -1.284 2.703 1.00 80.81 319 LEU A O 1
ATOM 2480 N N . PHE A 1 320 ? 13.564 -0.368 2.814 1.00 76.69 320 PHE A N 1
ATOM 2481 C CA . PHE A 1 320 ? 12.845 -1.506 2.223 1.00 76.69 320 PHE A CA 1
ATOM 2482 C C . PHE A 1 320 ? 13.169 -1.663 0.734 1.00 76.69 320 PHE A C 1
ATOM 2484 O O . PHE A 1 320 ? 13.409 -2.767 0.264 1.00 76.69 320 PHE A O 1
ATOM 2491 N N . GLY A 1 321 ? 13.275 -0.549 0.008 1.00 75.88 321 GLY A N 1
ATOM 2492 C CA . GLY A 1 321 ? 13.653 -0.538 -1.404 1.00 75.88 321 GLY A CA 1
ATOM 2493 C C . GLY A 1 321 ? 15.085 -0.999 -1.677 1.00 75.88 321 GLY A C 1
ATOM 2494 O O . GLY A 1 321 ? 15.420 -1.209 -2.834 1.00 75.88 321 GLY A O 1
ATOM 2495 N N . LEU A 1 322 ? 15.935 -1.172 -0.652 1.00 76.12 322 LEU A N 1
ATOM 2496 C CA . LEU A 1 322 ? 17.271 -1.763 -0.816 1.00 76.12 322 LEU A CA 1
ATOM 2497 C C . LEU A 1 322 ? 17.223 -3.249 -1.200 1.00 76.12 322 LEU A C 1
ATOM 2499 O O . LEU A 1 322 ? 18.246 -3.769 -1.639 1.00 76.12 322 LEU A O 1
ATOM 2503 N N . GLY A 1 323 ? 16.075 -3.922 -1.060 1.00 69.44 323 GLY A N 1
ATOM 2504 C CA . GLY A 1 323 ? 15.847 -5.212 -1.710 1.00 69.44 323 GLY A CA 1
ATOM 2505 C C . GLY A 1 323 ? 15.960 -5.036 -3.225 1.00 69.44 323 GLY A C 1
ATOM 2506 O O . GLY A 1 323 ? 15.101 -4.424 -3.856 1.00 69.44 323 GLY A O 1
ATOM 2507 N N . PHE A 1 324 ? 17.064 -5.507 -3.808 1.00 64.44 324 PHE A N 1
ATOM 2508 C CA . PHE A 1 324 ? 17.407 -5.222 -5.205 1.00 64.44 324 PHE A CA 1
ATOM 2509 C C . PHE A 1 324 ? 16.504 -5.931 -6.225 1.00 64.44 324 PHE A C 1
ATOM 2511 O O . PHE A 1 324 ? 16.509 -5.544 -7.391 1.00 64.44 324 PHE A O 1
ATOM 2518 N N . ASP A 1 325 ? 15.696 -6.904 -5.804 1.00 69.06 325 ASP A N 1
ATOM 2519 C CA . ASP A 1 325 ? 14.881 -7.735 -6.695 1.00 69.06 325 ASP A CA 1
ATOM 2520 C C . ASP A 1 325 ? 13.884 -6.895 -7.511 1.00 69.06 325 ASP A C 1
ATOM 2522 O O . ASP A 1 325 ? 13.858 -6.974 -8.739 1.00 69.06 325 ASP A O 1
ATOM 2526 N N . THR A 1 326 ? 13.162 -5.975 -6.863 1.00 72.31 326 THR A N 1
ATOM 2527 C CA . THR A 1 326 ? 12.208 -5.062 -7.518 1.00 72.31 326 THR A CA 1
ATOM 2528 C C . THR A 1 326 ? 12.894 -4.113 -8.505 1.00 72.31 326 THR A C 1
ATOM 2530 O O . THR A 1 326 ? 12.394 -3.835 -9.600 1.00 72.31 326 THR A O 1
ATOM 2533 N N . ALA A 1 327 ? 14.065 -3.599 -8.127 1.00 70.88 327 ALA A N 1
ATOM 2534 C CA . ALA A 1 327 ? 14.865 -2.743 -8.991 1.00 70.88 327 ALA A CA 1
ATOM 2535 C C . ALA A 1 327 ? 15.374 -3.495 -10.228 1.00 70.88 327 ALA A C 1
ATOM 2537 O O . ALA A 1 327 ? 15.387 -2.938 -11.328 1.00 70.88 327 ALA A O 1
ATOM 2538 N N . THR A 1 328 ? 15.756 -4.758 -10.054 1.00 70.88 328 THR A N 1
ATOM 2539 C CA . THR A 1 328 ? 16.206 -5.637 -11.129 1.00 70.88 328 THR A CA 1
ATOM 2540 C C . THR A 1 328 ? 15.053 -6.007 -12.060 1.00 70.88 328 THR A C 1
ATOM 2542 O O . THR A 1 328 ? 15.224 -5.914 -13.272 1.00 70.88 328 THR A O 1
ATOM 2545 N N . GLU A 1 329 ? 13.857 -6.316 -11.549 1.00 78.06 329 GLU A N 1
ATOM 2546 C CA . GLU A 1 329 ? 12.671 -6.590 -12.377 1.00 78.06 329 GLU A CA 1
ATOM 2547 C C . GLU A 1 329 ? 12.322 -5.414 -13.302 1.00 78.06 329 GLU A C 1
ATOM 2549 O O . GLU A 1 329 ? 12.152 -5.589 -14.513 1.00 78.06 329 GLU A O 1
ATOM 2554 N N . ILE A 1 330 ? 12.265 -4.196 -12.755 1.00 81.62 330 ILE A N 1
ATOM 2555 C CA . ILE A 1 330 ? 11.950 -2.987 -13.529 1.00 81.62 330 ILE A CA 1
ATOM 2556 C C . ILE A 1 330 ? 13.108 -2.588 -14.449 1.00 81.62 330 ILE A C 1
ATOM 2558 O O . ILE A 1 330 ? 12.877 -2.204 -15.600 1.00 81.62 330 ILE A O 1
ATOM 2562 N N . GLY A 1 331 ? 14.352 -2.719 -13.985 1.00 73.62 331 GLY A N 1
ATOM 2563 C CA . GLY A 1 331 ? 15.548 -2.436 -14.774 1.00 73.62 331 GLY A CA 1
ATOM 2564 C C . GLY A 1 331 ? 15.696 -3.365 -15.981 1.00 73.62 331 GLY A C 1
ATOM 2565 O O . GLY A 1 331 ? 15.917 -2.892 -17.096 1.00 73.62 331 GLY A O 1
ATOM 2566 N N . VAL A 1 332 ? 15.512 -4.676 -15.796 1.00 73.44 332 VAL A N 1
ATOM 2567 C CA . VAL A 1 332 ? 15.582 -5.686 -16.869 1.00 73.44 332 VAL A CA 1
ATOM 2568 C C . VAL A 1 332 ? 14.416 -5.545 -17.841 1.00 73.44 332 VAL A C 1
ATOM 2570 O O . VAL A 1 332 ? 14.622 -5.670 -19.049 1.00 73.44 332 VAL A O 1
ATOM 2573 N N . LEU A 1 333 ? 13.210 -5.227 -17.359 1.00 80.12 333 LEU A N 1
ATOM 2574 C CA . LEU A 1 333 ? 12.076 -4.899 -18.225 1.00 80.12 333 LEU A CA 1
ATOM 2575 C C . LEU A 1 333 ? 12.395 -3.673 -19.093 1.00 80.12 333 LEU A C 1
ATOM 2577 O O . LEU A 1 333 ? 12.155 -3.698 -20.301 1.00 80.12 333 LEU A O 1
ATOM 2581 N N . GLY A 1 334 ? 13.009 -2.643 -18.503 1.00 72.31 334 GLY A N 1
ATOM 2582 C CA . GLY A 1 334 ? 13.455 -1.442 -19.205 1.00 72.31 334 GLY A CA 1
ATOM 2583 C C . GLY A 1 334 ? 14.547 -1.700 -20.246 1.00 72.31 334 GLY A C 1
ATOM 2584 O O . GLY A 1 334 ? 14.455 -1.182 -21.359 1.00 72.31 334 GLY A O 1
ATOM 2585 N N . ILE A 1 335 ? 15.541 -2.538 -19.931 1.00 70.38 335 ILE A N 1
ATOM 2586 C CA . ILE A 1 335 ? 16.570 -2.967 -20.891 1.00 70.38 335 ILE A CA 1
ATOM 2587 C C . ILE A 1 335 ? 15.946 -3.788 -22.017 1.00 70.38 335 ILE A C 1
ATOM 2589 O O . ILE A 1 335 ? 16.177 -3.476 -23.176 1.00 70.38 335 ILE A O 1
ATOM 2593 N N . SER A 1 336 ? 15.136 -4.800 -21.706 1.00 69.88 336 SER A N 1
ATOM 2594 C CA . SER A 1 336 ? 14.524 -5.680 -22.715 1.00 69.88 336 SER A CA 1
ATOM 2595 C C . SER A 1 336 ? 13.662 -4.882 -23.698 1.00 69.88 336 SER A C 1
ATOM 2597 O O . SER A 1 336 ? 13.711 -5.094 -24.910 1.00 69.88 336 SER A O 1
ATOM 2599 N N . ALA A 1 337 ? 12.932 -3.897 -23.174 1.00 67.88 337 ALA A N 1
ATOM 2600 C CA . ALA A 1 337 ? 12.193 -2.916 -23.950 1.00 67.88 337 ALA A CA 1
ATOM 2601 C C . ALA A 1 337 ? 13.119 -2.038 -24.822 1.00 67.88 337 ALA A C 1
ATOM 2603 O O . ALA A 1 337 ? 12.853 -1.847 -26.010 1.00 67.88 337 ALA A O 1
ATOM 2604 N N . ALA A 1 338 ? 14.227 -1.536 -24.269 1.00 64.44 338 ALA A N 1
ATOM 2605 C CA . ALA A 1 338 ? 15.215 -0.724 -24.985 1.00 64.44 338 ALA A CA 1
ATOM 2606 C C . ALA A 1 338 ? 15.974 -1.480 -26.080 1.00 64.44 338 ALA A C 1
ATOM 2608 O O . ALA A 1 338 ? 16.160 -0.946 -27.169 1.00 64.44 338 ALA A O 1
ATOM 2609 N N . SER A 1 339 ? 16.362 -2.729 -25.839 1.00 61.44 339 SER A N 1
ATOM 2610 C CA . SER A 1 339 ? 17.038 -3.581 -26.820 1.00 61.44 339 SER A CA 1
ATOM 2611 C C . SER A 1 339 ? 16.126 -3.951 -27.992 1.00 61.44 339 SER A C 1
ATOM 2613 O O . SER A 1 339 ? 16.605 -4.085 -29.114 1.00 61.44 339 SER A O 1
ATOM 2615 N N . ALA A 1 340 ? 14.814 -4.065 -27.755 1.00 59.59 340 ALA A N 1
ATOM 2616 C CA . ALA A 1 340 ? 13.817 -4.300 -28.800 1.00 59.59 340 ALA A CA 1
ATOM 2617 C C . ALA A 1 340 ? 13.537 -3.059 -29.675 1.00 59.59 340 ALA A C 1
ATOM 2619 O O . ALA A 1 340 ? 12.956 -3.186 -30.751 1.00 59.59 340 ALA A O 1
ATOM 2620 N N . SER A 1 341 ? 13.946 -1.866 -29.231 1.00 58.56 341 SER A N 1
ATOM 2621 C CA . SER A 1 341 ? 13.745 -0.593 -29.928 1.00 58.56 341 SER A CA 1
ATOM 2622 C C . SER A 1 341 ? 15.086 0.115 -30.130 1.00 58.56 341 SER A C 1
ATOM 2624 O O . SER A 1 341 ? 15.488 0.966 -29.336 1.00 58.56 341 SER A O 1
ATOM 2626 N N . SER A 1 342 ? 15.782 -0.230 -31.214 1.00 52.88 342 SER A N 1
ATOM 2627 C CA . SER A 1 342 ? 17.096 0.313 -31.582 1.00 52.88 342 SER A CA 1
ATOM 2628 C C . SER A 1 342 ? 17.156 1.849 -31.491 1.00 52.88 342 SER A C 1
ATOM 2630 O O . SER A 1 342 ? 16.516 2.539 -32.281 1.00 52.88 342 SER A O 1
ATOM 2632 N N . GLY A 1 343 ? 17.948 2.374 -30.543 1.00 57.09 343 GLY A N 1
ATOM 2633 C CA . GLY A 1 343 ? 18.271 3.805 -30.421 1.00 57.09 343 GLY A CA 1
ATOM 2634 C C . GLY A 1 343 ? 17.517 4.610 -29.350 1.00 57.09 343 GLY A C 1
ATOM 2635 O O . GLY A 1 343 ? 17.564 5.838 -29.392 1.00 57.09 343 GLY A O 1
ATOM 2636 N N . MET A 1 344 ? 16.825 3.978 -28.391 1.00 64.69 344 MET A N 1
ATOM 2637 C CA . MET A 1 344 ? 16.154 4.725 -27.314 1.00 64.69 344 MET A CA 1
ATOM 2638 C C . MET A 1 344 ? 17.127 5.439 -26.367 1.00 64.69 344 MET A C 1
ATOM 2640 O O . MET A 1 344 ? 18.141 4.887 -25.945 1.00 64.69 344 MET A O 1
ATOM 2644 N N . SER A 1 345 ? 16.770 6.665 -25.973 1.00 70.69 345 SER A N 1
ATOM 2645 C CA . SER A 1 345 ? 17.508 7.411 -24.951 1.00 70.69 345 SER A CA 1
ATOM 2646 C C . SER A 1 345 ? 17.303 6.799 -23.558 1.00 70.69 345 SER A C 1
ATOM 2648 O O . SER A 1 345 ? 16.218 6.306 -23.242 1.00 70.69 345 SER A O 1
ATOM 2650 N N . VAL A 1 346 ? 18.308 6.913 -22.684 1.00 69.31 346 VAL A N 1
ATOM 2651 C CA . VAL A 1 346 ? 18.211 6.510 -21.265 1.00 69.31 346 VAL A CA 1
ATOM 2652 C C . VAL A 1 346 ? 17.031 7.200 -20.560 1.00 69.31 346 VAL A C 1
ATOM 2654 O O . VAL A 1 346 ? 16.378 6.606 -19.706 1.00 69.31 346 VAL A O 1
ATOM 2657 N N . TRP A 1 347 ? 16.687 8.423 -20.974 1.00 77.75 347 TRP A N 1
ATOM 2658 C CA . TRP A 1 347 ? 15.538 9.169 -20.455 1.00 77.75 347 TRP A CA 1
ATOM 2659 C C . TRP A 1 347 ? 14.194 8.517 -20.779 1.00 77.75 347 TRP A C 1
ATOM 2661 O O . TRP A 1 347 ? 13.268 8.607 -19.978 1.00 77.75 347 TRP A O 1
ATOM 2671 N N . SER A 1 348 ? 14.085 7.825 -21.913 1.00 79.19 348 SER A N 1
ATOM 2672 C CA . SER A 1 348 ? 12.878 7.085 -22.286 1.00 79.19 348 SER A CA 1
ATOM 2673 C C . SER A 1 348 ? 12.676 5.871 -21.374 1.00 79.19 348 SER A C 1
ATOM 2675 O O . SER A 1 348 ? 11.553 5.579 -20.981 1.00 79.19 348 SER A O 1
ATOM 2677 N N . ILE A 1 349 ? 13.760 5.214 -20.945 1.00 79.69 349 ILE A N 1
ATOM 2678 C CA . ILE A 1 349 ? 13.709 4.051 -20.040 1.00 79.69 349 ILE A CA 1
ATOM 2679 C C . ILE A 1 349 ? 13.167 4.439 -18.651 1.00 79.69 349 ILE A C 1
ATOM 2681 O O . ILE A 1 349 ? 12.551 3.618 -17.975 1.00 79.69 349 ILE A O 1
ATOM 2685 N N . MET A 1 350 ? 13.310 5.703 -18.236 1.00 87.69 350 MET A N 1
ATOM 2686 C CA . MET A 1 350 ? 12.819 6.197 -16.939 1.00 87.69 350 MET A CA 1
ATOM 2687 C C . MET A 1 350 ? 11.295 6.277 -16.820 1.00 87.69 350 MET A C 1
ATOM 2689 O O . MET A 1 350 ? 10.775 6.425 -15.712 1.00 87.69 350 MET A O 1
ATOM 2693 N N . VAL A 1 351 ? 10.567 6.090 -17.922 1.00 90.81 351 VAL A N 1
ATOM 2694 C CA . VAL A 1 351 ? 9.110 5.936 -17.897 1.00 90.81 351 VAL A CA 1
ATOM 2695 C C . VAL A 1 351 ? 8.692 4.717 -17.062 1.00 90.81 351 VAL A C 1
ATOM 2697 O O . VAL A 1 351 ? 7.724 4.808 -16.309 1.00 90.81 351 VAL A O 1
ATOM 2700 N N . PHE A 1 352 ? 9.425 3.598 -17.133 1.00 90.62 352 PHE A N 1
ATOM 2701 C CA . PHE A 1 352 ? 9.074 2.368 -16.410 1.00 90.62 352 PHE A CA 1
ATOM 2702 C C . PHE A 1 352 ? 9.130 2.523 -14.880 1.00 90.62 352 PHE A C 1
ATOM 2704 O O . PHE A 1 352 ? 8.102 2.287 -14.238 1.00 90.62 352 PHE A O 1
ATOM 2711 N N . PRO A 1 353 ? 10.243 2.975 -14.262 1.00 91.62 353 PRO A N 1
ATOM 2712 C CA . PRO A 1 353 ? 10.277 3.199 -12.820 1.00 91.62 353 PRO A CA 1
ATOM 2713 C C . PRO A 1 353 ? 9.342 4.335 -12.376 1.00 91.62 353 PRO A C 1
ATOM 2715 O O . PRO A 1 353 ? 8.813 4.279 -11.269 1.00 91.62 353 PRO A O 1
ATOM 2718 N N . ALA A 1 354 ? 9.061 5.333 -13.225 1.00 93.81 354 ALA A N 1
ATOM 2719 C CA . ALA A 1 354 ? 8.070 6.368 -12.917 1.00 93.81 354 ALA A CA 1
ATOM 2720 C C . ALA A 1 354 ? 6.634 5.810 -12.854 1.00 93.81 354 ALA A C 1
ATOM 2722 O O . ALA A 1 354 ? 5.890 6.117 -11.918 1.00 93.81 354 ALA A O 1
ATOM 2723 N N . LEU A 1 355 ? 6.245 4.963 -13.814 1.00 94.44 355 LEU A N 1
ATOM 2724 C CA . LEU A 1 355 ? 4.949 4.278 -13.813 1.00 94.44 355 LEU A CA 1
ATOM 2725 C C . LEU A 1 355 ? 4.813 3.345 -12.612 1.00 94.44 355 LEU A C 1
ATOM 2727 O O . LEU A 1 355 ? 3.801 3.413 -11.911 1.00 94.44 355 LEU A O 1
ATOM 2731 N N . PHE A 1 356 ? 5.848 2.551 -12.340 1.00 93.75 356 PHE A N 1
ATOM 2732 C CA . PHE A 1 356 ? 5.933 1.690 -11.165 1.00 93.75 356 PHE A CA 1
ATOM 2733 C C . PHE A 1 356 ? 5.716 2.485 -9.868 1.00 93.75 356 PHE A C 1
ATOM 2735 O O . PHE A 1 356 ? 4.797 2.192 -9.100 1.00 93.75 356 PHE A O 1
ATOM 2742 N N . ALA A 1 357 ? 6.486 3.561 -9.674 1.00 94.50 357 ALA A N 1
ATOM 2743 C CA . ALA A 1 357 ? 6.391 4.422 -8.500 1.00 94.50 357 ALA A CA 1
ATOM 2744 C C . ALA A 1 357 ? 5.000 5.056 -8.352 1.00 94.50 357 ALA A C 1
ATOM 2746 O O . ALA A 1 357 ? 4.453 5.130 -7.251 1.00 94.50 357 ALA A O 1
ATOM 2747 N N . SER A 1 358 ? 4.402 5.500 -9.463 1.00 95.69 358 SER A N 1
ATOM 2748 C CA . SER A 1 358 ? 3.073 6.119 -9.459 1.00 95.69 358 SER A CA 1
ATOM 2749 C C . SER A 1 358 ? 1.956 5.131 -9.094 1.00 95.69 358 SER A C 1
ATOM 2751 O O . SER A 1 358 ? 1.039 5.502 -8.353 1.00 95.69 358 SER A O 1
ATOM 2753 N N . GLY A 1 359 ? 2.043 3.881 -9.564 1.00 93.69 359 GLY A N 1
ATOM 2754 C CA . GLY A 1 359 ? 1.098 2.816 -9.232 1.00 93.69 359 GLY A CA 1
ATOM 2755 C C . GLY A 1 359 ? 1.207 2.422 -7.762 1.00 93.69 359 GLY A C 1
ATOM 2756 O O . GLY A 1 359 ? 0.209 2.455 -7.038 1.00 93.69 359 GLY A O 1
ATOM 2757 N N . MET A 1 360 ? 2.430 2.158 -7.297 1.00 93.19 360 MET A N 1
ATOM 2758 C CA . MET A 1 360 ? 2.693 1.810 -5.901 1.00 93.19 360 MET A CA 1
ATOM 2759 C C . MET A 1 360 ? 2.215 2.902 -4.942 1.00 93.19 360 MET A C 1
ATOM 2761 O O . MET A 1 360 ? 1.454 2.633 -4.014 1.00 93.19 360 MET A O 1
ATOM 2765 N N . ALA A 1 361 ? 2.597 4.158 -5.195 1.00 94.69 361 ALA A N 1
ATOM 2766 C CA . ALA A 1 361 ? 2.250 5.274 -4.321 1.00 94.69 361 ALA A CA 1
ATOM 2767 C C . ALA A 1 361 ? 0.742 5.487 -4.186 1.00 94.69 361 ALA A C 1
ATOM 2769 O O . ALA A 1 361 ? 0.265 5.902 -3.124 1.00 94.69 361 ALA A O 1
ATOM 2770 N N . LEU A 1 362 ? -0.020 5.197 -5.243 1.00 93.81 362 LEU A N 1
ATOM 2771 C CA . LEU A 1 362 ? -1.474 5.253 -5.204 1.00 93.81 362 LEU A CA 1
ATOM 2772 C C . LEU A 1 362 ? -2.046 4.177 -4.272 1.00 93.81 362 LEU A C 1
ATOM 2774 O O . LEU A 1 362 ? -2.865 4.505 -3.413 1.00 93.81 362 LEU A O 1
ATOM 2778 N N . VAL A 1 363 ? -1.612 2.923 -4.418 1.00 89.88 363 VAL A N 1
ATOM 2779 C CA . VAL A 1 363 ? -2.119 1.788 -3.628 1.00 89.88 363 VAL A CA 1
ATOM 2780 C C . VAL A 1 363 ? -1.702 1.896 -2.161 1.00 89.88 363 VAL A C 1
ATOM 2782 O O . VAL A 1 363 ? -2.578 1.851 -1.299 1.00 89.88 363 VAL A O 1
ATOM 2785 N N . ASP A 1 364 ? -0.430 2.178 -1.872 1.00 91.50 364 ASP A N 1
ATOM 2786 C CA . ASP A 1 364 ? 0.078 2.375 -0.505 1.00 91.50 364 ASP A CA 1
ATOM 2787 C C . ASP A 1 364 ? -0.661 3.518 0.216 1.00 91.50 364 ASP A C 1
ATOM 2789 O O . ASP A 1 364 ? -0.967 3.466 1.412 1.00 91.50 364 ASP A O 1
ATOM 2793 N N . THR A 1 365 ? -0.994 4.590 -0.513 1.00 91.56 365 THR A N 1
ATOM 2794 C CA . THR A 1 365 ? -1.775 5.703 0.045 1.00 91.56 365 THR A CA 1
ATOM 2795 C C . THR A 1 365 ? -3.232 5.320 0.271 1.00 91.56 365 THR A C 1
ATOM 2797 O O . THR A 1 365 ? -3.818 5.718 1.281 1.00 91.56 365 THR A O 1
ATOM 2800 N N . LEU A 1 366 ? -3.840 4.559 -0.641 1.00 87.50 366 LEU A N 1
ATOM 2801 C CA . LEU A 1 366 ? -5.199 4.055 -0.462 1.00 87.50 366 LEU A CA 1
ATOM 2802 C C . LEU A 1 366 ? -5.288 3.136 0.757 1.00 87.50 366 LEU A C 1
ATOM 2804 O O . LEU A 1 366 ? -6.209 3.316 1.554 1.00 87.50 366 LEU A O 1
ATOM 2808 N N . ASP A 1 367 ? -4.321 2.239 0.948 1.00 83.88 367 ASP A N 1
ATOM 2809 C CA . ASP A 1 367 ? -4.211 1.392 2.137 1.00 83.88 367 ASP A CA 1
ATOM 2810 C C . ASP A 1 367 ? -4.161 2.238 3.422 1.00 83.88 367 ASP A C 1
ATOM 2812 O O . ASP A 1 367 ? -5.044 2.148 4.284 1.00 83.88 367 ASP A O 1
ATOM 2816 N N . ASN A 1 368 ? -3.239 3.208 3.479 1.00 88.31 368 ASN A N 1
ATOM 2817 C CA . ASN A 1 368 ? -3.136 4.142 4.601 1.00 88.31 368 ASN A CA 1
ATOM 2818 C C . ASN A 1 368 ? -4.465 4.874 4.891 1.00 88.31 368 ASN A C 1
ATOM 2820 O O . ASN A 1 368 ? -4.883 4.990 6.049 1.00 88.31 368 ASN A O 1
ATOM 2824 N N . LEU A 1 369 ? -5.163 5.363 3.863 1.00 85.19 369 LEU A N 1
ATOM 2825 C CA . LEU A 1 369 ? -6.425 6.093 4.022 1.00 85.19 369 LEU A CA 1
ATOM 2826 C C . LEU A 1 369 ? -7.592 5.197 4.444 1.00 85.19 369 LEU A C 1
ATOM 2828 O O . LEU A 1 369 ? -8.407 5.606 5.284 1.00 85.19 369 LEU A O 1
ATOM 2832 N N . LEU A 1 370 ? -7.678 3.984 3.894 1.00 78.62 370 LEU A N 1
ATOM 2833 C CA . LEU A 1 370 ? -8.641 2.971 4.320 1.00 78.62 370 LEU A CA 1
ATOM 2834 C C . LEU A 1 370 ? -8.445 2.659 5.801 1.00 78.62 370 LEU A C 1
ATOM 2836 O O . LEU A 1 370 ? -9.421 2.630 6.560 1.00 78.62 370 LEU A O 1
ATOM 2840 N N . MET A 1 371 ? -7.191 2.534 6.227 1.00 71.00 371 MET A N 1
ATOM 2841 C CA . MET A 1 371 ? -6.847 2.245 7.605 1.00 71.00 371 MET A CA 1
ATOM 2842 C C . MET A 1 371 ? -7.186 3.411 8.551 1.00 71.00 371 MET A C 1
ATOM 2844 O O . MET A 1 371 ? -7.835 3.212 9.586 1.00 71.00 371 MET A O 1
ATOM 2848 N N . VAL A 1 372 ? -6.883 4.658 8.167 1.00 74.81 372 VAL A N 1
ATOM 2849 C CA . VAL A 1 372 ? -7.308 5.858 8.919 1.00 74.81 372 VAL A CA 1
ATOM 2850 C C . VAL A 1 372 ? -8.833 5.929 9.054 1.00 74.81 372 VAL A C 1
ATOM 2852 O O . VAL A 1 372 ? -9.362 6.223 10.135 1.00 74.81 372 VAL A O 1
ATOM 2855 N N . GLY A 1 373 ? -9.564 5.624 7.980 1.00 67.88 373 GLY A N 1
ATOM 2856 C CA . GLY A 1 373 ? -11.023 5.595 7.990 1.00 67.88 373 GLY A CA 1
ATOM 2857 C C . GLY A 1 373 ? -11.603 4.496 8.881 1.00 67.88 373 GLY A C 1
ATOM 2858 O O . GLY A 1 373 ? -12.557 4.738 9.631 1.00 67.88 373 GLY A O 1
ATOM 2859 N N . ALA A 1 374 ? -11.010 3.303 8.843 1.00 65.00 374 ALA A N 1
ATOM 2860 C CA . ALA A 1 374 ? -11.415 2.158 9.645 1.00 65.00 374 ALA A CA 1
ATOM 2861 C C . ALA A 1 374 ? -11.272 2.426 11.153 1.00 65.00 374 ALA A C 1
ATOM 2863 O O . ALA A 1 374 ? -12.223 2.215 11.913 1.00 65.00 374 ALA A O 1
ATOM 2864 N N . TYR A 1 375 ? -10.133 2.972 11.585 1.00 61.31 375 TYR A N 1
ATOM 2865 C CA . TYR A 1 375 ? -9.911 3.337 12.988 1.00 61.31 375 TYR A CA 1
ATOM 2866 C C . TYR A 1 375 ? -10.775 4.524 13.441 1.00 61.31 375 TYR A C 1
ATOM 2868 O O . TYR A 1 375 ? -11.255 4.537 14.577 1.00 61.31 375 TYR A O 1
ATOM 2876 N N . GLY A 1 376 ? -11.035 5.499 12.563 1.00 59.38 376 GLY A N 1
ATOM 2877 C CA . GLY A 1 376 ? -11.924 6.629 12.854 1.00 59.38 376 GLY A CA 1
ATOM 2878 C C . GLY A 1 376 ? -13.393 6.228 13.058 1.00 59.38 376 GLY A C 1
ATOM 2879 O O . GLY A 1 376 ? -14.122 6.896 13.789 1.00 59.38 376 GLY A O 1
ATOM 2880 N N . TRP A 1 377 ? -13.841 5.118 12.458 1.00 50.59 377 TRP A N 1
ATOM 2881 C CA . TRP A 1 377 ? -15.213 4.613 12.593 1.00 50.59 377 TRP A CA 1
ATOM 2882 C C . TRP A 1 377 ? -15.462 3.820 13.885 1.00 50.59 377 TRP A C 1
ATOM 2884 O O . TRP A 1 377 ? -16.601 3.743 14.353 1.00 50.59 377 TRP A O 1
ATOM 2894 N N . ALA A 1 378 ? -14.418 3.264 14.499 1.00 46.25 378 ALA A N 1
ATOM 2895 C CA . ALA A 1 378 ? -14.537 2.368 15.645 1.00 46.25 378 ALA A CA 1
ATOM 2896 C C . ALA A 1 378 ? -15.100 3.037 16.926 1.00 46.25 378 ALA A C 1
ATOM 2898 O O . ALA A 1 378 ? -15.260 2.385 17.948 1.00 46.25 378 ALA A O 1
ATOM 2899 N N . PHE A 1 379 ? -15.464 4.320 16.898 1.00 47.62 379 PHE A N 1
ATOM 2900 C CA . PHE A 1 379 ? -15.916 5.093 18.058 1.00 47.62 379 PHE A CA 1
ATOM 2901 C C . PHE A 1 379 ? -17.408 4.953 18.436 1.00 47.62 379 PHE A C 1
ATOM 2903 O O . PHE A 1 379 ? -17.815 5.547 19.428 1.00 47.62 379 PHE A O 1
ATOM 2910 N N . ASN A 1 380 ? -18.219 4.141 17.738 1.00 47.72 380 ASN A N 1
ATOM 2911 C CA . ASN A 1 380 ? -19.668 4.038 18.025 1.00 47.72 380 ASN A CA 1
ATOM 2912 C C . ASN A 1 380 ? -20.116 2.882 18.947 1.00 47.72 380 ASN A C 1
ATOM 2914 O O . ASN A 1 380 ? -21.291 2.819 19.290 1.00 47.72 380 ASN A O 1
ATOM 2918 N N . LYS A 1 381 ? -19.221 1.994 19.396 1.00 53.94 381 LYS A N 1
ATOM 2919 C CA . LYS A 1 381 ? -19.436 1.109 20.563 1.00 53.94 381 LYS A CA 1
ATOM 2920 C C . LYS A 1 381 ? -18.063 0.752 21.161 1.00 53.94 381 LYS A C 1
ATOM 2922 O O . LYS A 1 381 ? -17.271 0.142 20.438 1.00 53.94 381 LYS A O 1
ATOM 2927 N N . PRO A 1 382 ? -17.766 1.046 22.444 1.00 61.19 382 PRO A N 1
ATOM 2928 C CA . PRO A 1 382 ? -16.447 0.789 23.050 1.00 61.19 382 PRO A CA 1
ATOM 2929 C C . PRO A 1 382 ? -16.003 -0.678 22.935 1.00 61.19 382 PRO A C 1
ATOM 2931 O O . PRO A 1 382 ? -14.847 -0.981 22.666 1.00 61.19 382 PRO A O 1
ATOM 2934 N N . GLN A 1 383 ? -16.967 -1.586 23.057 1.00 66.06 383 GLN A N 1
ATOM 2935 C CA . GLN A 1 383 ? -16.822 -3.040 22.959 1.00 66.06 383 GLN A CA 1
ATOM 2936 C C . GLN A 1 383 ? -16.338 -3.469 21.563 1.00 66.06 383 GLN A C 1
ATOM 2938 O O . GLN A 1 383 ? -15.345 -4.182 21.424 1.00 66.06 383 GLN A O 1
ATOM 2943 N N . ARG A 1 384 ? -17.020 -2.978 20.514 1.00 66.94 384 ARG A N 1
ATOM 2944 C CA . ARG A 1 384 ? -16.668 -3.234 19.109 1.00 66.94 384 ARG A CA 1
ATOM 2945 C C . ARG A 1 384 ? -15.320 -2.622 18.770 1.00 66.94 384 ARG A C 1
ATOM 2947 O O . ARG A 1 384 ? -14.532 -3.265 18.091 1.00 66.94 384 ARG A O 1
ATOM 2954 N N . LYS A 1 385 ? -15.041 -1.419 19.282 1.00 64.75 385 LYS A N 1
ATOM 2955 C CA . LYS A 1 385 ? -13.746 -0.749 19.125 1.00 64.75 385 LYS A CA 1
ATOM 2956 C C . LYS A 1 385 ? -12.606 -1.626 19.606 1.00 64.75 385 LYS A C 1
ATOM 2958 O O . LYS A 1 385 ? -11.622 -1.811 18.902 1.00 64.75 385 LYS A O 1
ATOM 2963 N N . LEU A 1 386 ? -12.751 -2.153 20.815 1.00 67.19 386 LEU A N 1
ATOM 2964 C CA . LEU A 1 386 ? -11.697 -2.888 21.485 1.00 67.19 386 LEU A CA 1
ATOM 2965 C C . LEU A 1 386 ? -11.464 -4.250 20.829 1.00 67.19 386 LEU A C 1
ATOM 2967 O O . LEU A 1 386 ? -10.318 -4.614 20.589 1.00 67.19 386 LEU A O 1
ATOM 2971 N N . TYR A 1 387 ? -12.538 -4.946 20.445 1.00 72.25 387 TYR A N 1
ATOM 2972 C CA . TYR A 1 387 ? -12.445 -6.204 19.703 1.00 72.25 387 TYR A CA 1
ATOM 2973 C C . TYR A 1 387 ? -11.866 -6.020 18.292 1.00 72.25 387 TYR A C 1
ATOM 2975 O O . TYR A 1 387 ? -11.029 -6.806 17.850 1.00 72.25 387 TYR A O 1
ATOM 2983 N N . TYR A 1 388 ? -12.265 -4.955 17.595 1.00 66.38 388 TYR A N 1
ATOM 2984 C CA . TYR A 1 388 ? -11.728 -4.613 16.280 1.00 66.38 388 TYR A CA 1
ATOM 2985 C C . TYR A 1 388 ? -10.240 -4.258 16.356 1.00 66.38 388 TYR A C 1
ATOM 2987 O O . TYR A 1 388 ? -9.433 -4.832 15.630 1.00 66.38 388 TYR A O 1
ATOM 2995 N N . ASN A 1 389 ? -9.860 -3.387 17.296 1.00 64.75 389 ASN A N 1
ATOM 2996 C CA . ASN A 1 389 ? -8.463 -3.032 17.541 1.00 64.75 389 ASN A CA 1
ATOM 2997 C C . ASN A 1 389 ? -7.627 -4.260 17.908 1.00 64.75 389 ASN A C 1
ATOM 2999 O O . ASN A 1 389 ? -6.500 -4.382 17.442 1.00 64.75 389 ASN A O 1
ATOM 3003 N N . MET A 1 390 ? -8.172 -5.178 18.708 1.00 73.56 390 MET A N 1
ATOM 3004 C CA . MET A 1 390 ? -7.514 -6.436 19.051 1.00 73.56 390 MET A CA 1
ATOM 3005 C C . MET A 1 390 ? -7.313 -7.320 17.824 1.00 73.56 390 MET A C 1
ATOM 3007 O O . MET A 1 390 ? -6.211 -7.804 17.607 1.00 73.56 390 MET A O 1
ATOM 3011 N N . THR A 1 391 ? -8.357 -7.498 17.014 1.00 71.88 391 THR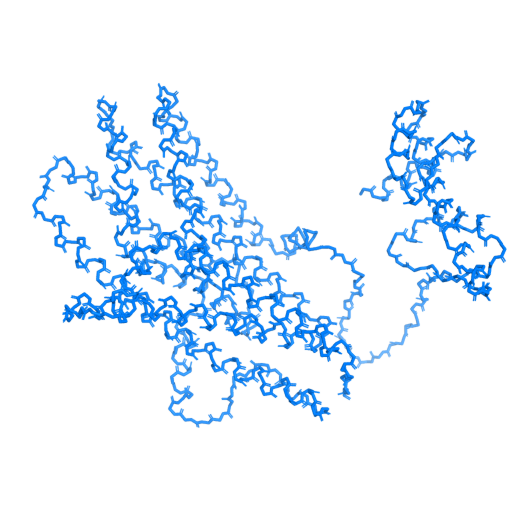 A N 1
ATOM 3012 C CA . THR A 1 391 ? -8.314 -8.322 15.799 1.00 71.88 391 THR A CA 1
ATOM 3013 C C . THR A 1 391 ? -7.280 -7.794 14.822 1.00 71.88 391 THR A C 1
ATOM 3015 O O . THR A 1 391 ? -6.431 -8.547 14.361 1.00 71.88 391 THR A O 1
ATOM 3018 N N . ILE A 1 392 ? -7.319 -6.496 14.533 1.00 63.06 392 ILE A N 1
ATOM 3019 C CA . ILE A 1 392 ? -6.387 -5.873 13.597 1.00 63.06 392 ILE A CA 1
ATOM 3020 C C . ILE A 1 392 ? -4.960 -5.895 14.133 1.00 63.06 392 ILE A C 1
ATOM 3022 O O . ILE A 1 392 ? -4.042 -6.249 13.401 1.00 63.06 392 ILE A O 1
ATOM 3026 N N . THR A 1 393 ? -4.758 -5.547 15.407 1.00 65.50 393 THR A N 1
ATOM 3027 C CA . THR A 1 393 ? -3.411 -5.574 15.995 1.00 65.50 393 THR A CA 1
ATOM 3028 C C . THR A 1 393 ? -2.876 -7.004 16.024 1.00 65.50 393 THR A C 1
ATOM 3030 O O . THR A 1 393 ? -1.721 -7.215 15.689 1.00 65.50 393 THR A O 1
ATOM 3033 N N . GLY A 1 394 ? -3.715 -7.992 16.350 1.00 76.50 394 GLY A N 1
ATOM 3034 C CA . GLY A 1 394 ? -3.350 -9.408 16.332 1.00 76.50 394 GLY A CA 1
ATOM 3035 C C . GLY A 1 394 ? -3.006 -9.910 14.935 1.00 76.50 394 GLY A C 1
ATOM 3036 O O . GLY A 1 394 ? -1.958 -10.519 14.761 1.00 76.50 394 GLY A O 1
ATOM 3037 N N . THR A 1 395 ? -3.829 -9.581 13.938 1.00 71.75 395 THR A N 1
ATOM 3038 C CA . THR A 1 395 ? -3.564 -9.925 12.531 1.00 71.75 395 THR A CA 1
ATOM 3039 C C . THR A 1 395 ? -2.238 -9.315 12.075 1.00 71.75 395 THR A C 1
ATOM 3041 O O . THR A 1 395 ? -1.398 -10.017 11.533 1.00 71.75 395 THR A O 1
ATOM 3044 N N . SER A 1 396 ? -1.991 -8.042 12.397 1.00 68.94 396 SER A N 1
ATOM 3045 C CA . SER A 1 396 ? -0.736 -7.349 12.079 1.00 68.94 396 SER A CA 1
ATOM 3046 C C . SER A 1 396 ? 0.490 -7.968 12.767 1.00 68.94 396 SER A C 1
ATOM 3048 O O . SER A 1 396 ? 1.539 -8.045 12.139 1.00 68.94 396 SER A O 1
ATOM 3050 N N . VAL A 1 397 ? 0.382 -8.443 14.018 1.00 74.62 397 VAL A N 1
ATOM 3051 C CA . VAL A 1 397 ? 1.471 -9.189 14.687 1.00 74.62 397 VAL A CA 1
ATOM 3052 C C . VAL A 1 397 ? 1.747 -10.503 13.967 1.00 74.62 397 VAL A C 1
ATOM 3054 O O . VAL A 1 397 ? 2.900 -10.803 13.692 1.00 74.62 397 VAL A O 1
ATOM 3057 N N . VAL A 1 398 ? 0.701 -11.279 13.673 1.00 81.81 398 VAL A N 1
ATOM 3058 C CA . VAL A 1 398 ? 0.831 -12.591 13.026 1.00 81.81 398 VAL A CA 1
ATOM 3059 C C . VAL A 1 398 ? 1.478 -12.449 11.651 1.00 81.81 398 VAL A C 1
ATOM 3061 O O . VAL A 1 398 ? 2.449 -13.141 11.371 1.00 81.81 398 VAL A O 1
ATOM 3064 N N . VAL A 1 399 ? 0.994 -11.511 10.837 1.00 73.69 399 VAL A N 1
ATOM 3065 C CA . VAL A 1 399 ? 1.531 -11.232 9.500 1.00 73.69 399 VAL A CA 1
ATOM 3066 C C . VAL A 1 399 ? 2.988 -10.761 9.579 1.00 73.69 399 VAL A C 1
ATOM 3068 O O . VAL A 1 399 ? 3.841 -11.328 8.908 1.00 73.69 399 VAL A O 1
ATOM 3071 N N . ALA A 1 400 ? 3.308 -9.798 10.451 1.00 74.50 400 ALA A N 1
ATOM 3072 C CA . ALA A 1 400 ? 4.675 -9.285 10.578 1.00 74.50 400 ALA A CA 1
ATOM 3073 C C . ALA A 1 400 ? 5.673 -10.328 11.117 1.00 74.50 400 ALA A C 1
ATOM 3075 O O . ALA A 1 400 ? 6.814 -10.358 10.668 1.00 74.50 400 ALA A O 1
ATOM 3076 N N . LEU A 1 401 ? 5.260 -11.191 12.058 1.00 82.88 401 LEU A N 1
ATOM 3077 C CA . LEU A 1 401 ? 6.092 -12.306 12.532 1.00 82.88 401 LEU A CA 1
ATOM 3078 C C . LEU A 1 401 ? 6.277 -13.378 11.461 1.00 82.88 401 LEU A C 1
ATOM 3080 O O . LEU A 1 401 ? 7.344 -13.974 11.395 1.00 82.88 401 LEU A O 1
ATOM 3084 N N . PHE A 1 402 ? 5.248 -13.633 10.653 1.00 81.31 402 PHE A N 1
ATOM 3085 C CA . PHE A 1 402 ? 5.327 -14.598 9.567 1.00 81.31 402 PHE A CA 1
ATOM 3086 C C . PHE A 1 402 ? 6.320 -14.131 8.500 1.00 81.31 402 PHE A C 1
ATOM 3088 O O . PHE A 1 402 ? 7.262 -14.853 8.209 1.00 81.31 402 PHE A O 1
ATOM 3095 N N . ILE A 1 403 ? 6.174 -12.906 7.990 1.00 75.00 403 ILE A N 1
ATOM 3096 C CA . ILE A 1 403 ? 7.039 -12.371 6.924 1.00 75.00 403 ILE A CA 1
ATOM 3097 C C . ILE A 1 403 ? 8.449 -12.109 7.443 1.00 75.00 403 ILE A C 1
ATOM 3099 O O . ILE A 1 403 ? 9.395 -12.711 6.959 1.00 75.00 403 ILE A O 1
ATOM 3103 N N . GLY A 1 404 ? 8.594 -11.276 8.482 1.00 76.50 404 GLY A N 1
ATOM 3104 C CA . GLY A 1 404 ? 9.914 -10.935 9.013 1.00 76.50 404 GLY A CA 1
ATOM 3105 C C . GLY A 1 404 ? 10.634 -12.149 9.605 1.00 76.50 404 GLY A C 1
ATOM 3106 O O . GLY A 1 404 ? 11.859 -12.195 9.619 1.00 76.50 404 GLY A O 1
ATOM 3107 N N . GLY A 1 405 ? 9.882 -13.149 10.077 1.00 82.50 405 GLY A N 1
ATOM 3108 C CA . GLY A 1 405 ? 10.427 -14.439 10.485 1.00 82.50 405 GLY A CA 1
ATOM 3109 C C . GLY A 1 405 ? 10.918 -15.267 9.301 1.00 82.50 405 GLY A C 1
ATOM 3110 O O . GLY A 1 405 ? 12.027 -15.784 9.373 1.00 82.50 405 GLY A O 1
ATOM 3111 N N . LEU A 1 406 ? 10.136 -15.370 8.219 1.00 79.44 406 LEU A N 1
ATOM 3112 C CA . LEU A 1 406 ? 10.549 -16.059 6.993 1.00 79.44 406 LEU A CA 1
ATOM 3113 C C . LEU A 1 406 ? 11.775 -15.399 6.355 1.00 79.44 406 LEU A C 1
ATOM 3115 O O . LEU A 1 406 ? 12.737 -16.103 6.082 1.00 79.44 406 LEU A O 1
ATOM 3119 N N . GLU A 1 407 ? 11.794 -14.072 6.217 1.00 76.44 407 GLU A N 1
ATOM 3120 C CA . GLU A 1 407 ? 12.950 -13.326 5.696 1.00 76.44 407 GLU A CA 1
ATOM 3121 C C . GLU A 1 407 ? 14.198 -13.531 6.568 1.00 76.44 407 GLU A C 1
ATOM 3123 O O . GLU A 1 407 ? 15.285 -13.809 6.063 1.00 76.44 407 GLU A O 1
ATOM 3128 N N . ALA A 1 408 ? 14.059 -13.447 7.899 1.00 82.56 408 ALA A N 1
ATOM 3129 C CA . ALA A 1 408 ? 15.176 -13.678 8.814 1.00 82.56 408 ALA A CA 1
ATOM 3130 C C . ALA A 1 408 ? 15.688 -15.127 8.761 1.00 82.56 408 ALA A C 1
ATOM 3132 O O . ALA A 1 408 ? 16.895 -15.354 8.839 1.00 82.56 408 ALA A O 1
ATOM 3133 N N . LEU A 1 409 ? 14.786 -16.106 8.641 1.00 83.56 409 LEU A N 1
ATOM 3134 C CA . LEU A 1 409 ? 15.145 -17.517 8.504 1.00 83.56 409 LEU A CA 1
ATOM 3135 C C . LEU A 1 409 ? 15.785 -17.810 7.144 1.00 83.56 409 LEU A C 1
ATOM 3137 O O . LEU A 1 409 ? 16.753 -18.561 7.118 1.00 83.56 409 LEU A O 1
ATOM 3141 N N . GLY A 1 410 ? 15.310 -17.189 6.060 1.00 78.06 410 GLY A N 1
ATOM 3142 C CA . GLY A 1 410 ? 15.922 -17.262 4.731 1.00 78.06 410 GLY A CA 1
ATOM 3143 C C . GLY A 1 410 ? 17.357 -16.734 4.749 1.00 78.06 410 GLY A C 1
ATOM 3144 O O . GLY A 1 410 ? 18.282 -17.444 4.377 1.00 78.06 410 GLY A O 1
ATOM 3145 N N . LEU A 1 411 ? 17.581 -15.563 5.352 1.00 77.62 411 LEU A N 1
ATOM 3146 C CA . LEU A 1 411 ? 18.932 -15.015 5.527 1.00 77.62 411 LEU A CA 1
ATOM 3147 C C . LEU A 1 411 ? 19.864 -15.922 6.346 1.00 77.62 411 LEU A C 1
ATOM 3149 O O . LEU A 1 411 ? 21.065 -15.997 6.077 1.00 77.62 411 LEU A O 1
ATOM 3153 N N . LEU A 1 412 ? 19.340 -16.584 7.382 1.00 81.69 412 LEU A N 1
ATOM 3154 C CA . LEU A 1 412 ? 20.112 -17.546 8.174 1.00 81.69 412 LEU A CA 1
ATOM 3155 C C . LEU A 1 412 ? 20.414 -18.817 7.374 1.00 81.69 412 LEU A C 1
ATOM 3157 O O . LEU A 1 412 ? 21.525 -19.334 7.474 1.00 81.69 412 LEU A O 1
ATOM 3161 N N . MET A 1 413 ? 19.452 -19.297 6.588 1.00 79.88 413 MET A N 1
ATOM 3162 C CA . MET A 1 413 ? 19.608 -20.451 5.706 1.00 79.88 413 MET A CA 1
ATOM 3163 C C . MET A 1 413 ? 20.736 -20.212 4.700 1.00 79.88 413 MET A C 1
ATOM 3165 O O . MET A 1 413 ? 21.673 -21.010 4.651 1.00 79.88 413 MET A O 1
ATOM 3169 N N . ASP A 1 414 ? 20.705 -19.073 4.005 1.00 75.75 414 ASP A N 1
ATOM 3170 C CA . ASP A 1 414 ? 21.690 -18.713 2.981 1.00 75.75 414 ASP A CA 1
ATOM 3171 C C . ASP A 1 414 ? 23.090 -18.535 3.581 1.00 75.75 414 ASP A C 1
ATOM 3173 O O . ASP A 1 414 ? 24.078 -19.059 3.069 1.00 75.75 414 ASP A O 1
ATOM 3177 N N . LYS A 1 415 ? 23.195 -17.848 4.728 1.00 78.31 415 LYS A N 1
ATOM 3178 C CA . LYS A 1 415 ? 24.493 -17.538 5.346 1.00 78.31 415 LYS A CA 1
ATOM 3179 C C . LYS A 1 415 ? 25.181 -18.747 5.981 1.00 78.31 415 LYS A C 1
ATOM 3181 O O . LYS A 1 415 ? 26.410 -18.793 6.025 1.00 78.31 415 LYS A O 1
ATOM 3186 N N . PHE A 1 416 ? 24.412 -19.689 6.523 1.00 81.38 416 PHE A N 1
ATOM 3187 C CA . PHE A 1 416 ? 24.946 -20.884 7.184 1.00 81.38 416 PHE A CA 1
ATOM 3188 C C . PHE A 1 416 ? 24.888 -22.139 6.299 1.00 81.38 416 PHE A C 1
ATOM 3190 O O . PHE A 1 416 ? 25.251 -23.214 6.778 1.00 81.38 416 PHE A O 1
ATOM 3197 N N . ALA A 1 417 ? 24.460 -22.010 5.035 1.00 75.00 417 ALA A N 1
ATOM 3198 C CA . ALA A 1 417 ? 24.253 -23.115 4.095 1.00 75.00 417 ALA A CA 1
ATOM 3199 C C . ALA A 1 417 ? 23.442 -24.273 4.715 1.00 75.00 417 ALA A C 1
ATOM 3201 O O . ALA A 1 417 ? 23.758 -25.455 4.545 1.00 75.00 417 ALA A O 1
ATOM 3202 N N . LEU A 1 418 ? 22.421 -23.922 5.504 1.00 76.19 418 LEU A N 1
ATOM 3203 C CA . LEU A 1 418 ? 21.603 -24.893 6.227 1.00 76.19 418 LEU A CA 1
ATOM 3204 C C . LEU A 1 418 ? 20.678 -25.591 5.232 1.00 76.19 418 LEU A C 1
ATOM 3206 O O . LEU A 1 418 ? 19.868 -24.946 4.578 1.00 76.19 418 LEU A O 1
ATOM 3210 N N . SER A 1 419 ? 20.799 -26.911 5.131 1.00 73.06 419 SER A N 1
ATOM 3211 C CA . SER A 1 419 ? 20.007 -27.744 4.223 1.00 73.06 419 SER A CA 1
ATOM 3212 C C . SER A 1 419 ? 19.301 -28.868 4.981 1.00 73.06 419 SER A C 1
ATOM 3214 O O . SER A 1 419 ? 19.759 -29.302 6.044 1.00 73.06 419 SER A O 1
ATOM 3216 N N . GLY A 1 420 ? 18.172 -29.333 4.437 1.00 71.06 420 GLY A N 1
ATOM 3217 C CA . GLY A 1 420 ? 17.427 -30.483 4.937 1.00 71.06 420 GLY A CA 1
ATOM 3218 C C . GLY A 1 420 ? 16.141 -30.140 5.699 1.00 71.06 420 GLY A C 1
ATOM 3219 O O . GLY A 1 420 ? 16.099 -29.286 6.590 1.00 71.06 420 GLY A O 1
ATOM 3220 N N . GLY A 1 421 ? 15.080 -30.893 5.401 1.00 82.00 421 GLY A N 1
ATOM 3221 C CA . GLY A 1 421 ? 13.857 -30.995 6.200 1.00 82.00 421 GLY A CA 1
ATOM 3222 C C . GLY A 1 421 ? 13.097 -29.673 6.326 1.00 82.00 421 GLY A C 1
ATOM 3223 O O . GLY A 1 421 ? 12.421 -29.243 5.396 1.00 82.00 421 GLY A O 1
ATOM 3224 N N . VAL A 1 422 ? 13.174 -29.042 7.503 1.00 74.69 422 VAL A N 1
ATOM 3225 C CA . VAL A 1 422 ? 12.488 -27.767 7.787 1.00 74.69 422 VAL A CA 1
ATOM 3226 C C . VAL A 1 422 ? 13.073 -26.619 6.955 1.00 74.69 422 VAL A C 1
ATOM 3228 O O . VAL A 1 422 ? 12.320 -25.740 6.543 1.00 74.69 422 VAL A O 1
ATOM 3231 N N . TRP A 1 423 ? 14.379 -26.643 6.664 1.00 77.50 423 TRP A N 1
ATOM 3232 C CA . TRP A 1 423 ? 15.045 -25.611 5.861 1.00 77.50 423 TRP A CA 1
ATOM 3233 C C . TRP A 1 423 ? 14.628 -25.669 4.393 1.00 77.50 423 TRP A C 1
ATOM 3235 O O . TRP A 1 423 ? 14.362 -24.626 3.815 1.00 77.50 423 TRP A O 1
ATOM 3245 N N . ASP A 1 424 ? 14.423 -26.864 3.835 1.00 74.44 424 ASP A N 1
ATOM 3246 C CA . ASP A 1 424 ? 13.937 -27.022 2.456 1.00 74.44 424 ASP A CA 1
ATOM 3247 C C . ASP A 1 424 ? 12.488 -26.523 2.308 1.00 74.44 424 ASP A C 1
ATOM 3249 O O . ASP A 1 424 ? 12.104 -25.988 1.270 1.00 74.44 424 ASP A O 1
ATOM 3253 N N . LEU A 1 425 ? 11.675 -26.651 3.366 1.00 71.06 425 LEU A N 1
ATOM 3254 C CA . LEU A 1 425 ? 10.306 -26.132 3.393 1.00 71.06 425 LEU A CA 1
ATOM 3255 C C . LEU A 1 425 ? 10.275 -24.602 3.534 1.00 71.06 425 LEU A C 1
ATOM 3257 O O . LEU A 1 425 ? 9.444 -23.952 2.905 1.00 71.06 425 LEU A O 1
ATOM 3261 N N . ILE A 1 426 ? 11.184 -24.027 4.329 1.00 70.94 426 ILE A N 1
ATOM 3262 C CA . ILE A 1 426 ? 11.370 -22.571 4.424 1.00 70.94 426 ILE A CA 1
ATOM 3263 C C . ILE A 1 426 ? 11.888 -22.022 3.091 1.00 70.94 426 ILE A C 1
ATOM 3265 O O . ILE A 1 426 ? 11.305 -21.067 2.589 1.00 70.94 426 ILE A O 1
ATOM 3269 N N . GLY A 1 427 ? 12.900 -22.655 2.492 1.00 67.94 427 GLY A N 1
ATOM 3270 C CA . GLY A 1 427 ? 13.438 -22.311 1.175 1.00 67.94 427 GLY A CA 1
ATOM 3271 C C . GLY A 1 427 ? 12.363 -22.357 0.095 1.00 67.94 427 GLY A C 1
ATOM 3272 O O . GLY A 1 427 ? 12.145 -21.366 -0.583 1.00 67.94 427 GLY A O 1
ATOM 3273 N N . ALA A 1 428 ? 11.557 -23.421 0.032 1.00 68.75 428 ALA A N 1
ATOM 3274 C CA . ALA A 1 428 ? 10.457 -23.515 -0.930 1.00 68.75 428 ALA A CA 1
ATOM 3275 C C . ALA A 1 428 ? 9.386 -22.418 -0.761 1.00 68.75 428 ALA A C 1
ATOM 3277 O O . ALA A 1 428 ? 8.771 -22.003 -1.746 1.00 68.75 428 ALA A O 1
ATOM 3278 N N . VAL A 1 429 ? 9.131 -21.955 0.469 1.00 66.62 429 VAL A N 1
ATOM 3279 C CA . VAL A 1 429 ? 8.213 -20.833 0.741 1.00 66.62 429 VAL A CA 1
ATOM 3280 C C . VAL A 1 429 ? 8.864 -19.490 0.395 1.00 66.62 429 VAL A C 1
ATOM 3282 O O . VAL A 1 429 ? 8.177 -18.615 -0.130 1.00 66.62 429 VAL A O 1
ATOM 3285 N N . ASN A 1 430 ? 10.165 -19.344 0.652 1.00 64.75 430 ASN A N 1
ATOM 3286 C CA . ASN A 1 430 ? 10.948 -18.148 0.352 1.00 64.75 430 ASN A CA 1
ATOM 3287 C C . ASN A 1 430 ? 11.129 -17.962 -1.168 1.00 64.75 430 ASN A C 1
ATOM 3289 O O . ASN A 1 430 ? 10.839 -16.907 -1.716 1.00 64.75 430 ASN A O 1
ATOM 3293 N N . ASP A 1 431 ? 11.472 -19.026 -1.888 1.00 62.72 431 ASP A N 1
ATOM 3294 C CA . ASP A 1 431 ? 11.628 -19.027 -3.347 1.00 62.72 431 ASP A CA 1
ATOM 3295 C C . ASP A 1 431 ? 10.294 -18.777 -4.071 1.00 62.72 431 ASP A C 1
ATOM 3297 O O . ASP A 1 431 ? 10.250 -18.260 -5.185 1.00 62.72 431 ASP A O 1
ATOM 3301 N N . ASN A 1 432 ? 9.173 -19.098 -3.415 1.00 58.44 432 ASN A N 1
ATOM 3302 C CA . ASN A 1 432 ? 7.825 -18.773 -3.874 1.00 58.44 432 ASN A CA 1
ATOM 3303 C C . ASN A 1 432 ? 7.259 -17.502 -3.215 1.00 58.44 432 ASN A C 1
ATOM 3305 O O . ASN A 1 432 ? 6.036 -17.342 -3.173 1.00 58.44 432 ASN A O 1
ATOM 3309 N N . LEU A 1 433 ? 8.095 -16.572 -2.737 1.00 50.75 433 LEU A N 1
ATOM 3310 C CA . LEU A 1 433 ? 7.655 -15.295 -2.151 1.00 50.75 433 LEU A CA 1
ATOM 3311 C C . LEU A 1 433 ? 6.727 -14.492 -3.075 1.00 50.75 433 LEU A C 1
ATOM 3313 O O . LEU A 1 433 ? 5.778 -13.868 -2.600 1.00 50.75 433 LEU A O 1
ATOM 3317 N N . GLY A 1 434 ? 6.882 -14.615 -4.398 1.00 50.94 434 GLY A N 1
ATOM 3318 C CA . GLY A 1 434 ? 5.927 -14.057 -5.363 1.00 50.94 434 GLY A CA 1
ATOM 3319 C C . GLY A 1 434 ? 4.482 -14.555 -5.162 1.00 50.94 434 GLY A C 1
ATOM 3320 O O . GLY A 1 434 ? 3.535 -13.819 -5.442 1.00 50.94 434 GLY A O 1
ATOM 3321 N N . ASN A 1 435 ? 4.299 -15.770 -4.630 1.00 53.78 435 ASN A N 1
ATOM 3322 C CA . ASN A 1 435 ? 3.026 -16.336 -4.171 1.00 53.78 435 ASN A CA 1
ATOM 3323 C C . ASN A 1 435 ? 2.778 -16.171 -2.661 1.00 53.78 435 ASN A C 1
ATOM 3325 O O . ASN A 1 435 ? 1.644 -16.366 -2.212 1.00 53.78 435 ASN A O 1
ATOM 3329 N N . ALA A 1 436 ? 3.778 -15.787 -1.863 1.00 52.88 436 ALA A N 1
ATOM 3330 C CA . ALA A 1 436 ? 3.588 -15.499 -0.443 1.00 52.88 436 ALA A CA 1
ATOM 3331 C C . ALA A 1 436 ? 2.616 -14.335 -0.225 1.00 52.88 436 ALA A C 1
ATOM 3333 O O . ALA A 1 436 ? 1.879 -14.355 0.758 1.00 52.88 436 ALA A O 1
ATOM 3334 N N . GLY A 1 437 ? 2.495 -13.405 -1.180 1.00 53.91 437 GLY A N 1
ATOM 3335 C CA . GLY A 1 437 ? 1.408 -12.421 -1.199 1.00 53.91 437 GLY A CA 1
ATOM 3336 C C . GLY A 1 437 ? 0.017 -13.071 -1.112 1.00 53.91 437 GLY A C 1
ATOM 3337 O O . GLY A 1 437 ? -0.806 -12.665 -0.292 1.00 53.91 437 GLY A O 1
ATOM 3338 N N . PHE A 1 438 ? -0.244 -14.157 -1.854 1.00 60.81 438 PHE A N 1
ATOM 3339 C CA . PHE A 1 438 ? -1.510 -14.901 -1.752 1.00 60.81 438 PHE A CA 1
ATOM 3340 C C . PHE A 1 438 ? -1.658 -15.628 -0.413 1.00 60.81 438 PHE A C 1
ATOM 3342 O O . PHE A 1 438 ? -2.760 -15.669 0.136 1.00 60.81 438 PHE A O 1
ATOM 3349 N N . VAL A 1 439 ? -0.567 -16.172 0.135 1.00 66.12 439 VAL A N 1
ATOM 3350 C CA . VAL A 1 439 ? -0.562 -16.805 1.466 1.00 66.12 439 VAL A CA 1
ATOM 3351 C C . VAL A 1 439 ? -0.880 -15.778 2.549 1.00 66.12 439 VAL A C 1
ATOM 3353 O O . VAL A 1 439 ? -1.688 -16.052 3.432 1.00 66.12 439 VAL A O 1
ATOM 3356 N N . VAL A 1 440 ? -0.319 -14.574 2.457 1.00 62.06 440 VAL A N 1
ATOM 3357 C CA . VAL A 1 440 ? -0.579 -13.462 3.375 1.00 62.06 440 VAL A CA 1
ATOM 3358 C C . VAL A 1 440 ? -2.015 -12.982 3.238 1.00 62.06 440 VAL A C 1
ATOM 3360 O O . VAL A 1 440 ? -2.686 -12.817 4.255 1.00 62.06 440 VAL A O 1
ATOM 3363 N N . VAL A 1 441 ? -2.521 -12.787 2.018 1.00 60.03 441 VAL A N 1
ATOM 3364 C CA . VAL A 1 441 ? -3.931 -12.433 1.799 1.00 60.03 441 VAL A CA 1
ATOM 3365 C C . VAL A 1 441 ? -4.837 -13.518 2.382 1.00 60.03 441 VAL A C 1
ATOM 3367 O O . VAL A 1 441 ? -5.791 -13.204 3.094 1.00 60.03 441 VAL A O 1
ATOM 3370 N N . GLY A 1 442 ? -4.511 -14.793 2.163 1.00 70.81 442 GLY A N 1
ATOM 3371 C CA . GLY A 1 442 ? -5.209 -15.933 2.754 1.00 70.81 442 GLY A CA 1
ATOM 3372 C C . GLY A 1 442 ? -5.181 -15.913 4.283 1.00 70.81 442 GLY A C 1
ATOM 3373 O O . GLY A 1 442 ? -6.227 -16.058 4.913 1.00 70.81 442 GLY A O 1
ATOM 3374 N N . LEU A 1 443 ? -4.020 -15.657 4.887 1.00 72.88 443 LEU A N 1
ATOM 3375 C CA . LEU A 1 443 ? -3.827 -15.537 6.333 1.00 72.88 443 LEU A CA 1
ATOM 3376 C C . LEU A 1 443 ? -4.619 -14.357 6.905 1.00 72.88 443 LEU A C 1
ATOM 3378 O O . LEU A 1 443 ? -5.295 -14.500 7.921 1.00 72.88 443 LEU A O 1
ATOM 3382 N N . PHE A 1 444 ? -4.600 -13.212 6.225 1.00 66.88 444 PHE A N 1
ATOM 3383 C CA . PHE A 1 444 ? -5.357 -12.025 6.597 1.00 66.88 444 PHE A CA 1
ATOM 3384 C C . PHE A 1 444 ? -6.860 -12.307 6.561 1.00 66.88 444 PHE A C 1
ATOM 3386 O O . PHE A 1 444 ? -7.557 -12.068 7.549 1.00 66.88 444 PHE A O 1
ATOM 3393 N N . VAL A 1 445 ? -7.357 -12.879 5.458 1.00 71.56 445 VAL A N 1
ATOM 3394 C CA . VAL A 1 445 ? -8.759 -13.290 5.299 1.00 71.56 445 VAL A CA 1
ATOM 3395 C C . VAL A 1 445 ? -9.140 -14.317 6.363 1.00 71.56 445 VAL A C 1
ATOM 3397 O O . VAL A 1 445 ? -10.181 -14.159 7.000 1.00 71.56 445 VAL A O 1
ATOM 3400 N N . ALA A 1 446 ? -8.297 -15.316 6.626 1.00 80.06 446 ALA A N 1
ATOM 3401 C CA . ALA A 1 446 ? -8.526 -16.328 7.650 1.00 80.06 446 ALA A CA 1
ATOM 3402 C C . ALA A 1 446 ? -8.607 -15.708 9.052 1.00 80.06 446 ALA A C 1
ATOM 3404 O O . ALA A 1 446 ? -9.586 -15.938 9.763 1.00 80.06 446 ALA A O 1
ATOM 3405 N N . CYS A 1 447 ? -7.650 -14.858 9.441 1.00 76.88 447 CYS A N 1
ATOM 3406 C CA . CYS A 1 447 ? -7.683 -14.127 10.711 1.00 76.88 447 CYS A CA 1
ATOM 3407 C C . CYS A 1 447 ? -8.960 -13.284 10.846 1.00 76.88 447 CYS A C 1
ATOM 3409 O O . CYS A 1 447 ? -9.578 -13.245 11.916 1.00 76.88 447 CYS A O 1
ATOM 3411 N N . TRP A 1 448 ? -9.394 -12.648 9.756 1.00 73.94 448 TRP A N 1
ATOM 3412 C CA . TRP A 1 448 ? -10.602 -11.830 9.735 1.00 73.94 448 TRP A CA 1
ATOM 3413 C C . TRP A 1 448 ? -11.883 -12.663 9.844 1.00 73.94 448 TRP A C 1
ATOM 3415 O O . TRP A 1 448 ? -12.781 -12.306 10.608 1.00 73.94 448 TRP A O 1
ATOM 3425 N N . LEU A 1 449 ? -11.964 -13.790 9.132 1.00 77.25 449 LEU A N 1
ATOM 3426 C CA . LEU A 1 449 ? -13.080 -14.733 9.204 1.00 77.25 449 LEU A CA 1
ATOM 3427 C C . LEU A 1 449 ? -13.183 -15.354 10.596 1.00 77.25 449 LEU A C 1
ATOM 3429 O O . LEU A 1 449 ? -14.258 -15.318 11.192 1.00 77.25 449 LEU A O 1
ATOM 3433 N N . ILE A 1 450 ? -12.070 -15.839 11.155 1.00 83.81 450 ILE A N 1
ATOM 3434 C CA . ILE A 1 450 ? -12.008 -16.390 12.516 1.00 83.81 450 ILE A CA 1
ATOM 3435 C C . ILE A 1 450 ? -12.480 -15.344 13.526 1.00 83.81 450 ILE A C 1
ATOM 3437 O O . ILE A 1 450 ? -13.301 -15.643 14.394 1.00 83.81 450 ILE A O 1
ATOM 3441 N N . SER A 1 451 ? -12.013 -14.100 13.399 1.00 75.94 451 SER A N 1
ATOM 3442 C CA . SER A 1 451 ? -12.464 -13.002 14.253 1.00 75.94 451 SER A CA 1
ATOM 3443 C C . SER A 1 451 ? -13.957 -12.710 14.088 1.00 75.94 451 SER A C 1
ATOM 3445 O O . SER A 1 451 ? -14.675 -12.590 15.080 1.00 75.94 451 SER A O 1
ATOM 3447 N N . MET A 1 452 ? -14.469 -12.651 12.858 1.00 74.69 452 MET A N 1
ATOM 3448 C CA . MET A 1 452 ? -15.885 -12.390 12.602 1.00 74.69 452 MET A CA 1
ATOM 3449 C C . MET A 1 452 ? -16.783 -13.506 13.151 1.00 74.69 452 MET A C 1
ATOM 3451 O O . MET A 1 452 ? -17.807 -13.216 13.776 1.00 74.69 452 MET A O 1
ATOM 3455 N N . VAL A 1 453 ? -16.399 -14.768 12.955 1.00 81.56 453 VAL A N 1
ATOM 3456 C CA . VAL A 1 453 ? -17.109 -15.937 13.490 1.00 81.56 453 VAL A CA 1
ATOM 3457 C C . VAL A 1 453 ? -17.091 -15.905 15.015 1.00 81.56 453 VAL A C 1
ATOM 3459 O O . VAL A 1 453 ? -18.147 -15.980 15.640 1.00 81.56 453 VAL A O 1
ATOM 3462 N N . ASN A 1 454 ? -15.925 -15.685 15.625 1.00 83.06 454 ASN A N 1
ATOM 3463 C CA . ASN A 1 454 ? -15.776 -15.576 17.076 1.00 83.06 454 ASN A CA 1
ATOM 3464 C C . ASN A 1 454 ? -16.597 -14.406 17.652 1.00 83.06 454 ASN A C 1
ATOM 3466 O O . ASN A 1 454 ? -17.246 -14.556 18.687 1.00 83.06 454 ASN A O 1
ATOM 3470 N N . TYR A 1 455 ? -16.644 -13.266 16.957 1.00 75.81 455 TYR A N 1
ATOM 3471 C CA . TYR A 1 455 ? -17.463 -12.116 17.341 1.00 75.81 455 TYR A CA 1
ATOM 3472 C C . TYR A 1 455 ? -18.958 -12.447 17.371 1.00 75.81 455 TYR A C 1
ATOM 3474 O O . TYR A 1 455 ? -19.648 -12.083 18.328 1.00 75.81 455 TYR A O 1
ATOM 3482 N N . ARG A 1 456 ? -19.455 -13.146 16.339 1.00 77.94 456 ARG A N 1
ATOM 3483 C CA . ARG A 1 456 ? -20.870 -13.534 16.231 1.00 77.94 456 ARG A CA 1
ATOM 3484 C C . ARG A 1 456 ? -21.232 -14.639 17.220 1.00 77.94 456 ARG A C 1
ATOM 3486 O O . ARG A 1 456 ? -22.234 -14.498 17.913 1.00 77.94 456 ARG A O 1
ATOM 3493 N N . TRP A 1 457 ? -20.413 -15.684 17.344 1.00 82.31 457 TRP A N 1
ATOM 3494 C CA . TRP A 1 457 ? -20.672 -16.800 18.262 1.00 82.31 457 TRP A CA 1
ATOM 3495 C C . TRP A 1 457 ? -20.654 -16.394 19.729 1.00 82.31 457 TRP A C 1
ATOM 3497 O O . TRP A 1 457 ? -21.477 -16.864 20.506 1.00 82.31 457 TRP A O 1
ATOM 3507 N N . ARG A 1 458 ? -19.741 -15.506 20.128 1.00 77.62 458 ARG A N 1
ATOM 3508 C CA . ARG A 1 458 ? -19.649 -15.065 21.525 1.00 77.62 458 ARG A CA 1
ATOM 3509 C C . ARG A 1 458 ? -20.650 -13.966 21.884 1.00 77.62 458 ARG A C 1
ATOM 3511 O O . ARG A 1 458 ? -20.633 -13.505 23.022 1.00 77.62 458 ARG A O 1
ATOM 3518 N N . GLY A 1 459 ? -21.472 -13.509 20.935 1.00 71.00 459 GLY A N 1
ATOM 3519 C CA . GLY A 1 459 ? -22.514 -12.516 21.190 1.00 71.00 459 GLY A CA 1
ATOM 3520 C C . GLY A 1 459 ? -21.984 -11.215 21.799 1.00 71.00 459 GLY A C 1
ATOM 3521 O O . GLY A 1 459 ? -22.673 -10.589 22.601 1.00 71.00 459 GLY A O 1
ATOM 3522 N N . TYR A 1 460 ? -20.766 -10.786 21.438 1.00 71.44 460 TYR A N 1
ATOM 3523 C CA . TYR A 1 460 ? -20.113 -9.624 22.063 1.00 71.44 460 TYR A CA 1
ATOM 3524 C C . TYR A 1 460 ? -20.857 -8.298 21.854 1.00 71.44 460 TYR A C 1
ATOM 3526 O O . TYR A 1 460 ? -20.484 -7.296 22.450 1.00 71.44 460 TYR A O 1
ATOM 3534 N N . ASP A 1 461 ? -21.903 -8.281 21.027 1.00 64.06 461 ASP A N 1
ATOM 3535 C CA . ASP A 1 461 ? -22.830 -7.160 20.877 1.00 64.06 461 ASP A CA 1
ATOM 3536 C C . ASP A 1 461 ? -23.727 -6.903 22.096 1.00 64.06 461 ASP A C 1
ATOM 3538 O O . ASP A 1 461 ? -24.242 -5.790 22.235 1.00 64.06 461 ASP A O 1
ATOM 3542 N N . ALA A 1 462 ? -23.905 -7.916 22.949 1.00 61.06 462 ALA A N 1
ATOM 3543 C CA . ALA A 1 462 ? -24.753 -7.878 24.137 1.00 61.06 462 ALA A CA 1
ATOM 3544 C C . ALA A 1 462 ? -23.999 -7.471 25.418 1.00 61.06 462 ALA A C 1
ATOM 3546 O O . ALA A 1 462 ? -24.609 -7.381 26.482 1.00 61.06 462 ALA A O 1
ATOM 3547 N N . LEU A 1 463 ? -22.684 -7.220 25.348 1.00 62.75 463 LEU A N 1
ATOM 3548 C CA . LEU A 1 463 ? -21.909 -6.802 26.519 1.00 62.75 463 LEU A CA 1
ATOM 3549 C C . LEU A 1 463 ? -22.393 -5.421 26.988 1.00 62.75 463 LEU A C 1
ATOM 3551 O O . LEU A 1 463 ? -22.331 -4.444 26.248 1.00 62.75 463 LEU A O 1
ATOM 3555 N N . VAL A 1 464 ? -22.885 -5.313 28.219 1.00 55.22 464 VAL A N 1
ATOM 3556 C CA . VAL A 1 464 ? -23.358 -4.036 28.772 1.00 55.22 464 VAL A CA 1
ATOM 3557 C C . VAL A 1 464 ? -22.155 -3.240 29.274 1.00 55.22 464 VAL A C 1
ATOM 3559 O O . VAL A 1 464 ? -21.447 -3.675 30.178 1.00 55.22 464 VAL A O 1
ATOM 3562 N N . VAL A 1 465 ? -21.917 -2.060 28.697 1.00 54.75 465 VAL A N 1
ATOM 3563 C CA . VAL A 1 465 ? -20.930 -1.110 29.230 1.00 54.75 465 VAL A CA 1
ATOM 3564 C C . VAL A 1 465 ? -21.607 -0.373 30.379 1.00 54.75 465 VAL A C 1
ATOM 3566 O O . VAL A 1 465 ? -22.442 0.492 30.130 1.00 54.75 465 VAL A O 1
ATOM 3569 N N . ARG A 1 466 ? -21.294 -0.739 31.626 1.00 44.59 466 ARG A N 1
ATOM 3570 C CA . ARG A 1 466 ? -21.664 0.082 32.785 1.00 44.59 466 ARG A CA 1
ATOM 3571 C C . ARG A 1 466 ? -20.702 1.272 32.823 1.00 44.59 466 ARG A C 1
ATOM 3573 O O . ARG A 1 466 ? -19.495 1.068 32.938 1.00 44.59 466 ARG A O 1
ATOM 3580 N N . SER A 1 467 ? -21.245 2.466 32.580 1.00 43.38 467 SER A N 1
ATOM 3581 C CA . SER A 1 467 ? -20.542 3.754 32.645 1.00 43.38 467 SER A CA 1
ATOM 3582 C C . SER A 1 467 ? -20.272 4.166 34.077 1.00 43.38 467 SER A C 1
ATOM 3584 O O . SER A 1 467 ? -21.242 4.055 34.862 1.00 43.38 467 SER A O 1
#

Foldseek 3Di:
DLVVLLVLLVVDDADDAPAADAPVPNPSNCVRLVPDDDDSNHSSVSVLLRVLQNVLVVQVVVCVVVVHQEDEDDDDSCVRPSSVVNNCVSNVRHHYHYDDDPDDPPPPDPDDDDDDDDDDDDDPVVLLVVLCVVDVPLVVLLVVLVVLLVVLVVLQCVLDVVPPLSVVLLVVLLVLLQLVLLALLLLLVLLLLLVLLVLVVDQALCLLLLLLLLLLVLLLVLLLVLLVCVVPNDPPVVVLLVVLQLQLLVLSLVLLLLSLVVLVQLLVLLVVLLVCLVVLHANPDGSPDPPDDDVVVVSCVVVSPQRNHSNSSSNVSNSNSSNCPSSCVLNVSLVVSDVVPPPDDSVSSSSSSSSSSSSNSSSSSVSSSSSSSVLVPLPPDVLSNSLVSSLVSVLSSVSSCVSSVLSVLLSVCVVVVDDDDVSVVSVVCVVVSVCVSVVSVVSSVVSVVVSVVCCVVVVSVPRDNDD

Organism: Enterobacter asburiae (NCBI:txid61645)

Sequence (467 aa):
MACRLEALASQCAGLDHPVTLSVDNLALFWQQWLAWQADPCERAWAFHDALAKGLAELAALHARRLSLSTICLSGGVLHNRLLRARLRHYLSDFTLLFLRACPQVTERSPSGRRRSPPPGHVHKGLKMLRLLRNEPRAALLLLALVMANLLAWGWAWHAFSGSTALMAASLLAWCYGLRHAVDADHIAAIDTVTRKMMQQGKRPSGVGAWFSLGHSTIVVLASIAIAATATAFQKNMEWFHETGSLIGTAVSATFLLAMALVNMVILRGVWRSFQALKQGRPVQGDITLPAQGGVMNWLFGKTFRLVNKSWQMYLVGFLFGLGFDTATEIGVLGISAASASSGMSVWSIMVFPALFASGMALVDTLDNLLMVGAYGWAFNKPQRKLYYNMTITGTSVVVALFIGGLEALGLLMDKFALSGGVWDLIGAVNDNLGNAGFVVVGLFVACWLISMVNYRWRGYDALVVRS

InterPro domains:
  IPR004688 Transition metal uptake transporter nickel/cobalt [PTHR31611] (134-458)
  IPR004688 Transition metal uptake transporter nickel/cobalt [TIGR00802] (171-448)
  IPR011541 Nickel/cobalt transporter, high-affinity [PF03824] (167-453)
  IPR043129 ATPase, nucleotide binding domain [SSF53067] (5-95)
  IPR055128 Carbamoyltransferase, Kae1-like domain, second subdomain [PF22521] (2-96)